Protein AF-0000000065970983 (afdb_homodimer)

Structure (mmCIF, N/CA/C/O backbone):
data_AF-0000000065970983-model_v1
#
loop_
_entity.id
_entity.type
_entity.pdbx_description
1 polymer '3-ketodihydrosphingosine reductase TSC10'
#
loop_
_atom_site.group_PDB
_atom_site.id
_atom_site.type_symbol
_atom_site.label_atom_id
_atom_site.label_alt_id
_atom_site.label_comp_id
_atom_site.label_asym_id
_atom_site.label_entity_id
_atom_site.label_seq_id
_atom_site.pdbx_PDB_ins_code
_atom_site.Cartn_x
_atom_site.Cartn_y
_atom_site.Cartn_z
_atom_site.occupancy
_atom_site.B_iso_or_equiv
_atom_site.auth_seq_id
_atom_site.auth_comp_id
_atom_site.auth_asym_id
_atom_site.auth_atom_id
_atom_site.pdbx_PDB_model_num
ATOM 1 N N . MET A 1 1 ? 9.523 -17.281 -24.844 1 37.78 1 MET A N 1
ATOM 2 C CA . MET A 1 1 ? 8.383 -17 -23.984 1 37.78 1 MET A CA 1
ATOM 3 C C . MET A 1 1 ? 8.281 -18.031 -22.859 1 37.78 1 MET A C 1
ATOM 5 O O . MET A 1 1 ? 8.312 -19.234 -23.109 1 37.78 1 MET A O 1
ATOM 9 N N . LYS A 1 2 ? 8.836 -17.812 -21.734 1 51.59 2 LYS A N 1
ATOM 10 C CA . LYS A 1 2 ? 8.992 -18.875 -20.75 1 51.59 2 LYS A CA 1
ATOM 11 C C . LYS A 1 2 ? 7.676 -19.609 -20.516 1 51.59 2 LYS A C 1
ATOM 13 O O . LYS A 1 2 ? 6.66 -19 -20.203 1 51.59 2 LYS A O 1
ATOM 18 N N . GLY A 1 3 ? 7.387 -20.641 -21.156 1 66.12 3 GLY A N 1
ATOM 19 C CA . GLY A 1 3 ? 6.129 -21.359 -21.25 1 66.12 3 GLY A CA 1
ATOM 20 C C . GLY A 1 3 ? 5.527 -21.703 -19.906 1 66.12 3 GLY A C 1
ATOM 21 O O . GLY A 1 3 ? 6.25 -21.844 -18.922 1 66.12 3 GLY A O 1
ATOM 22 N N . PHE A 1 4 ? 4.203 -21.094 -19.688 1 83.69 4 PHE A N 1
ATOM 23 C CA . PHE A 1 4 ? 3.453 -21.531 -18.516 1 83.69 4 PHE A CA 1
ATOM 24 C C . PHE A 1 4 ? 3.047 -22.984 -18.625 1 83.69 4 PHE A C 1
ATOM 26 O O . PHE A 1 4 ? 2.496 -23.406 -19.656 1 83.69 4 PHE A O 1
ATOM 33 N N . ASN A 1 5 ? 3.654 -23.797 -17.75 1 81.25 5 ASN A N 1
ATOM 34 C CA . ASN A 1 5 ? 3.387 -25.219 -17.719 1 81.25 5 ASN A CA 1
ATOM 35 C C . ASN A 1 5 ? 2.646 -25.625 -16.438 1 81.25 5 ASN A C 1
ATOM 37 O O . ASN A 1 5 ? 3.045 -25.234 -15.336 1 81.25 5 ASN A O 1
ATOM 41 N N . CYS A 1 6 ? 1.526 -26.359 -16.672 1 80.06 6 CYS A N 1
ATOM 42 C CA . CYS A 1 6 ? 0.738 -26.781 -15.523 1 80.06 6 CYS A CA 1
ATOM 43 C C . CYS A 1 6 ? 0.921 -28.266 -15.242 1 80.06 6 CYS A C 1
ATOM 45 O O . CYS A 1 6 ? 0.133 -28.875 -14.508 1 80.06 6 CYS A O 1
ATOM 47 N N . ASN A 1 7 ? 1.937 -28.812 -15.875 1 84.81 7 ASN A N 1
ATOM 48 C CA . ASN A 1 7 ? 2.123 -30.25 -15.68 1 84.81 7 ASN A CA 1
ATOM 49 C C . ASN A 1 7 ? 3.404 -30.547 -14.898 1 84.81 7 ASN A C 1
ATOM 51 O O . ASN A 1 7 ? 4.449 -29.953 -15.172 1 84.81 7 ASN A O 1
ATOM 55 N N . GLY A 1 8 ? 3.219 -31.453 -13.945 1 89.25 8 GLY A N 1
ATOM 56 C CA . GLY A 1 8 ? 4.367 -31.891 -13.172 1 89.25 8 GLY A CA 1
ATOM 57 C C . GLY A 1 8 ? 4.961 -30.797 -12.305 1 89.25 8 GLY A C 1
ATOM 58 O O . GLY A 1 8 ? 6.18 -30.719 -12.148 1 89.25 8 GLY A O 1
ATOM 59 N N . GLN A 1 9 ? 4.121 -29.953 -11.836 1 93.62 9 GLN A N 1
ATOM 60 C CA . GLN A 1 9 ? 4.562 -28.797 -11.047 1 93.62 9 GLN A CA 1
ATOM 61 C C . GLN A 1 9 ? 4.262 -29 -9.57 1 93.62 9 GLN A C 1
ATOM 63 O O . GLN A 1 9 ? 3.391 -29.797 -9.211 1 93.62 9 GLN A O 1
ATOM 68 N N . VAL A 1 10 ? 5.074 -28.422 -8.75 1 96.44 10 VAL A N 1
ATOM 69 C CA . VAL A 1 10 ? 4.723 -28.203 -7.355 1 96.44 10 VAL A CA 1
ATOM 70 C C . VAL A 1 10 ? 4.16 -26.797 -7.176 1 96.44 10 VAL A C 1
ATOM 72 O O . VAL A 1 10 ? 4.871 -25.812 -7.387 1 96.44 10 VAL A O 1
ATOM 75 N N . ILE A 1 11 ? 2.867 -26.719 -6.84 1 98 11 ILE A N 1
ATOM 76 C CA . ILE A 1 11 ? 2.172 -25.438 -6.809 1 98 11 ILE A CA 1
ATOM 77 C C . ILE A 1 11 ? 1.715 -25.125 -5.387 1 98 11 ILE A C 1
ATOM 79 O O . ILE A 1 11 ? 0.967 -25.906 -4.785 1 98 11 ILE A O 1
ATOM 83 N N . LEU A 1 12 ? 2.248 -24.062 -4.84 1 98.88 12 LEU A N 1
ATOM 84 C CA . LEU A 1 12 ? 1.813 -23.594 -3.529 1 98.88 12 LEU A CA 1
ATOM 85 C C . LEU A 1 12 ? 0.794 -22.469 -3.666 1 98.88 12 LEU A C 1
ATOM 87 O O . LEU A 1 12 ? 1.029 -21.5 -4.387 1 98.88 12 LEU A O 1
ATOM 91 N N . ILE A 1 13 ? -0.35 -22.578 -2.982 1 98.88 13 ILE A N 1
ATOM 92 C CA . ILE A 1 13 ? -1.429 -21.609 -3.074 1 98.88 13 ILE A CA 1
ATOM 93 C C . ILE A 1 13 ? -1.799 -21.109 -1.677 1 98.88 13 ILE A C 1
ATOM 95 O O . ILE A 1 13 ? -2.395 -21.844 -0.889 1 98.88 13 ILE A O 1
ATOM 99 N N . SER A 1 14 ? -1.387 -19.859 -1.345 1 98.75 14 SER A N 1
ATOM 100 C CA . SER A 1 14 ? -1.947 -19.25 -0.142 1 98.75 14 SER A CA 1
ATOM 101 C C . SER A 1 14 ? -3.398 -18.844 -0.357 1 98.75 14 SER A C 1
ATOM 103 O O . SER A 1 14 ? -3.793 -18.5 -1.476 1 98.75 14 SER A O 1
ATOM 105 N N . GLY A 1 15 ? -4.164 -18.844 0.724 1 97.88 15 GLY A N 1
ATOM 106 C CA . GLY A 1 15 ? -5.59 -18.641 0.53 1 97.88 15 GLY A CA 1
ATOM 107 C C . GLY A 1 15 ? -6.262 -19.781 -0.22 1 97.88 15 GLY A C 1
ATOM 108 O O . GLY A 1 15 ? -7.188 -19.547 -0.998 1 97.88 15 GLY A O 1
ATOM 109 N N . GLY A 1 16 ? -5.77 -20.969 -0.053 1 97.94 16 GLY A N 1
ATOM 110 C CA . GLY A 1 16 ? -6.215 -22.109 -0.852 1 97.94 16 GLY A CA 1
ATOM 111 C C . GLY A 1 16 ? -7.453 -22.781 -0.295 1 97.94 16 GLY A C 1
ATOM 112 O O . GLY A 1 16 ? -7.98 -23.719 -0.898 1 97.94 16 GLY A O 1
ATOM 113 N N . SER A 1 17 ? -7.996 -22.281 0.829 1 96.88 17 SER A N 1
ATOM 114 C CA . SER A 1 17 ? -9.102 -22.969 1.493 1 96.88 17 SER A CA 1
ATOM 115 C C . SER A 1 17 ? -10.445 -22.5 0.954 1 96.88 17 SER A C 1
ATOM 117 O O . SER A 1 17 ? -11.492 -23.047 1.321 1 96.88 17 SER A O 1
ATOM 119 N N . GLN A 1 18 ? -10.438 -21.469 0.108 1 95 18 GLN A N 1
ATOM 120 C CA . GLN A 1 18 ? -11.703 -20.969 -0.412 1 95 18 GLN A CA 1
ATOM 121 C C . GLN A 1 18 ? -11.484 -20.109 -1.663 1 95 18 GLN A C 1
ATOM 123 O O . GLN A 1 18 ? -10.344 -19.844 -2.045 1 95 18 GLN A O 1
ATOM 128 N N . GLY A 1 19 ? -12.539 -19.859 -2.336 1 94.56 19 GLY A N 1
ATOM 129 C CA . GLY A 1 19 ? -12.547 -18.875 -3.408 1 94.56 19 GLY A CA 1
ATOM 130 C C . GLY A 1 19 ? -11.664 -19.266 -4.578 1 94.56 19 GLY A C 1
ATOM 131 O O . GLY A 1 19 ? -11.711 -20.406 -5.051 1 94.56 19 GLY A O 1
ATOM 132 N N . LEU A 1 20 ? -11.008 -18.266 -5.066 1 96.94 20 LEU A N 1
ATOM 133 C CA . LEU A 1 20 ? -10.172 -18.422 -6.25 1 96.94 20 LEU A CA 1
ATOM 134 C C . LEU A 1 20 ? -9.016 -19.375 -5.98 1 96.94 20 LEU A C 1
ATOM 136 O O . LEU A 1 20 ? -8.648 -20.172 -6.852 1 96.94 20 LEU A O 1
ATOM 140 N N . GLY A 1 21 ? -8.43 -19.328 -4.762 1 98.19 21 GLY A N 1
ATOM 141 C CA . GLY A 1 21 ? -7.363 -20.25 -4.402 1 98.19 21 GLY A CA 1
ATOM 142 C C . GLY A 1 21 ? -7.789 -21.703 -4.453 1 98.19 21 GLY A C 1
ATOM 143 O O . GLY A 1 21 ? -7.09 -22.547 -5.023 1 98.19 21 GLY A O 1
ATOM 144 N N . GLU A 1 22 ? -8.906 -21.938 -3.893 1 97.88 22 GLU A N 1
ATOM 145 C CA . GLU A 1 22 ? -9.453 -23.297 -3.932 1 97.88 22 GLU A CA 1
ATOM 146 C C . GLU A 1 22 ? -9.734 -23.734 -5.363 1 97.88 22 GLU A C 1
ATOM 148 O O . GLU A 1 22 ? -9.508 -24.891 -5.719 1 97.88 22 GLU A O 1
ATOM 153 N N . SER A 1 23 ? -10.234 -22.828 -6.152 1 97.5 23 SER A N 1
ATOM 154 C CA . SER A 1 23 ? -10.547 -23.125 -7.547 1 97.5 23 SER A CA 1
ATOM 155 C C . SER A 1 23 ? -9.297 -23.5 -8.328 1 97.5 23 SER A C 1
ATOM 157 O O . SER A 1 23 ? -9.328 -24.422 -9.148 1 97.5 23 SER A O 1
ATOM 159 N N . PHE A 1 24 ? -8.203 -22.797 -8.117 1 97.75 24 PHE A N 1
ATOM 160 C CA . PHE A 1 24 ? -6.934 -23.156 -8.734 1 97.75 24 PHE A CA 1
ATOM 161 C C . PHE A 1 24 ? -6.492 -24.547 -8.297 1 97.75 24 PHE A C 1
ATOM 163 O O . PHE A 1 24 ? -6.07 -25.359 -9.125 1 97.75 24 PHE A O 1
ATOM 170 N N . ALA A 1 25 ? -6.578 -24.734 -6.992 1 97.5 25 ALA A N 1
ATOM 171 C CA . ALA A 1 25 ? -6.164 -26.031 -6.457 1 97.5 25 ALA A CA 1
ATOM 172 C C . ALA A 1 25 ? -6.934 -27.172 -7.121 1 97.5 25 ALA A C 1
ATOM 174 O O . ALA A 1 25 ? -6.34 -28.172 -7.547 1 97.5 25 ALA A O 1
ATOM 175 N N . LYS A 1 26 ? -8.234 -27 -7.215 1 96.44 26 LYS A N 1
ATOM 176 C CA . LYS A 1 26 ? -9.086 -28 -7.836 1 96.44 26 LYS A CA 1
ATOM 177 C C . LYS A 1 26 ? -8.656 -28.281 -9.273 1 96.44 26 LYS A C 1
ATOM 179 O O . LYS A 1 26 ? -8.508 -29.438 -9.664 1 96.44 26 LYS A O 1
ATOM 184 N N . ARG A 1 27 ? -8.438 -27.281 -9.992 1 95.5 27 ARG A N 1
ATOM 185 C CA . ARG A 1 27 ? -8.055 -27.406 -11.398 1 95.5 27 ARG A CA 1
ATOM 186 C C . ARG A 1 27 ? -6.711 -28.125 -11.531 1 95.5 27 ARG A C 1
ATOM 188 O O . ARG A 1 27 ? -6.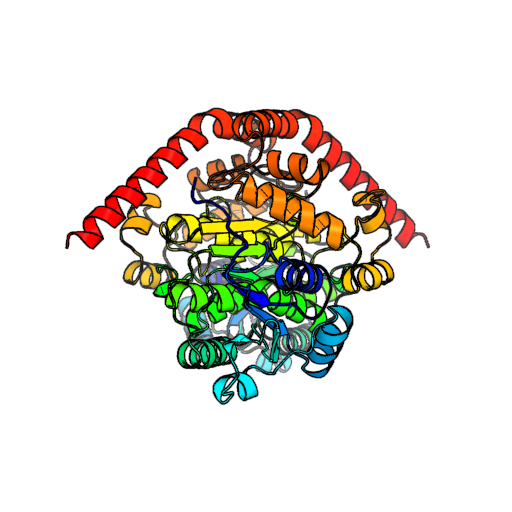559 -29.016 -12.359 1 95.5 27 ARG A O 1
ATOM 195 N N . PHE A 1 28 ? -5.727 -27.781 -10.719 1 95.38 28 PHE A N 1
ATOM 196 C CA . PHE A 1 28 ? -4.371 -28.297 -10.859 1 95.38 28 PHE A CA 1
ATOM 197 C C . PHE A 1 28 ? -4.281 -29.734 -10.367 1 95.38 28 PHE A C 1
ATOM 199 O O . PHE A 1 28 ? -3.473 -30.531 -10.867 1 95.38 28 PHE A O 1
ATOM 206 N N . VAL A 1 29 ? -5.094 -30.062 -9.414 1 93.62 29 VAL A N 1
ATOM 207 C CA . VAL A 1 29 ? -5.137 -31.438 -8.961 1 93.62 29 VAL A CA 1
ATOM 208 C C . VAL A 1 29 ? -5.746 -32.312 -10.047 1 93.62 29 VAL A C 1
ATOM 210 O O . VAL A 1 29 ? -5.34 -33.469 -10.219 1 93.62 29 VAL A O 1
ATOM 213 N N . GLN A 1 30 ? -6.684 -31.75 -10.758 1 88.56 30 GLN A N 1
ATOM 214 C CA . GLN A 1 30 ? -7.414 -32.5 -11.773 1 88.56 30 GLN A CA 1
ATOM 215 C C . GLN A 1 30 ? -6.637 -32.531 -13.086 1 88.56 30 GLN A C 1
ATOM 217 O O . GLN A 1 30 ? -6.902 -33.406 -13.945 1 88.56 30 GLN A O 1
ATOM 222 N N . ASP A 1 31 ? -5.82 -31.516 -13.266 1 78.88 31 ASP A N 1
ATOM 223 C CA . ASP A 1 31 ? -5.07 -31.438 -14.516 1 78.88 31 ASP A CA 1
ATOM 224 C C . ASP A 1 31 ? -4.188 -32.656 -14.719 1 78.88 31 ASP A C 1
ATOM 226 O O . ASP A 1 31 ? -3.322 -32.938 -13.883 1 78.88 31 ASP A O 1
ATOM 230 N N . ASP A 1 32 ? -4.867 -33.812 -15.055 1 62.41 32 ASP A N 1
ATOM 231 C CA . ASP A 1 32 ? -4.164 -35.031 -15.352 1 62.41 32 ASP A CA 1
ATOM 232 C C . ASP A 1 32 ? -3.881 -35.156 -16.844 1 62.41 32 ASP A C 1
ATOM 234 O O . ASP A 1 32 ? -4.805 -35.188 -17.656 1 62.41 32 ASP A O 1
ATOM 238 N N . ASP A 1 33 ? -2.805 -34.562 -17.328 1 54.81 33 ASP A N 1
ATOM 239 C CA . ASP A 1 33 ? -2.504 -34.625 -18.75 1 54.81 33 ASP A CA 1
ATOM 240 C C . ASP A 1 33 ? -2.219 -36.062 -19.203 1 54.81 33 ASP A C 1
ATOM 242 O O . ASP A 1 33 ? -1.546 -36.25 -20.219 1 54.81 33 ASP A O 1
ATOM 246 N N . GLY A 1 34 ? -2.768 -37.062 -18.578 1 51.66 34 GLY A N 1
ATOM 247 C CA . GLY A 1 34 ? -2.713 -38.406 -19.125 1 51.66 34 GLY A CA 1
ATOM 248 C C . GLY A 1 34 ? -1.706 -39.281 -18.422 1 51.66 34 GLY A C 1
ATOM 249 O O . GLY A 1 34 ? -0.958 -38.812 -17.562 1 51.66 34 GLY A O 1
ATOM 250 N N . PRO A 1 35 ? -1.781 -40.656 -18.688 1 48.44 35 PRO A N 1
ATOM 251 C CA . PRO A 1 35 ? -0.827 -41.656 -18.188 1 48.44 35 PRO A CA 1
ATOM 252 C C . PRO A 1 35 ? 0.623 -41.281 -18.5 1 48.44 35 PRO A C 1
ATOM 254 O O . PRO A 1 35 ? 0.934 -40.875 -19.625 1 48.44 35 PRO A O 1
ATOM 257 N N . GLY A 1 36 ? 1.553 -41.281 -17.578 1 50.34 36 GLY A N 1
ATOM 258 C CA . GLY A 1 36 ? 2.961 -40.969 -17.75 1 50.34 36 GLY A CA 1
ATOM 259 C C . GLY A 1 36 ? 3.297 -39.531 -17.422 1 50.34 36 GLY A C 1
ATOM 260 O O . GLY A 1 36 ? 4.465 -39.125 -17.453 1 50.34 36 GLY A O 1
ATOM 261 N N . SER A 1 37 ? 2.182 -38.688 -17.359 1 55.94 37 SER A N 1
ATOM 262 C CA . SER A 1 37 ? 2.457 -37.281 -17.156 1 55.94 37 SER A CA 1
ATOM 263 C C . SER A 1 37 ? 2.754 -36.969 -15.695 1 55.94 37 SER A C 1
ATOM 265 O O . SER A 1 37 ? 2.312 -37.719 -14.805 1 55.94 37 SER A O 1
ATOM 267 N N . ASN A 1 38 ? 3.783 -36.25 -15.469 1 67.75 38 ASN A N 1
ATOM 268 C CA . ASN A 1 38 ? 4.195 -35.875 -14.117 1 67.75 38 ASN A CA 1
ATOM 269 C C . ASN A 1 38 ? 3.09 -35.125 -13.391 1 67.75 38 ASN A C 1
ATOM 271 O O . ASN A 1 38 ? 2.527 -34.156 -13.93 1 67.75 38 ASN A O 1
ATOM 275 N N . THR A 1 39 ? 2.502 -35.781 -12.422 1 83.81 39 THR A N 1
ATOM 276 C CA . THR A 1 39 ? 1.401 -35.281 -11.594 1 83.81 39 THR A CA 1
ATOM 277 C C . THR A 1 39 ? 1.815 -34.031 -10.828 1 83.81 39 THR A C 1
ATOM 279 O O . THR A 1 39 ? 2.969 -33.906 -10.414 1 83.81 39 THR A O 1
ATOM 282 N N . ASN A 1 40 ? 0.868 -33.094 -10.875 1 92.75 40 ASN A N 1
ATOM 283 C CA . ASN A 1 40 ? 1.077 -31.906 -10.062 1 92.75 40 ASN A CA 1
ATOM 284 C C . ASN A 1 40 ? 0.99 -32.219 -8.57 1 92.75 40 ASN A C 1
ATOM 286 O O . ASN A 1 40 ? 0.239 -33.125 -8.164 1 92.75 40 ASN A O 1
ATOM 290 N N . LYS A 1 41 ? 1.788 -31.656 -7.809 1 94.88 41 LYS A N 1
ATOM 291 C CA . LYS A 1 41 ? 1.603 -31.578 -6.363 1 94.88 41 LYS A CA 1
ATOM 292 C C . LYS A 1 41 ? 1.115 -30.188 -5.945 1 94.88 41 LYS A C 1
ATOM 294 O O . LYS A 1 41 ? 1.786 -29.188 -6.195 1 94.88 41 LYS A O 1
ATOM 299 N N . VAL A 1 42 ? -0.052 -30.172 -5.348 1 97.31 42 VAL A N 1
ATOM 300 C CA . VAL A 1 42 ? -0.672 -28.906 -4.977 1 97.31 42 VAL A CA 1
ATOM 301 C C . VAL A 1 42 ? -0.669 -28.75 -3.459 1 97.31 42 VAL A C 1
ATOM 303 O O . VAL A 1 42 ? -1.13 -29.641 -2.738 1 97.31 42 VAL A O 1
ATOM 306 N N . ILE A 1 43 ? -0.091 -27.672 -3.01 1 98.56 43 ILE A N 1
ATOM 307 C CA . ILE A 1 43 ? -0.039 -27.344 -1.587 1 98.56 43 ILE A CA 1
ATOM 308 C C . ILE A 1 43 ? -0.948 -26.156 -1.29 1 98.56 43 ILE A C 1
ATOM 310 O O . ILE A 1 43 ? -0.688 -25.047 -1.746 1 98.56 43 ILE A O 1
ATOM 314 N N . ILE A 1 44 ? -2.012 -26.359 -0.516 1 98.81 44 ILE A N 1
ATOM 315 C CA . ILE A 1 44 ? -2.889 -25.25 -0.138 1 98.81 44 ILE A CA 1
ATOM 316 C C . ILE A 1 44 ? -2.588 -24.828 1.296 1 98.81 44 ILE A C 1
ATOM 318 O O . ILE A 1 44 ? -2.385 -25.672 2.174 1 98.81 44 ILE A O 1
ATOM 322 N N . VAL A 1 45 ? -2.512 -23.531 1.466 1 98.81 45 VAL A N 1
ATOM 323 C CA . VAL A 1 45 ? -2.113 -22.953 2.742 1 98.81 45 VAL A CA 1
ATOM 324 C C . VAL A 1 45 ? -3.168 -21.938 3.201 1 98.81 45 VAL A C 1
ATOM 326 O O . VAL A 1 45 ? -3.697 -21.172 2.393 1 98.81 45 VAL A O 1
ATOM 329 N N . SER A 1 46 ? -3.578 -21.953 4.395 1 98.19 46 SER A N 1
ATOM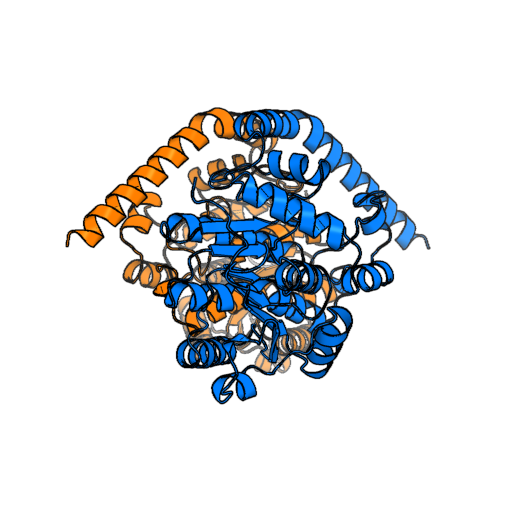 330 C CA . SER A 1 46 ? -4.422 -20.984 5.074 1 98.19 46 SER A CA 1
ATOM 331 C C . SER A 1 46 ? -4.219 -21.031 6.586 1 98.19 46 SER A C 1
ATOM 333 O O . SER A 1 46 ? -3.504 -21.906 7.09 1 98.19 46 SER A O 1
ATOM 335 N N . ARG A 1 47 ? -4.801 -20.203 7.301 1 96.69 47 ARG A N 1
ATOM 336 C CA . ARG A 1 47 ? -4.617 -20.141 8.75 1 96.69 47 ARG A CA 1
ATOM 337 C C . ARG A 1 47 ? -5.336 -21.297 9.445 1 96.69 47 ARG A C 1
ATOM 339 O O . ARG A 1 47 ? -4.863 -21.812 10.461 1 96.69 47 ARG A O 1
ATOM 346 N N . SER A 1 48 ? -6.492 -21.656 8.906 1 96.75 48 SER A N 1
ATOM 347 C CA . SER A 1 48 ? -7.375 -22.594 9.594 1 96.75 48 SER A CA 1
ATOM 348 C C . SER A 1 48 ? -7.211 -24 9.039 1 96.75 48 SER A C 1
ATOM 350 O O . SER A 1 48 ? -7.59 -24.281 7.902 1 96.75 48 SER A O 1
ATOM 352 N N . GLN A 1 49 ? -6.828 -24.891 9.922 1 97.25 49 GLN A N 1
ATOM 353 C CA . GLN A 1 49 ? -6.691 -26.281 9.5 1 97.25 49 GLN A CA 1
ATOM 354 C C . GLN A 1 49 ? -8.047 -26.875 9.141 1 97.25 49 GLN A C 1
ATOM 356 O O . GLN A 1 49 ? -8.156 -27.625 8.164 1 97.25 49 GLN A O 1
ATOM 361 N N . SER A 1 50 ? -9.023 -26.562 9.93 1 97.88 50 SER A N 1
ATOM 362 C CA . SER A 1 50 ? -10.359 -27.094 9.688 1 97.88 50 SER A CA 1
ATOM 363 C C . SER A 1 50 ? -10.883 -26.672 8.32 1 97.88 50 SER A C 1
ATOM 365 O O . SER A 1 50 ? -11.484 -27.484 7.602 1 97.88 50 SER A O 1
ATOM 367 N N . LYS A 1 51 ? -10.648 -25.438 7.895 1 97.19 51 LYS A N 1
ATOM 368 C CA . LYS A 1 51 ? -11.078 -24.953 6.586 1 97.19 51 LYS A CA 1
ATOM 369 C C . LYS A 1 51 ? -10.312 -25.641 5.461 1 97.19 51 LYS A C 1
ATOM 371 O O . LYS A 1 51 ? -10.859 -25.875 4.387 1 97.19 51 LYS A O 1
ATOM 376 N N . LEU A 1 52 ? -9.062 -25.953 5.758 1 98.31 52 LEU A N 1
ATOM 377 C CA . LEU A 1 52 ? -8.234 -26.625 4.77 1 98.31 52 LEU A CA 1
ATOM 378 C C . LEU A 1 52 ? -8.734 -28.047 4.535 1 98.31 52 LEU A C 1
ATOM 380 O O . LEU A 1 52 ? -8.82 -28.5 3.393 1 98.31 52 LEU A O 1
ATOM 384 N N . VAL A 1 53 ? -9.062 -28.703 5.59 1 97.81 53 VAL A N 1
ATOM 385 C CA . VAL A 1 53 ? -9.578 -30.078 5.484 1 97.81 53 VAL A CA 1
ATOM 386 C C . VAL A 1 53 ? -10.898 -30.078 4.715 1 97.81 53 VAL A C 1
ATOM 388 O O . VAL A 1 53 ? -11.117 -30.922 3.846 1 97.81 53 VAL A O 1
ATOM 391 N N . LYS A 1 54 ? -11.742 -29.141 5.02 1 97.69 54 LYS A N 1
ATOM 392 C CA . LYS A 1 54 ? -13 -29 4.301 1 97.69 54 LYS A CA 1
ATOM 393 C C . LYS A 1 54 ? -12.766 -28.703 2.826 1 97.69 54 LYS A C 1
ATOM 395 O O . LYS A 1 54 ? -13.508 -29.172 1.962 1 97.69 54 LYS A O 1
ATOM 400 N N . ALA A 1 55 ? -11.773 -27.859 2.562 1 97.69 55 ALA A N 1
ATOM 401 C CA . ALA A 1 55 ? -11.43 -27.547 1.18 1 97.69 55 ALA A CA 1
ATOM 402 C C . ALA A 1 55 ? -11 -28.812 0.426 1 97.69 55 ALA A C 1
ATOM 404 O O . ALA A 1 55 ? -11.344 -28.984 -0.742 1 97.69 55 ALA A O 1
ATOM 405 N N . CYS A 1 56 ? -10.219 -29.672 1.064 1 97.44 56 CYS A N 1
ATOM 406 C CA . CYS A 1 56 ? -9.812 -30.938 0.447 1 97.44 56 CYS A CA 1
ATOM 407 C C . CYS A 1 56 ? -11.031 -31.75 0.039 1 97.44 56 CYS A C 1
ATOM 409 O O . CYS A 1 56 ? -11.062 -32.344 -1.052 1 97.44 56 CYS A O 1
ATOM 411 N N . GLU A 1 57 ? -12.039 -31.734 0.877 1 97.25 57 GLU A N 1
ATOM 412 C CA . GLU A 1 57 ? -13.273 -32.438 0.584 1 97.25 57 GLU A CA 1
ATOM 413 C C . GLU A 1 57 ? -13.977 -31.859 -0.636 1 97.25 57 GLU A C 1
ATOM 415 O O . GLU A 1 57 ? -14.438 -32.594 -1.509 1 97.25 57 GLU A O 1
ATOM 420 N N . ARG A 1 58 ? -14.016 -30.547 -0.696 1 96.31 58 ARG A N 1
ATOM 421 C CA . ARG A 1 58 ? -14.695 -29.875 -1.802 1 96.31 58 ARG A CA 1
ATOM 422 C C . ARG A 1 58 ? -13.93 -30.062 -3.107 1 96.31 58 ARG A C 1
ATOM 424 O O . ARG A 1 58 ? -14.539 -30.156 -4.18 1 96.31 58 ARG A O 1
ATOM 431 N N . ILE A 1 59 ? -12.648 -30.125 -2.998 1 96 59 ILE A N 1
ATOM 432 C CA . ILE A 1 59 ? -11.805 -30.344 -4.164 1 96 59 ILE A CA 1
ATOM 433 C C . ILE A 1 59 ? -11.984 -31.781 -4.668 1 96 59 ILE A C 1
ATOM 435 O O . ILE A 1 59 ? -11.867 -32.031 -5.867 1 96 59 ILE A O 1
ATOM 439 N N . GLY A 1 60 ? -12.32 -32.688 -3.721 1 93.12 60 GLY A N 1
ATOM 440 C CA . GLY A 1 60 ? -12.633 -34.062 -4.09 1 93.12 60 GLY A CA 1
ATOM 441 C C . GLY A 1 60 ? -11.438 -35 -4.031 1 93.12 60 GLY A C 1
ATOM 442 O O . GLY A 1 60 ? -11.398 -36 -4.727 1 93.12 60 GLY A O 1
ATOM 443 N N . VAL A 1 61 ? -10.352 -34.625 -3.404 1 91 61 VAL A N 1
ATOM 444 C CA . VAL A 1 61 ? -9.148 -35.438 -3.23 1 91 61 VAL A CA 1
ATOM 445 C C . VAL A 1 61 ? -8.75 -35.469 -1.755 1 91 61 VAL A C 1
ATOM 447 O O . VAL A 1 61 ? -8.844 -34.438 -1.065 1 91 61 VAL A O 1
ATOM 450 N N . ASP A 1 62 ? -8.398 -36.594 -1.286 1 88.94 62 ASP A N 1
ATOM 451 C CA . ASP A 1 62 ? -7.934 -36.719 0.094 1 88.94 62 ASP A CA 1
ATOM 452 C C . ASP A 1 62 ? -6.602 -36 0.28 1 88.94 62 ASP A C 1
ATOM 454 O O . ASP A 1 62 ? -5.582 -36.406 -0.274 1 88.94 62 ASP A O 1
ATOM 458 N N . GLY A 1 63 ? -6.613 -34.969 1.018 1 93.12 63 GLY A N 1
ATOM 459 C CA . GLY A 1 63 ? -5.398 -34.188 1.28 1 93.12 63 GLY A CA 1
ATOM 460 C C . GLY A 1 63 ? -4.605 -34.719 2.457 1 93.12 63 GLY A C 1
ATOM 461 O O . GLY A 1 63 ? -5.172 -35.312 3.383 1 93.12 63 GLY A O 1
ATOM 462 N N . VAL A 1 64 ? -3.359 -34.594 2.369 1 95.31 64 VAL A N 1
ATOM 463 C CA . VAL A 1 64 ? -2.473 -34.969 3.467 1 95.31 64 VAL A CA 1
ATOM 464 C C . VAL A 1 64 ? -1.819 -33.719 4.047 1 95.31 64 VAL A C 1
ATOM 466 O O . VAL A 1 64 ? -1.437 -32.812 3.307 1 95.31 64 VAL A O 1
ATOM 469 N N . SER A 1 65 ? -1.702 -33.656 5.355 1 96.81 65 SER A N 1
ATOM 470 C CA . SER A 1 65 ? -1.012 -32.5 5.949 1 96.81 65 SER A CA 1
ATOM 471 C C . SER A 1 65 ? 0.473 -32.5 5.605 1 96.81 65 SER A C 1
ATOM 473 O O . SER A 1 65 ? 1.072 -33.562 5.453 1 96.81 65 SER A O 1
ATOM 475 N N . LEU A 1 66 ? 1.047 -31.328 5.512 1 97.12 66 LEU A N 1
ATOM 476 C CA . LEU A 1 66 ? 2.469 -31.234 5.199 1 97.12 66 LEU A CA 1
ATOM 477 C C . LEU A 1 66 ? 3.307 -31.969 6.242 1 97.12 66 LEU A C 1
ATOM 479 O O . LEU A 1 66 ? 4.297 -32.625 5.902 1 97.12 66 LEU A O 1
ATOM 483 N N . ASP A 1 67 ? 2.896 -31.891 7.465 1 93.94 67 ASP A N 1
ATOM 484 C CA . ASP A 1 67 ? 3.613 -32.562 8.539 1 93.94 67 ASP A CA 1
ATOM 485 C C . ASP A 1 67 ? 3.641 -34.094 8.312 1 93.94 67 ASP A C 1
ATOM 487 O O . ASP A 1 67 ? 4.668 -34.719 8.531 1 93.94 67 ASP A O 1
ATOM 491 N N . ARG A 1 68 ? 2.518 -34.562 7.898 1 93.19 68 ARG A N 1
ATOM 492 C CA . ARG A 1 68 ? 2.426 -36 7.629 1 93.19 68 ARG A CA 1
ATOM 493 C C . ARG A 1 68 ? 3.178 -36.375 6.355 1 93.19 68 ARG A C 1
ATOM 495 O O . ARG A 1 68 ? 3.766 -37.438 6.266 1 93.19 68 ARG A O 1
ATOM 502 N N . TYR A 1 69 ? 3.092 -35.531 5.395 1 94.25 69 TYR A N 1
ATOM 503 C CA . TYR A 1 69 ? 3.76 -35.75 4.121 1 94.25 69 TYR A CA 1
ATOM 504 C C . TYR A 1 69 ? 5.266 -35.906 4.309 1 94.25 69 TYR A C 1
ATOM 506 O O . TYR A 1 69 ? 5.902 -36.719 3.635 1 94.25 69 TYR A O 1
ATOM 514 N N . VAL A 1 70 ? 5.836 -35.125 5.191 1 89.81 70 VAL A N 1
ATOM 515 C CA . VAL A 1 70 ? 7.273 -35.125 5.438 1 89.81 70 VAL A CA 1
ATOM 516 C C . VAL A 1 70 ? 7.738 -36.531 5.82 1 89.81 70 VAL A C 1
ATOM 518 O O . VAL A 1 70 ? 8.844 -36.938 5.457 1 89.81 70 VAL A O 1
ATOM 521 N N . ASN A 1 71 ? 6.84 -37.25 6.457 1 86.31 71 ASN A N 1
ATOM 522 C CA . ASN A 1 71 ? 7.207 -38.562 6.98 1 86.31 71 ASN A CA 1
ATOM 523 C C . ASN A 1 71 ? 6.578 -39.688 6.164 1 86.31 71 ASN A C 1
ATOM 525 O O . ASN A 1 71 ? 6.715 -40.844 6.508 1 86.31 71 ASN A O 1
ATOM 529 N N . ASP A 1 72 ? 5.922 -39.312 5.156 1 81 72 ASP A N 1
ATOM 530 C CA . ASP A 1 72 ? 5.164 -40.281 4.379 1 81 72 ASP A CA 1
ATOM 531 C C . ASP A 1 72 ? 6.062 -41 3.387 1 81 72 ASP A C 1
ATOM 533 O O . ASP A 1 72 ? 6.922 -40.375 2.75 1 81 72 ASP A O 1
ATOM 537 N N . THR A 1 73 ? 5.723 -42.281 3.299 1 72.62 73 THR A N 1
ATOM 538 C CA . THR A 1 73 ? 6.477 -43.125 2.377 1 72.62 73 THR A CA 1
ATOM 539 C C . THR A 1 73 ? 5.828 -43.156 0.998 1 72.62 73 THR A C 1
ATOM 541 O O . THR A 1 73 ? 6.465 -43.5 0.006 1 72.62 73 THR A O 1
ATOM 544 N N . ASN A 1 74 ? 4.594 -42.844 0.91 1 74.25 74 ASN A N 1
ATOM 545 C CA . ASN A 1 74 ? 3.869 -42.844 -0.356 1 74.25 74 ASN A CA 1
ATOM 546 C C . ASN A 1 74 ? 3.748 -41.438 -0.947 1 74.25 74 ASN A C 1
ATOM 548 O O . ASN A 1 74 ? 2.656 -41.031 -1.338 1 74.25 74 ASN A O 1
ATOM 552 N N . ARG A 1 75 ? 4.762 -40.75 -1.182 1 77 75 ARG A N 1
ATOM 553 C CA . ARG A 1 75 ? 4.828 -39.375 -1.613 1 77 75 ARG A CA 1
ATOM 554 C C . ARG A 1 75 ? 4.398 -39.219 -3.068 1 77 75 ARG A C 1
ATOM 556 O O . ARG A 1 75 ? 3.779 -38.219 -3.445 1 77 75 ARG A O 1
ATOM 563 N N . ASN A 1 76 ? 4.562 -40.25 -3.766 1 77.56 76 ASN A N 1
ATOM 564 C CA . ASN A 1 76 ? 4.336 -40.156 -5.203 1 77.56 76 ASN A CA 1
ATOM 565 C C . ASN A 1 76 ? 2.848 -40.094 -5.535 1 77.56 76 ASN A C 1
ATOM 567 O O . ASN A 1 76 ? 2.447 -39.5 -6.535 1 77.56 76 ASN A O 1
ATOM 571 N N . GLU A 1 77 ? 2.064 -40.625 -4.664 1 81.31 77 GLU A N 1
ATOM 572 C CA . GLU A 1 77 ? 0.636 -40.719 -4.953 1 81.31 77 GLU A CA 1
ATOM 573 C C . GLU A 1 77 ? -0.112 -39.5 -4.441 1 81.31 77 GLU A C 1
ATOM 575 O O . GLU A 1 77 ? -1.253 -39.25 -4.836 1 81.31 77 GLU A O 1
ATOM 580 N N . THR A 1 78 ? 0.539 -38.75 -3.662 1 89.06 78 THR A N 1
ATOM 581 C CA . THR A 1 78 ? -0.124 -37.594 -3.047 1 89.06 78 THR A CA 1
ATOM 582 C C . THR A 1 78 ? -0.192 -36.406 -4.02 1 89.06 78 THR A C 1
ATOM 584 O O . THR A 1 78 ? 0.827 -36 -4.582 1 89.06 78 THR A O 1
ATOM 587 N N . LYS A 1 79 ? -1.399 -35.938 -4.234 1 92.31 79 LYS A N 1
ATOM 588 C CA . LYS A 1 79 ? -1.587 -34.812 -5.164 1 92.31 79 LYS A CA 1
ATOM 589 C C . LYS A 1 79 ? -1.903 -33.531 -4.422 1 92.31 79 LYS A C 1
ATOM 591 O O . LYS A 1 79 ? -1.632 -32.438 -4.922 1 92.31 79 LYS A O 1
ATOM 596 N N . LEU A 1 80 ? -2.51 -33.688 -3.295 1 96.56 80 LEU A N 1
ATOM 597 C CA . LEU A 1 80 ? -2.982 -32.531 -2.545 1 96.56 80 LEU A CA 1
ATOM 598 C C . LEU A 1 80 ? -2.436 -32.531 -1.123 1 96.56 80 LEU A C 1
ATOM 600 O O . LEU A 1 80 ? -2.59 -33.531 -0.402 1 96.56 80 LEU A O 1
ATOM 604 N N . ILE A 1 81 ? -1.725 -31.516 -0.789 1 97.62 81 ILE A N 1
ATOM 605 C CA . ILE A 1 81 ? -1.138 -31.328 0.532 1 97.62 81 ILE A CA 1
ATOM 606 C C . ILE A 1 81 ? -1.687 -30.047 1.153 1 97.62 81 ILE A C 1
ATOM 608 O O . ILE A 1 81 ? -1.911 -29.047 0.452 1 97.62 81 ILE A O 1
ATOM 612 N N . TYR A 1 82 ? -2.012 -30.031 2.432 1 98.38 82 TYR A N 1
ATOM 613 C CA . TYR A 1 82 ? -2.457 -28.812 3.088 1 98.38 82 TYR A CA 1
ATOM 614 C C . TYR A 1 82 ? -1.572 -28.469 4.285 1 98.38 82 TYR A C 1
ATOM 616 O O . TYR A 1 82 ? -0.989 -29.375 4.898 1 98.38 82 TYR A O 1
ATOM 624 N N . HIS A 1 83 ? -1.404 -27.203 4.535 1 98.75 83 HIS A N 1
ATOM 625 C CA . HIS A 1 83 ? -0.598 -26.734 5.656 1 98.75 83 HIS A CA 1
ATOM 626 C C . HIS A 1 83 ? -1.214 -25.5 6.301 1 98.75 83 HIS A C 1
ATOM 628 O O . HIS A 1 83 ? -1.454 -24.5 5.621 1 98.75 83 HIS A O 1
ATOM 634 N N . SER A 1 84 ? -1.54 -25.594 7.605 1 98.62 84 SER A N 1
ATOM 635 C CA . SER A 1 84 ? -2.025 -24.438 8.352 1 98.62 84 SER A CA 1
ATOM 636 C C . SER A 1 84 ? -0.895 -23.453 8.664 1 98.62 84 SER A C 1
ATOM 638 O O . SER A 1 84 ? 0.028 -23.781 9.406 1 98.62 84 SER A O 1
ATOM 640 N N . CYS A 1 85 ? -0.959 -22.281 8.039 1 98.56 85 CYS A N 1
ATOM 641 C CA . CYS A 1 85 ? 0.093 -21.281 8.172 1 98.56 85 CYS A CA 1
ATOM 642 C C . CYS A 1 85 ? -0.469 -19.875 8.023 1 98.56 85 CYS A C 1
ATOM 644 O O . CYS A 1 85 ? -1.089 -19.562 7.004 1 98.56 85 CYS A O 1
ATOM 646 N N . ASP A 1 86 ? -0.283 -19.062 9.039 1 98.38 86 ASP A N 1
ATOM 647 C CA . ASP A 1 86 ? -0.522 -17.625 8.875 1 98.38 86 ASP A CA 1
ATOM 648 C C . ASP A 1 86 ? 0.618 -16.969 8.109 1 98.38 86 ASP A C 1
ATOM 650 O O . ASP A 1 86 ? 1.657 -16.641 8.688 1 98.38 86 ASP A O 1
ATOM 654 N N . THR A 1 87 ? 0.355 -16.734 6.887 1 98.56 87 THR A N 1
ATOM 655 C CA . THR A 1 87 ? 1.444 -16.266 6.031 1 98.56 87 THR A CA 1
ATOM 656 C C . THR A 1 87 ? 1.783 -14.812 6.32 1 98.56 87 THR A C 1
ATOM 658 O O . THR A 1 87 ? 2.752 -14.273 5.777 1 98.56 87 THR A O 1
ATOM 661 N N . SER A 1 88 ? 1.008 -14.094 7.18 1 98.31 88 SER A N 1
ATOM 662 C CA . SER A 1 88 ? 1.395 -12.758 7.617 1 98.31 88 SER A CA 1
ATOM 663 C C . SER A 1 88 ? 2.523 -12.812 8.641 1 98.31 88 SER A C 1
ATOM 665 O O . SER A 1 88 ? 3.119 -11.789 8.977 1 98.31 88 SER A O 1
ATOM 667 N N . SER A 1 89 ? 2.793 -13.992 9.148 1 98.44 89 SER A N 1
ATOM 668 C CA . SER A 1 89 ? 3.947 -14.227 10.016 1 98.44 89 SER A CA 1
ATOM 669 C C . SER A 1 89 ? 5.141 -14.734 9.211 1 98.44 89 SER A C 1
ATOM 671 O O . SER A 1 89 ? 5.137 -15.867 8.727 1 98.44 89 SER A O 1
ATOM 673 N N . TYR A 1 90 ? 6.133 -13.961 9.156 1 98.81 90 TYR A N 1
ATOM 674 C CA . TYR A 1 90 ? 7.316 -14.32 8.383 1 98.81 90 TYR A CA 1
ATOM 675 C C . TYR A 1 90 ? 7.918 -15.633 8.891 1 98.81 90 TYR A C 1
ATOM 677 O O . TYR A 1 90 ? 8.305 -16.484 8.094 1 98.81 90 TYR A O 1
ATOM 685 N N . ASP A 1 91 ? 7.988 -15.734 10.195 1 98.69 91 ASP A N 1
ATOM 686 C CA . ASP A 1 91 ? 8.594 -16.922 10.797 1 98.69 91 ASP A CA 1
ATOM 687 C C . ASP A 1 91 ? 7.84 -18.188 10.406 1 98.69 91 ASP A C 1
ATOM 689 O O . ASP A 1 91 ? 8.453 -19.219 10.156 1 98.69 91 ASP A O 1
ATOM 693 N N . LYS A 1 92 ? 6.551 -18.125 10.375 1 98.75 92 LYS A N 1
ATOM 694 C CA . LYS A 1 92 ? 5.746 -19.281 10 1 98.75 92 LYS A CA 1
ATOM 695 C C . LYS A 1 92 ? 5.949 -19.641 8.531 1 98.75 92 LYS A C 1
ATOM 697 O O . LYS A 1 92 ? 5.988 -20.828 8.18 1 98.75 92 LYS A O 1
ATOM 702 N N . VAL A 1 93 ? 6.078 -18.656 7.68 1 98.88 93 VAL A N 1
ATOM 703 C CA . VAL A 1 93 ? 6.344 -18.891 6.266 1 98.88 93 VAL A CA 1
ATOM 704 C C . VAL A 1 93 ? 7.711 -19.562 6.102 1 98.88 93 VAL A C 1
ATOM 706 O O . VAL A 1 93 ? 7.855 -20.516 5.344 1 98.88 93 VAL A O 1
ATOM 709 N N . ALA A 1 94 ? 8.68 -19 6.828 1 98.81 94 ALA A N 1
ATOM 710 C CA . ALA A 1 94 ? 10.023 -19.562 6.766 1 98.81 94 ALA A CA 1
ATOM 711 C C . ALA A 1 94 ? 10.039 -21.016 7.219 1 98.81 94 ALA A C 1
ATOM 713 O O . ALA A 1 94 ? 10.695 -21.859 6.602 1 98.81 94 ALA A O 1
ATOM 714 N N . LEU A 1 95 ? 9.359 -21.297 8.281 1 98.5 95 LEU A N 1
ATOM 715 C CA . LEU A 1 95 ? 9.273 -22.656 8.781 1 98.5 95 LEU A CA 1
ATOM 716 C C . LEU A 1 95 ? 8.602 -23.578 7.773 1 98.5 95 LEU A C 1
ATOM 718 O O . LEU A 1 95 ? 9.023 -24.719 7.578 1 98.5 95 LEU A O 1
ATOM 722 N N . MET A 1 96 ? 7.531 -23.109 7.145 1 98.69 96 MET A N 1
ATOM 723 C CA . MET A 1 96 ? 6.855 -23.875 6.105 1 98.69 96 MET A CA 1
ATOM 724 C C . MET A 1 96 ? 7.82 -24.25 4.984 1 98.69 96 MET A C 1
ATOM 726 O O . MET A 1 96 ? 7.852 -25.391 4.535 1 98.69 96 MET A O 1
ATOM 730 N N . PHE A 1 97 ? 8.648 -23.328 4.523 1 98.75 97 PHE A N 1
ATOM 731 C CA . PHE A 1 97 ? 9.57 -23.578 3.42 1 98.75 97 PHE A CA 1
ATOM 732 C C . PHE A 1 97 ? 10.672 -24.531 3.842 1 98.75 97 PHE A C 1
ATOM 734 O O . PHE A 1 97 ? 11.164 -25.312 3.025 1 98.75 97 PHE A O 1
ATOM 741 N N . LYS A 1 98 ? 11.031 -24.438 5.133 1 98.25 98 LYS A N 1
ATOM 742 C CA . LYS A 1 98 ? 11.969 -25.453 5.625 1 98.25 98 LYS A CA 1
ATOM 743 C C . LYS A 1 98 ? 11.398 -26.859 5.469 1 98.25 98 LYS A C 1
ATOM 745 O O . LYS A 1 98 ? 12.109 -27.781 5.047 1 98.25 98 LYS A O 1
ATOM 750 N N . LEU A 1 99 ? 10.148 -27.016 5.816 1 97.75 99 LEU A N 1
ATOM 751 C CA . LEU A 1 99 ? 9.477 -28.312 5.664 1 97.75 99 LEU A CA 1
ATOM 752 C C . LEU A 1 99 ? 9.367 -28.703 4.195 1 97.75 99 LEU A C 1
ATOM 754 O O . LEU A 1 99 ? 9.523 -29.875 3.844 1 97.75 99 LEU A O 1
ATOM 758 N N . LEU A 1 100 ? 9.07 -27.734 3.346 1 98.25 100 LEU A N 1
ATOM 759 C CA . LEU A 1 100 ? 8.969 -27.984 1.912 1 98.25 100 LEU A CA 1
ATOM 760 C C . LEU A 1 100 ? 10.312 -28.453 1.353 1 98.25 100 LEU A C 1
ATOM 762 O O . LEU A 1 100 ? 10.352 -29.391 0.547 1 98.25 100 LEU A O 1
ATOM 766 N N . VAL A 1 101 ? 11.375 -27.812 1.781 1 97.62 101 VAL A N 1
ATOM 767 C CA . VAL A 1 101 ? 12.719 -28.203 1.351 1 97.62 101 VAL A CA 1
ATOM 768 C C . VAL A 1 101 ? 13.008 -29.625 1.798 1 97.62 101 VAL A C 1
ATOM 770 O O . VAL A 1 101 ? 13.461 -30.453 1.002 1 97.62 101 VAL A O 1
ATOM 773 N N . LYS A 1 102 ? 12.688 -29.922 3.016 1 95.12 102 LYS A N 1
ATOM 774 C CA . LYS A 1 102 ? 12.914 -31.266 3.566 1 95.12 102 LYS A CA 1
ATOM 775 C C . LYS A 1 102 ? 12.141 -32.312 2.787 1 95.12 102 LYS A C 1
ATOM 777 O O . LYS A 1 102 ? 12.602 -33.438 2.629 1 95.12 102 LYS A O 1
ATOM 782 N N . SER A 1 103 ? 11.062 -31.938 2.256 1 94.62 103 SER A N 1
ATOM 783 C CA . SER A 1 103 ? 10.164 -32.875 1.573 1 94.62 103 SER A CA 1
ATOM 784 C C . SER A 1 103 ? 10.391 -32.844 0.066 1 94.62 103 SER A C 1
ATOM 786 O O . SER A 1 103 ? 9.641 -33.469 -0.689 1 94.62 103 SER A O 1
ATOM 788 N N . GLU A 1 104 ? 11.359 -32.031 -0.411 1 93.81 104 GLU A N 1
ATOM 789 C CA . GLU A 1 104 ? 11.648 -31.875 -1.831 1 93.81 104 GLU A CA 1
ATOM 790 C C . GLU A 1 104 ? 10.438 -31.344 -2.586 1 93.81 104 GLU A C 1
ATOM 792 O O . GLU A 1 104 ? 10.086 -31.859 -3.65 1 93.81 104 GLU A O 1
ATOM 797 N N . LEU A 1 105 ? 9.773 -30.422 -1.917 1 96.44 105 LEU A N 1
ATOM 798 C CA . LEU A 1 105 ? 8.562 -29.812 -2.475 1 96.44 105 LEU A CA 1
ATOM 799 C C . LEU A 1 105 ? 8.734 -28.312 -2.65 1 96.44 105 LEU A C 1
ATOM 801 O O . LEU A 1 105 ? 7.781 -27.547 -2.477 1 96.44 105 LEU A O 1
ATOM 805 N N . VAL A 1 106 ? 9.945 -27.828 -2.865 1 97.81 106 VAL A N 1
ATOM 806 C CA . VAL A 1 106 ? 10.078 -26.422 -3.182 1 97.81 106 VAL A CA 1
ATOM 807 C C . VAL A 1 106 ? 9.227 -26.078 -4.406 1 97.81 106 VAL A C 1
ATOM 809 O O . VAL A 1 106 ? 9.391 -26.688 -5.465 1 97.81 106 VAL A O 1
ATOM 812 N N . PRO A 1 107 ? 8.344 -25.172 -4.262 1 98.31 107 PRO A N 1
ATOM 813 C CA . PRO A 1 107 ? 7.375 -24.938 -5.34 1 98.31 107 PRO A CA 1
ATOM 814 C C . PRO A 1 107 ? 8.023 -24.375 -6.605 1 98.31 107 PRO A C 1
ATOM 816 O O . PRO A 1 107 ? 8.992 -23.609 -6.523 1 98.31 107 PRO A O 1
ATOM 819 N N . SER A 1 108 ? 7.492 -24.797 -7.707 1 97.44 108 SER A N 1
ATOM 820 C CA . SER A 1 108 ? 7.848 -24.156 -8.977 1 97.44 108 SER A CA 1
ATOM 821 C C . SER A 1 108 ? 6.969 -22.938 -9.25 1 97.44 108 SER A C 1
ATOM 823 O O . SER A 1 108 ? 7.336 -22.078 -10.047 1 97.44 108 SER A O 1
ATOM 825 N N . GLN A 1 109 ? 5.75 -22.906 -8.648 1 98.12 109 GLN A N 1
ATOM 826 C CA . GLN A 1 109 ? 4.809 -21.812 -8.75 1 98.12 109 GLN A CA 1
ATOM 827 C C . GLN A 1 109 ? 4.18 -21.484 -7.395 1 98.12 109 GLN A C 1
ATOM 829 O O . GLN A 1 109 ? 3.834 -22.391 -6.637 1 98.12 109 GLN A O 1
ATOM 834 N N . VAL A 1 110 ? 4.086 -20.234 -7.082 1 98.81 110 VAL A N 1
ATOM 835 C CA . VAL A 1 110 ? 3.438 -19.797 -5.848 1 98.81 110 VAL A CA 1
ATOM 836 C C . VAL A 1 110 ? 2.326 -18.797 -6.176 1 98.81 110 VAL A C 1
ATOM 838 O O . VAL A 1 110 ? 2.572 -17.766 -6.812 1 98.81 110 VAL A O 1
ATOM 841 N N . TYR A 1 111 ? 1.082 -19.141 -5.797 1 98.81 111 TYR A N 1
ATOM 842 C CA . TYR A 1 111 ? -0.09 -18.281 -5.961 1 98.81 111 TYR A CA 1
ATOM 843 C C . TYR A 1 111 ? -0.448 -17.594 -4.652 1 98.81 111 TYR A C 1
ATOM 845 O O . TYR A 1 111 ? -0.832 -18.25 -3.68 1 98.81 111 TYR A O 1
ATOM 853 N N . MET A 1 112 ? -0.363 -16.344 -4.629 1 98.75 112 MET A N 1
ATOM 854 C CA . MET A 1 112 ? -0.65 -15.57 -3.42 1 98.75 112 MET A CA 1
ATOM 855 C C . MET A 1 112 ? -2.092 -15.078 -3.422 1 98.75 112 MET A C 1
ATOM 857 O O . MET A 1 112 ? -2.338 -13.875 -3.562 1 98.75 112 MET A O 1
ATOM 861 N N . CYS A 1 113 ? -2.98 -15.969 -3.121 1 98.25 113 CYS A N 1
ATOM 862 C CA . CYS A 1 113 ? -4.414 -15.727 -3.244 1 98.25 113 CYS A CA 1
ATOM 863 C C . CYS A 1 113 ? -5.004 -15.266 -1.915 1 98.25 113 CYS A C 1
ATOM 865 O O . CYS A 1 113 ? -6.184 -14.914 -1.846 1 98.25 113 CYS A O 1
ATOM 867 N N . ALA A 1 114 ? -4.172 -15.32 -0.825 1 97.25 114 ALA A N 1
ATOM 868 C CA . ALA A 1 114 ? -4.691 -14.852 0.458 1 97.25 114 ALA A CA 1
ATOM 869 C C . ALA A 1 114 ? -5.105 -13.383 0.38 1 97.25 114 ALA A C 1
ATOM 871 O O . ALA A 1 114 ? -4.375 -12.555 -0.166 1 97.25 114 ALA A O 1
ATOM 872 N N . GLY A 1 115 ? -6.27 -13.055 0.837 1 94.44 115 GLY A N 1
ATOM 873 C CA . GLY A 1 115 ? -6.785 -11.695 0.844 1 94.44 115 GLY A CA 1
ATOM 874 C C . GLY A 1 115 ? -8.297 -11.633 0.996 1 94.44 115 GLY A C 1
ATOM 875 O O . GLY A 1 115 ? -8.961 -12.664 1.066 1 94.44 115 GLY A O 1
ATOM 876 N N . GLY A 1 116 ? -8.789 -10.391 1.152 1 93.62 116 GLY A N 1
ATOM 877 C CA . GLY A 1 116 ? -10.219 -10.172 1.275 1 93.62 116 GLY A CA 1
ATOM 878 C C . GLY A 1 116 ? -10.586 -8.734 1.581 1 93.62 116 GLY A C 1
ATOM 879 O O . GLY A 1 116 ? -9.875 -8.055 2.322 1 93.62 116 GLY A O 1
ATOM 880 N N . SER A 1 117 ? -11.711 -8.352 1.072 1 95.38 117 SER A N 1
ATOM 881 C CA . SER A 1 117 ? -12.18 -6.984 1.273 1 95.38 117 SER A CA 1
ATOM 882 C C . SER A 1 117 ? -13.328 -6.938 2.281 1 95.38 117 SER A C 1
ATOM 884 O O . SER A 1 117 ? -14.094 -7.898 2.406 1 95.38 117 SER A O 1
ATOM 886 N N . ILE A 1 118 ? -13.383 -5.926 3.074 1 95.62 118 ILE A N 1
ATOM 887 C CA . ILE A 1 118 ? -14.523 -5.527 3.896 1 95.62 118 ILE A CA 1
ATOM 888 C C . ILE A 1 118 ? -14.977 -4.125 3.5 1 95.62 118 ILE A C 1
ATOM 890 O O . ILE A 1 118 ? -14.578 -3.137 4.113 1 95.62 118 ILE A O 1
ATOM 894 N N . PRO A 1 119 ? -15.797 -4.078 2.469 1 95.81 119 PRO A N 1
ATOM 895 C CA . PRO A 1 119 ? -16.25 -2.758 2.016 1 95.81 119 PRO A CA 1
ATOM 896 C C . PRO A 1 119 ? -17.125 -2.051 3.041 1 95.81 119 PRO A C 1
ATOM 898 O O . PRO A 1 119 ? -18.188 -2.568 3.408 1 95.81 119 PRO A O 1
ATOM 901 N N . LYS A 1 120 ? -16.703 -0.987 3.57 1 97.19 120 LYS A N 1
ATOM 902 C CA . LYS A 1 120 ? -17.344 -0.092 4.527 1 97.19 120 LYS A CA 1
ATOM 903 C C . LYS A 1 120 ? -16.828 1.334 4.383 1 97.19 120 LYS A C 1
ATOM 905 O O . LYS A 1 120 ? -15.758 1.555 3.809 1 97.19 120 LYS A O 1
ATOM 910 N N . LEU A 1 121 ? -17.656 2.27 4.809 1 97.75 121 LEU A N 1
ATOM 911 C CA . LEU A 1 121 ? -17.062 3.592 4.977 1 97.75 121 LEU A CA 1
ATOM 912 C C . LEU A 1 121 ? -15.961 3.561 6.023 1 97.75 121 LEU A C 1
ATOM 914 O O . LEU A 1 121 ? -16 2.762 6.965 1 97.75 121 LEU A O 1
ATOM 918 N N . PHE A 1 122 ? -15.031 4.449 5.902 1 98.56 122 PHE A N 1
ATOM 919 C CA . PHE A 1 122 ? -13.797 4.418 6.676 1 98.56 122 PHE A CA 1
ATOM 920 C C . PHE A 1 122 ? -14.086 4.469 8.172 1 98.56 122 PHE A C 1
ATOM 922 O O . PHE A 1 122 ? -13.508 3.715 8.953 1 98.56 122 PHE A O 1
ATOM 929 N N . LEU A 1 123 ? -14.961 5.258 8.57 1 98.25 123 LEU A N 1
ATOM 930 C CA . LEU A 1 123 ? -15.25 5.434 9.992 1 98.25 123 LEU A CA 1
ATOM 931 C C . LEU A 1 123 ? -16.078 4.27 10.523 1 98.25 123 LEU A C 1
ATOM 933 O O . LEU A 1 123 ? -16.219 4.105 11.734 1 98.25 123 LEU A O 1
ATOM 937 N N . ASP A 1 124 ? -16.656 3.457 9.617 1 97.94 124 ASP A N 1
ATOM 938 C CA . ASP A 1 124 ? -17.438 2.291 10.023 1 97.94 124 ASP A CA 1
ATOM 939 C C . ASP A 1 124 ? -16.531 1.071 10.211 1 97.94 124 ASP A C 1
ATOM 941 O O . ASP A 1 124 ? -16.969 0.046 10.734 1 97.94 124 ASP A O 1
ATOM 945 N N . LEU A 1 125 ? -15.32 1.147 9.812 1 98.31 125 LEU A N 1
ATOM 946 C CA . LEU A 1 125 ? -14.367 0.061 10.016 1 98.31 125 LEU A CA 1
ATOM 947 C C . LEU A 1 125 ? -13.898 0.014 11.461 1 98.31 125 LEU A C 1
ATOM 949 O O . LEU A 1 125 ? -13.648 1.056 12.078 1 98.31 125 LEU A O 1
ATOM 953 N N . THR A 1 126 ? -13.844 -1.181 12 1 98.31 126 THR A N 1
ATOM 954 C CA . THR A 1 126 ? -13.242 -1.355 13.32 1 98.31 126 THR A CA 1
ATOM 955 C C . THR A 1 126 ? -11.719 -1.366 13.227 1 98.31 126 THR A C 1
ATOM 957 O O . THR A 1 126 ? -11.164 -1.58 12.141 1 98.31 126 THR A O 1
ATOM 960 N N . PRO A 1 127 ? -11.023 -1.105 14.367 1 98.5 127 PRO A N 1
ATOM 961 C CA . PRO A 1 127 ? -9.562 -1.216 14.359 1 98.5 127 PRO A CA 1
ATOM 962 C C . PRO A 1 127 ? -9.078 -2.57 13.852 1 98.5 127 PRO A C 1
ATOM 964 O O . PRO A 1 127 ? -8.086 -2.639 13.125 1 98.5 127 PRO A O 1
ATOM 967 N N . GLU A 1 128 ? -9.781 -3.562 14.227 1 98.31 128 GLU A N 1
ATOM 968 C CA . GLU A 1 128 ? -9.414 -4.914 13.812 1 98.31 128 GLU A CA 1
ATOM 969 C C . GLU A 1 128 ? -9.555 -5.086 12.305 1 98.31 128 GLU A C 1
ATOM 971 O O . GLU A 1 128 ? -8.719 -5.734 11.672 1 98.31 128 GLU A O 1
ATOM 976 N N . GLU A 1 129 ? -10.609 -4.555 11.758 1 97.81 129 GLU A N 1
ATOM 977 C CA . GLU A 1 129 ? -10.828 -4.648 10.32 1 97.81 129 GLU A CA 1
ATOM 978 C C . GLU A 1 129 ? -9.75 -3.887 9.547 1 97.81 129 GLU A C 1
ATOM 980 O O . GLU A 1 129 ? -9.297 -4.34 8.5 1 97.81 129 GLU A O 1
ATOM 985 N N . LEU A 1 130 ? -9.344 -2.701 10.039 1 98.62 130 LEU A N 1
ATOM 986 C CA . LEU A 1 130 ? -8.258 -1.944 9.43 1 98.62 130 LEU A CA 1
ATOM 987 C C . LEU A 1 130 ? -6.965 -2.75 9.43 1 98.62 130 LEU A C 1
ATOM 989 O O . LEU A 1 130 ? -6.312 -2.881 8.391 1 98.62 130 LEU A O 1
ATOM 993 N N . GLN A 1 131 ? -6.637 -3.301 10.578 1 98.5 131 GLN A N 1
ATOM 994 C CA . GLN A 1 131 ? -5.414 -4.086 10.719 1 98.5 131 GLN A CA 1
ATOM 995 C C . GLN A 1 131 ? -5.473 -5.344 9.859 1 98.5 131 GLN A C 1
ATOM 997 O O . GLN A 1 131 ? -4.469 -5.738 9.258 1 98.5 131 GLN A O 1
ATOM 1002 N N . ASN A 1 132 ? -6.609 -5.934 9.828 1 97.19 132 ASN A N 1
ATOM 1003 C CA . ASN A 1 132 ? -6.789 -7.133 9.016 1 97.19 132 ASN A CA 1
ATOM 1004 C C . ASN A 1 132 ? -6.586 -6.836 7.531 1 97.19 132 ASN A C 1
ATOM 1006 O O . ASN A 1 132 ? -6.09 -7.68 6.789 1 97.19 132 ASN A O 1
ATOM 1010 N N . GLY A 1 133 ? -7.035 -5.664 7.086 1 97.81 133 GLY A N 1
ATOM 1011 C CA . GLY A 1 133 ? -6.785 -5.258 5.711 1 97.81 133 GLY A CA 1
ATOM 1012 C C . GLY A 1 133 ? -5.312 -5.25 5.348 1 97.81 133 GLY A C 1
ATOM 1013 O O . GLY A 1 133 ? -4.926 -5.754 4.293 1 97.81 133 GLY A O 1
ATOM 1014 N N . ILE A 1 134 ? -4.5 -4.762 6.266 1 98.81 134 ILE A N 1
ATOM 1015 C CA . ILE A 1 134 ? -3.059 -4.672 6.055 1 98.81 134 ILE A CA 1
ATOM 1016 C C . ILE A 1 134 ? -2.449 -6.07 6.051 1 98.81 134 ILE A C 1
ATOM 1018 O O . ILE A 1 134 ? -1.711 -6.434 5.133 1 98.81 134 ILE A O 1
ATOM 1022 N N . THR A 1 135 ? -2.83 -6.848 7.004 1 98.19 135 THR A N 1
ATOM 1023 C CA . THR A 1 135 ? -2.232 -8.156 7.238 1 98.19 135 THR A CA 1
ATOM 1024 C C . THR A 1 135 ? -2.586 -9.125 6.109 1 98.19 135 THR A C 1
ATOM 1026 O O . THR A 1 135 ? -1.701 -9.742 5.516 1 98.19 135 THR A O 1
ATOM 1029 N N . THR A 1 136 ? -3.822 -9.18 5.727 1 97.38 136 THR A N 1
ATOM 1030 C CA . THR A 1 136 ? -4.301 -10.203 4.805 1 97.38 136 THR A CA 1
ATOM 1031 C C . THR A 1 136 ? -3.992 -9.82 3.361 1 97.38 136 THR A C 1
ATOM 1033 O O . THR A 1 136 ? -3.75 -10.688 2.521 1 97.38 136 THR A O 1
ATOM 1036 N N . ASN A 1 137 ? -3.996 -8.531 3.127 1 98.38 137 ASN A N 1
ATOM 1037 C CA . ASN A 1 137 ? -3.928 -8.133 1.728 1 98.38 137 ASN A CA 1
ATOM 1038 C C . ASN A 1 137 ? -2.512 -7.723 1.331 1 98.38 137 ASN A C 1
ATOM 1040 O O . ASN A 1 137 ? -2.207 -7.594 0.144 1 98.38 137 ASN A O 1
ATOM 1044 N N . TYR A 1 138 ? -1.625 -7.543 2.279 1 98.88 138 TYR A N 1
ATOM 1045 C CA . TYR A 1 138 ? -0.287 -7.141 1.865 1 98.88 138 TYR A CA 1
ATOM 1046 C C . TYR A 1 138 ? 0.779 -7.957 2.584 1 98.88 138 TYR A C 1
ATOM 1048 O O . TYR A 1 138 ? 1.682 -8.508 1.948 1 98.88 138 TYR A O 1
ATOM 1056 N N . SER A 1 139 ? 0.749 -8.078 3.951 1 98.88 139 SER A N 1
ATOM 1057 C CA . SER A 1 139 ? 1.768 -8.789 4.719 1 98.88 139 SER A CA 1
ATOM 1058 C C . SER A 1 139 ? 1.909 -10.234 4.246 1 98.88 139 SER A C 1
ATOM 1060 O O . SER A 1 139 ? 3.021 -10.75 4.152 1 98.88 139 SER A O 1
ATOM 1062 N N . THR A 1 140 ? 0.789 -10.836 3.957 1 98.81 140 THR A N 1
ATOM 1063 C CA . THR A 1 140 ? 0.813 -12.219 3.496 1 98.81 140 THR A CA 1
ATOM 1064 C C . THR A 1 140 ? 1.613 -12.344 2.203 1 98.81 140 THR A C 1
ATOM 1066 O O . THR A 1 140 ? 2.469 -13.227 2.078 1 98.81 140 THR A O 1
ATOM 1069 N N . ALA A 1 141 ? 1.399 -11.445 1.28 1 98.81 141 ALA A N 1
ATOM 1070 C CA . ALA A 1 141 ? 2.029 -11.508 -0.035 1 98.81 141 ALA A CA 1
ATOM 1071 C C . ALA A 1 141 ? 3.52 -11.188 0.053 1 98.81 141 ALA A C 1
ATOM 1073 O O . ALA A 1 141 ? 4.348 -11.875 -0.547 1 98.81 141 ALA A O 1
ATOM 1074 N N . VAL A 1 142 ? 3.861 -10.148 0.812 1 98.88 142 VAL A N 1
ATOM 1075 C CA . VAL A 1 142 ? 5.25 -9.703 0.862 1 98.88 142 VAL A CA 1
ATOM 1076 C C . VAL A 1 142 ? 6.109 -10.758 1.549 1 98.88 142 VAL A C 1
ATOM 1078 O O . VAL A 1 142 ? 7.223 -11.047 1.107 1 98.88 142 VAL A O 1
ATOM 1081 N N . ASN A 1 143 ? 5.625 -11.359 2.613 1 98.88 143 ASN A N 1
ATOM 1082 C CA . ASN A 1 143 ? 6.363 -12.398 3.314 1 98.88 143 ASN A CA 1
ATOM 1083 C C . ASN A 1 143 ? 6.559 -13.633 2.439 1 98.88 143 ASN A C 1
ATOM 1085 O O . ASN A 1 143 ? 7.672 -14.148 2.328 1 98.88 143 ASN A O 1
ATOM 1089 N N . LEU A 1 144 ? 5.473 -14.055 1.839 1 98.94 144 LEU A N 1
ATOM 1090 C CA . LEU A 1 144 ? 5.535 -15.258 1.01 1 98.94 144 LEU A CA 1
ATOM 1091 C C . LEU A 1 144 ? 6.426 -15.031 -0.207 1 98.94 144 LEU A C 1
ATOM 1093 O O . LEU A 1 144 ? 7.184 -15.922 -0.602 1 98.94 144 LEU A O 1
ATOM 1097 N N . ALA A 1 145 ? 6.352 -13.883 -0.765 1 98.94 145 ALA A N 1
ATOM 1098 C CA . ALA A 1 145 ? 7.207 -13.547 -1.898 1 98.94 145 ALA A CA 1
ATOM 1099 C C . ALA A 1 145 ? 8.68 -13.562 -1.498 1 98.94 145 ALA A C 1
ATOM 1101 O O . ALA A 1 145 ? 9.516 -14.117 -2.215 1 98.94 145 ALA A O 1
ATOM 1102 N N . HIS A 1 146 ? 8.984 -12.945 -0.376 1 98.94 146 HIS A N 1
ATOM 1103 C CA . HIS A 1 146 ? 10.367 -12.836 0.083 1 98.94 146 HIS A CA 1
ATOM 1104 C C . HIS A 1 146 ? 10.984 -14.211 0.304 1 98.94 146 HIS A C 1
ATOM 1106 O O . HIS A 1 146 ? 12.07 -14.492 -0.196 1 98.94 146 HIS A O 1
ATOM 1112 N N . VAL A 1 147 ? 10.266 -15.055 0.986 1 98.94 147 VAL A N 1
ATOM 1113 C CA . VAL A 1 147 ? 10.781 -16.391 1.283 1 98.94 147 VAL A CA 1
ATOM 1114 C C . VAL A 1 147 ? 10.844 -17.219 0.001 1 98.94 147 VAL A C 1
ATOM 1116 O O . VAL A 1 147 ? 11.805 -17.953 -0.216 1 98.94 147 VAL A O 1
ATOM 1119 N N . SER A 1 148 ? 9.844 -17.125 -0.877 1 98.88 148 SER A N 1
ATOM 1120 C CA . SER A 1 148 ? 9.828 -17.844 -2.15 1 98.88 148 SER A CA 1
ATOM 1121 C C . SER A 1 148 ? 11.055 -17.484 -2.99 1 98.88 148 SER A C 1
ATOM 1123 O O . SER A 1 148 ? 11.695 -18.359 -3.564 1 98.88 148 SER A O 1
ATOM 1125 N N . LEU A 1 149 ? 11.312 -16.203 -3.021 1 98.81 149 LEU A N 1
ATOM 1126 C CA . LEU A 1 149 ? 12.43 -15.75 -3.84 1 98.81 149 LEU A CA 1
ATOM 1127 C C . LEU A 1 149 ? 13.758 -16.203 -3.248 1 98.81 149 LEU A C 1
ATOM 1129 O O . LEU A 1 149 ? 14.711 -16.5 -3.984 1 98.81 149 LEU A O 1
ATOM 1133 N N . LYS A 1 150 ? 13.867 -16.312 -1.907 1 98.62 150 LYS A N 1
ATOM 1134 C CA . LYS A 1 150 ? 15.062 -16.844 -1.256 1 98.62 150 LYS A CA 1
ATOM 1135 C C . LYS A 1 150 ? 15.312 -18.297 -1.656 1 98.62 150 LYS A C 1
ATOM 1137 O O . LYS A 1 150 ? 16.453 -18.766 -1.597 1 98.62 150 LYS A O 1
ATOM 1142 N N . HIS A 1 151 ? 14.289 -18.938 -2.062 1 98.56 151 HIS A N 1
ATOM 1143 C CA . HIS A 1 151 ? 14.406 -20.344 -2.447 1 98.56 151 HIS A CA 1
ATOM 1144 C C . HIS A 1 151 ? 14.328 -20.5 -3.961 1 98.56 151 HIS A C 1
ATOM 1146 O O . HIS A 1 151 ? 14.062 -21.594 -4.457 1 98.56 151 HIS A O 1
ATOM 1152 N N . ASP A 1 152 ? 14.406 -19.391 -4.664 1 97.75 152 ASP A N 1
ATOM 1153 C CA . ASP A 1 152 ? 14.555 -19.359 -6.117 1 97.75 152 ASP A CA 1
ATOM 1154 C C . ASP A 1 152 ? 13.32 -19.938 -6.809 1 97.75 152 ASP A C 1
ATOM 1156 O O . ASP A 1 152 ? 13.438 -20.672 -7.793 1 97.75 152 ASP A O 1
ATOM 1160 N N . VAL A 1 153 ? 12.148 -19.734 -6.223 1 98.31 153 VAL A N 1
ATOM 1161 C CA . VAL A 1 153 ? 10.922 -20.156 -6.887 1 98.31 153 VAL A CA 1
ATOM 1162 C C . VAL A 1 153 ? 10.828 -19.484 -8.258 1 98.31 153 VAL A C 1
ATOM 1164 O O . VAL A 1 153 ? 10.914 -18.266 -8.375 1 98.31 153 VAL A O 1
ATOM 1167 N N . PRO A 1 154 ? 10.531 -20.203 -9.305 1 97.12 154 PRO A N 1
ATOM 1168 C CA . PRO A 1 154 ? 10.641 -19.688 -10.664 1 97.12 154 PRO A CA 1
ATOM 1169 C C . PRO A 1 154 ? 9.469 -18.781 -11.047 1 97.12 154 PRO A C 1
ATOM 1171 O O . PRO A 1 154 ? 9.594 -17.938 -11.938 1 97.12 154 PRO A O 1
ATOM 1174 N N . HIS A 1 155 ? 8.289 -19 -10.445 1 97.75 155 HIS A N 1
ATOM 1175 C CA . HIS A 1 155 ? 7.117 -18.234 -10.875 1 97.75 155 HIS A CA 1
ATOM 1176 C C . HIS A 1 155 ? 6.262 -17.828 -9.68 1 97.75 155 HIS A C 1
ATOM 1178 O O . HIS A 1 155 ? 5.805 -18.688 -8.914 1 97.75 155 HIS A O 1
ATOM 1184 N N . LEU A 1 156 ? 6.137 -16.562 -9.484 1 98.31 156 LEU A N 1
ATOM 1185 C CA . LEU A 1 156 ? 5.277 -16 -8.445 1 98.31 156 LEU A CA 1
ATOM 1186 C C . LEU A 1 156 ? 4.062 -15.312 -9.062 1 98.31 156 LEU A C 1
ATOM 1188 O O . LEU A 1 156 ? 4.203 -14.539 -10.016 1 98.31 156 LEU A O 1
ATOM 1192 N N . LEU A 1 157 ? 2.865 -15.609 -8.578 1 98.44 157 LEU A N 1
ATOM 1193 C CA . LEU A 1 157 ? 1.628 -14.969 -9.008 1 98.44 157 LEU A CA 1
ATOM 1194 C C . LEU A 1 157 ? 1.018 -14.156 -7.871 1 98.44 157 LEU A C 1
ATOM 1196 O O . LEU A 1 157 ? 0.57 -14.719 -6.867 1 98.44 157 LEU A O 1
ATOM 1200 N N . PHE A 1 158 ? 1.058 -12.867 -8.055 1 98.5 158 PHE A N 1
ATOM 1201 C CA . PHE A 1 158 ? 0.419 -11.953 -7.117 1 98.5 158 PHE A CA 1
ATOM 1202 C C . PHE A 1 158 ? -1.025 -11.68 -7.52 1 98.5 158 PHE A C 1
ATOM 1204 O O . PHE A 1 158 ? -1.361 -11.727 -8.703 1 98.5 158 PHE A O 1
ATOM 1211 N N . PHE A 1 159 ? -1.837 -11.422 -6.523 1 98.56 159 PHE A N 1
ATOM 1212 C CA . PHE A 1 159 ? -3.227 -11.062 -6.781 1 98.56 159 PHE A CA 1
ATOM 1213 C C . PHE A 1 159 ? -3.553 -9.695 -6.191 1 98.56 159 PHE A C 1
ATOM 1215 O O . PHE A 1 159 ? -3.67 -9.547 -4.973 1 98.56 159 PHE A O 1
ATOM 1222 N N . SER A 1 160 ? -3.645 -8.758 -6.984 1 97.81 160 SER A N 1
ATOM 1223 C CA . SER A 1 160 ? -4.172 -7.434 -6.652 1 97.81 160 SER A CA 1
ATOM 1224 C C . SER A 1 160 ? -5.68 -7.371 -6.871 1 97.81 160 SER A C 1
ATOM 1226 O O . SER A 1 160 ? -6.414 -8.25 -6.426 1 97.81 160 SER A O 1
ATOM 1228 N N . SER A 1 161 ? -6.156 -6.367 -7.547 1 96.94 161 SER A N 1
ATOM 1229 C CA . SER A 1 161 ? -7.574 -6.176 -7.836 1 96.94 161 SER A CA 1
ATOM 1230 C C . SER A 1 161 ? -7.785 -5.031 -8.82 1 96.94 161 SER A C 1
ATOM 1232 O O . SER A 1 161 ? -6.918 -4.172 -8.977 1 96.94 161 SER A O 1
ATOM 1234 N N . GLU A 1 162 ? -8.898 -5.062 -9.461 1 95.31 162 GLU A N 1
ATOM 1235 C CA . GLU A 1 162 ? -9.234 -3.943 -10.336 1 95.31 162 GLU A CA 1
ATOM 1236 C C . GLU A 1 162 ? -9.391 -2.65 -9.539 1 95.31 162 GLU A C 1
ATOM 1238 O O . GLU A 1 162 ? -9.188 -1.559 -10.07 1 95.31 162 GLU A O 1
ATOM 1243 N N . VAL A 1 163 ? -9.734 -2.744 -8.266 1 95.06 163 VAL A N 1
ATOM 1244 C CA . VAL A 1 163 ? -9.914 -1.557 -7.438 1 95.06 163 VAL A CA 1
ATOM 1245 C C . VAL A 1 163 ? -8.57 -0.853 -7.246 1 95.06 163 VAL A C 1
ATOM 1247 O O . VAL A 1 163 ? -8.523 0.318 -6.859 1 95.06 163 VAL A O 1
ATOM 1250 N N . ALA A 1 164 ? -7.449 -1.541 -7.52 1 95.75 164 ALA A N 1
ATOM 1251 C CA . ALA A 1 164 ? -6.133 -0.912 -7.453 1 95.75 164 ALA A CA 1
ATOM 1252 C C . ALA A 1 164 ? -6.012 0.22 -8.469 1 95.75 164 ALA A C 1
ATOM 1254 O O . ALA A 1 164 ? -5.238 1.161 -8.266 1 95.75 164 ALA A O 1
ATOM 1255 N N . PHE A 1 165 ? -6.824 0.155 -9.578 1 94.5 165 PHE A N 1
ATOM 1256 C CA . PHE A 1 165 ? -6.77 1.153 -10.641 1 94.5 165 PHE A CA 1
ATOM 1257 C C . PHE A 1 165 ? -7.738 2.297 -10.359 1 94.5 165 PHE A C 1
ATOM 1259 O O . PHE A 1 165 ? -7.613 3.379 -10.938 1 94.5 165 PHE A O 1
ATOM 1266 N N . PHE A 1 166 ? -8.672 1.982 -9.484 1 93.88 166 PHE A N 1
ATOM 1267 C CA . PHE A 1 166 ? -9.719 2.955 -9.195 1 93.88 166 PHE A CA 1
ATOM 1268 C C . PHE A 1 166 ? -10.117 2.898 -7.723 1 93.88 166 PHE A C 1
ATOM 1270 O O . PHE A 1 166 ? -11.156 2.322 -7.379 1 93.88 166 PHE A O 1
ATOM 1277 N N . PRO A 1 167 ? -9.32 3.516 -6.875 1 94.44 167 PRO A N 1
ATOM 1278 C CA . PRO A 1 167 ? -9.719 3.592 -5.465 1 94.44 167 PRO A CA 1
ATOM 1279 C C . PRO A 1 167 ? -10.891 4.543 -5.234 1 94.44 167 PRO A C 1
ATOM 1281 O O . PRO A 1 167 ? -10.797 5.73 -5.562 1 94.44 167 PRO A O 1
ATOM 1284 N N . PHE A 1 168 ? -11.984 4.062 -4.684 1 95 168 PHE A N 1
ATOM 1285 C CA . PHE A 1 168 ? -13.156 4.906 -4.484 1 95 168 PHE A CA 1
ATOM 1286 C C . PHE A 1 168 ? -13.859 4.555 -3.178 1 95 168 PHE A C 1
ATOM 1288 O O . PHE A 1 168 ? -13.5 3.578 -2.518 1 95 168 PHE A O 1
ATOM 1295 N N . ILE A 1 169 ? -14.789 5.328 -2.797 1 96.75 169 ILE A N 1
ATOM 1296 C CA . ILE A 1 169 ? -15.492 5.34 -1.521 1 96.75 169 ILE A CA 1
ATOM 1297 C C . ILE A 1 169 ? -15.945 3.926 -1.17 1 96.75 169 ILE A C 1
ATOM 1299 O O . ILE A 1 169 ? -16.5 3.219 -2.014 1 96.75 169 ILE A O 1
ATOM 1303 N N . GLY A 1 170 ? -15.641 3.475 -0.021 1 97.25 170 GLY A N 1
ATOM 1304 C CA . GLY A 1 170 ? -16.094 2.191 0.488 1 97.25 170 GLY A CA 1
ATOM 1305 C C . GLY A 1 170 ? -15.016 1.13 0.489 1 97.25 170 GLY A C 1
ATOM 1306 O O . GLY A 1 170 ? -15.195 0.053 1.062 1 97.25 170 GLY A O 1
ATOM 1307 N N . TYR A 1 171 ? -13.82 1.396 -0.036 1 97.5 171 TYR A N 1
ATOM 1308 C CA . TYR A 1 171 ? -12.805 0.366 -0.188 1 97.5 171 TYR A CA 1
ATOM 1309 C C . TYR A 1 171 ? -11.5 0.783 0.494 1 97.5 171 TYR A C 1
ATOM 1311 O O . TYR A 1 171 ? -10.414 0.363 0.086 1 97.5 171 TYR A O 1
ATOM 1319 N N . ALA A 1 172 ? -11.609 1.542 1.554 1 98.12 172 ALA A N 1
ATOM 1320 C CA . ALA A 1 172 ? -10.422 2.064 2.225 1 98.12 172 ALA A CA 1
ATOM 1321 C C . ALA A 1 172 ? -9.617 0.938 2.871 1 98.12 172 ALA A C 1
ATOM 1323 O O . ALA A 1 172 ? -8.391 1.028 2.984 1 98.12 172 ALA A O 1
ATOM 1324 N N . GLN A 1 173 ? -10.273 -0.122 3.311 1 97.94 173 GLN A N 1
ATOM 1325 C CA . GLN A 1 173 ? -9.617 -1.241 3.977 1 97.94 173 GLN A CA 1
ATOM 1326 C C . GLN A 1 173 ? -8.875 -2.119 2.971 1 97.94 173 GLN A C 1
ATOM 1328 O O . GLN A 1 173 ? -7.984 -2.883 3.344 1 97.94 173 GLN A O 1
ATOM 1333 N N . TYR A 1 174 ? -9.016 -1.93 1.695 1 97.94 174 TYR A N 1
ATOM 1334 C CA . TYR A 1 174 ? -8.672 -2.932 0.692 1 97.94 174 TYR A CA 1
ATOM 1335 C C . TYR A 1 174 ? -7.871 -2.311 -0.444 1 97.94 174 TYR A C 1
ATOM 1337 O O . TYR A 1 174 ? -6.707 -2.664 -0.656 1 97.94 174 TYR A O 1
ATOM 1345 N N . ALA A 1 175 ? -8.359 -1.304 -1.114 1 98.12 175 ALA A N 1
ATOM 1346 C CA . ALA A 1 175 ? -7.812 -0.743 -2.348 1 98.12 175 ALA A CA 1
ATOM 1347 C C . ALA A 1 175 ? -6.375 -0.277 -2.152 1 98.12 175 ALA A C 1
ATOM 1349 O O . ALA A 1 175 ? -5.504 -0.561 -2.979 1 98.12 175 ALA A O 1
ATOM 1350 N N . PRO A 1 176 ? -6.051 0.414 -1.033 1 98.62 176 PRO A N 1
ATOM 1351 C CA . PRO A 1 176 ? -4.672 0.864 -0.844 1 98.62 176 PRO A CA 1
ATOM 1352 C C . PRO A 1 176 ? -3.668 -0.289 -0.852 1 98.62 176 PRO A C 1
ATOM 1354 O O . PRO A 1 176 ? -2.621 -0.197 -1.5 1 98.62 176 PRO A O 1
ATOM 1357 N N . LEU A 1 177 ? -4.02 -1.362 -0.231 1 98.81 177 LEU A N 1
ATOM 1358 C CA . LEU A 1 177 ? -3.088 -2.479 -0.099 1 98.81 177 LEU A CA 1
ATOM 1359 C C . LEU A 1 177 ? -2.971 -3.244 -1.412 1 98.81 177 LEU A C 1
ATOM 1361 O O . LEU A 1 177 ? -1.907 -3.785 -1.727 1 98.81 177 LEU A O 1
ATOM 1365 N N . LYS A 1 178 ? -4.023 -3.281 -2.168 1 98.38 178 LYS A N 1
ATOM 1366 C CA . LYS A 1 178 ? -3.949 -3.912 -3.482 1 98.38 178 LYS A CA 1
ATOM 1367 C C . LYS A 1 178 ? -3.125 -3.072 -4.453 1 98.38 178 LYS A C 1
ATOM 1369 O O . LYS A 1 178 ? -2.461 -3.611 -5.34 1 98.38 178 LYS A O 1
ATOM 1374 N N . GLN A 1 179 ? -3.152 -1.794 -4.293 1 97.06 179 GLN A N 1
ATOM 1375 C CA . GLN A 1 179 ? -2.254 -0.951 -5.074 1 97.06 179 GLN A CA 1
ATOM 1376 C C . GLN A 1 179 ? -0.8 -1.17 -4.664 1 97.06 179 GLN A C 1
ATOM 1378 O O . GLN A 1 179 ? 0.103 -1.108 -5.5 1 97.06 179 GLN A O 1
ATOM 1383 N N . SER A 1 180 ? -0.576 -1.383 -3.379 1 98.31 180 SER A N 1
ATOM 1384 C CA . SER A 1 180 ? 0.772 -1.665 -2.896 1 98.31 180 SER A CA 1
ATOM 1385 C C . SER A 1 180 ? 1.335 -2.928 -3.539 1 98.31 180 SER A C 1
ATOM 1387 O O . SER A 1 180 ? 2.533 -3.006 -3.824 1 98.31 180 SER A O 1
ATOM 1389 N N . ILE A 1 181 ? 0.486 -3.887 -3.791 1 98.31 181 ILE A N 1
ATOM 1390 C CA . ILE A 1 181 ? 0.909 -5.117 -4.449 1 98.31 181 ILE A CA 1
ATOM 1391 C C . ILE A 1 181 ? 1.454 -4.801 -5.84 1 98.31 181 ILE A C 1
ATOM 1393 O O . ILE A 1 181 ? 2.502 -5.316 -6.234 1 98.31 181 ILE A O 1
ATOM 1397 N N . ARG A 1 182 ? 0.745 -4.004 -6.543 1 96.12 182 ARG A N 1
ATOM 1398 C CA . ARG A 1 182 ? 1.17 -3.641 -7.891 1 96.12 182 ARG A CA 1
ATOM 1399 C C . ARG A 1 182 ? 2.523 -2.941 -7.871 1 96.12 182 ARG A C 1
ATOM 1401 O O . ARG A 1 182 ? 3.379 -3.201 -8.719 1 96.12 182 ARG A O 1
ATOM 1408 N N . SER A 1 183 ? 2.695 -2.051 -6.918 1 96.88 183 SER A N 1
ATOM 1409 C CA . SER A 1 183 ? 3.967 -1.354 -6.746 1 96.88 183 SER A CA 1
ATOM 1410 C C . SER A 1 183 ? 5.094 -2.33 -6.43 1 96.88 183 SER A C 1
ATOM 1412 O O . SER A 1 183 ? 6.184 -2.232 -6.996 1 96.88 183 SER A O 1
ATOM 1414 N N . LEU A 1 184 ? 4.84 -3.254 -5.566 1 98.19 184 LEU A N 1
ATOM 1415 C CA . LEU A 1 184 ? 5.828 -4.262 -5.195 1 98.19 184 LEU A CA 1
ATOM 1416 C C . LEU A 1 184 ? 6.227 -5.102 -6.406 1 98.19 184 LEU A C 1
ATOM 1418 O O . LEU A 1 184 ? 7.414 -5.352 -6.633 1 98.19 184 LEU A O 1
ATOM 1422 N N . VAL A 1 185 ? 5.25 -5.5 -7.16 1 97.12 185 VAL A N 1
ATOM 1423 C CA . VAL A 1 185 ? 5.465 -6.328 -8.344 1 97.12 185 VAL A CA 1
ATOM 1424 C C . VAL A 1 185 ? 6.383 -5.602 -9.32 1 97.12 185 VAL A C 1
ATOM 1426 O O . VAL A 1 185 ? 7.309 -6.199 -9.875 1 97.12 185 VAL A O 1
ATOM 1429 N N . ALA A 1 186 ? 6.152 -4.324 -9.5 1 95.94 186 ALA A N 1
ATOM 1430 C CA . ALA A 1 186 ? 6.98 -3.529 -10.406 1 95.94 186 ALA A CA 1
ATOM 1431 C C . ALA A 1 186 ? 8.445 -3.564 -9.984 1 95.94 186 ALA A C 1
ATOM 1433 O O . ALA A 1 186 ? 9.336 -3.703 -10.828 1 95.94 186 ALA A O 1
ATOM 1434 N N . ILE A 1 187 ? 8.688 -3.461 -8.742 1 97.25 187 ILE A N 1
ATOM 1435 C CA . ILE A 1 187 ? 10.047 -3.432 -8.219 1 97.25 187 ILE A CA 1
ATOM 1436 C C . ILE A 1 187 ? 10.672 -4.82 -8.32 1 97.25 187 ILE A C 1
ATOM 1438 O O . ILE A 1 187 ? 11.82 -4.965 -8.742 1 97.25 187 ILE A O 1
ATOM 1442 N N . LEU A 1 188 ? 9.914 -5.824 -7.996 1 97.5 188 LEU A N 1
ATOM 1443 C CA . LEU A 1 188 ? 10.438 -7.184 -8.008 1 97.5 188 LEU A CA 1
ATOM 1444 C C . LEU A 1 188 ? 10.805 -7.613 -9.422 1 97.5 188 LEU A C 1
ATOM 1446 O O . LEU A 1 188 ? 11.758 -8.367 -9.625 1 97.5 188 LEU A O 1
ATOM 1450 N N . ARG A 1 189 ? 10.07 -7.176 -10.398 1 95.75 189 ARG A N 1
ATOM 1451 C CA . ARG A 1 189 ? 10.383 -7.496 -11.789 1 95.75 189 ARG A CA 1
ATOM 1452 C C . ARG A 1 189 ? 11.734 -6.93 -12.188 1 95.75 189 ARG A C 1
ATOM 1454 O O . ARG A 1 189 ? 12.445 -7.516 -13.008 1 95.75 189 ARG A O 1
ATOM 1461 N N . GLN A 1 190 ? 12.047 -5.789 -11.609 1 95.5 190 GLN A N 1
ATOM 1462 C CA . GLN A 1 190 ? 13.336 -5.176 -11.883 1 95.5 190 GLN A CA 1
ATOM 1463 C C . GLN A 1 190 ? 14.469 -5.918 -11.172 1 95.5 190 GLN A C 1
ATOM 1465 O O . GLN A 1 190 ? 15.57 -6.031 -11.703 1 95.5 190 GLN A O 1
ATOM 1470 N N . GLU A 1 191 ? 14.172 -6.469 -10.062 1 96.38 191 GLU A N 1
ATOM 1471 C CA . GLU A 1 191 ? 15.211 -7.051 -9.219 1 96.38 191 GLU A CA 1
ATOM 1472 C C . GLU A 1 191 ? 15.453 -8.516 -9.57 1 96.38 191 GLU A C 1
ATOM 1474 O O . GLU A 1 191 ? 16.562 -9.031 -9.391 1 96.38 191 GLU A O 1
ATOM 1479 N N . HIS A 1 192 ? 14.383 -9.18 -10.062 1 95.44 192 HIS A N 1
ATOM 1480 C CA . HIS A 1 192 ? 14.477 -10.625 -10.227 1 95.44 192 HIS A CA 1
ATOM 1481 C C . HIS A 1 192 ? 14.156 -11.039 -11.656 1 95.44 192 HIS A C 1
ATOM 1483 O O . HIS A 1 192 ? 13.031 -11.453 -11.945 1 95.44 192 HIS A O 1
ATOM 1489 N N . SER A 1 193 ? 15.141 -11.148 -12.422 1 90.06 193 SER A N 1
ATOM 1490 C CA . SER A 1 193 ? 14.961 -11.453 -13.836 1 90.06 193 SER A CA 1
ATOM 1491 C C . SER A 1 193 ? 14.781 -12.953 -14.055 1 90.06 193 SER A C 1
ATOM 1493 O O . SER A 1 193 ? 14.242 -13.375 -15.078 1 90.06 193 SER A O 1
ATOM 1495 N N . SER A 1 194 ? 15.203 -13.734 -13.094 1 92.69 194 SER A N 1
ATOM 1496 C CA . SER A 1 194 ? 15.148 -15.18 -13.242 1 92.69 194 SER A CA 1
ATOM 1497 C C . SER A 1 194 ? 13.797 -15.734 -12.805 1 92.69 194 SER A C 1
ATOM 1499 O O . SER A 1 194 ? 13.469 -16.891 -13.086 1 92.69 194 SER A O 1
ATOM 1501 N N . THR A 1 195 ? 13.062 -14.992 -12.102 1 96.12 195 THR A N 1
ATOM 1502 C CA . THR A 1 195 ? 11.742 -15.391 -11.625 1 96.12 195 THR A CA 1
ATOM 1503 C C . THR A 1 195 ? 10.648 -14.672 -12.406 1 96.12 195 THR A C 1
ATOM 1505 O O . THR A 1 195 ? 10.664 -13.445 -12.539 1 96.12 195 THR A O 1
ATOM 1508 N N . ARG A 1 196 ? 9.758 -15.453 -13.008 1 96 196 ARG A N 1
ATOM 1509 C CA . ARG A 1 196 ? 8.586 -14.844 -13.625 1 96 196 ARG A CA 1
ATOM 1510 C C . ARG A 1 196 ? 7.637 -14.281 -12.578 1 96 196 ARG A C 1
ATOM 1512 O O . ARG A 1 196 ? 7.246 -14.992 -11.648 1 96 196 ARG A O 1
ATOM 1519 N N . ILE A 1 197 ? 7.324 -13.047 -12.664 1 96.62 197 ILE A N 1
ATOM 1520 C CA . ILE A 1 197 ? 6.426 -12.398 -11.711 1 96.62 197 ILE A CA 1
ATOM 1521 C C . ILE A 1 197 ? 5.156 -11.945 -12.43 1 96.62 197 ILE A C 1
ATOM 1523 O O . ILE A 1 197 ? 5.207 -11.094 -13.32 1 96.62 197 ILE A O 1
ATOM 1527 N N . THR A 1 198 ? 4.039 -12.531 -12.078 1 96.81 198 THR A N 1
ATOM 1528 C CA . THR A 1 198 ? 2.723 -12.219 -12.625 1 96.81 198 THR A CA 1
ATOM 1529 C C . THR A 1 198 ? 1.871 -11.477 -11.602 1 96.81 198 THR A C 1
ATOM 1531 O O . THR A 1 198 ? 1.95 -11.758 -10.406 1 96.81 198 THR A O 1
ATOM 1534 N N . CYS A 1 199 ? 1.128 -10.523 -12.062 1 97.19 199 CYS A N 1
ATOM 1535 C CA . CYS A 1 199 ? 0.15 -9.836 -11.227 1 97.19 199 CYS A CA 1
ATOM 1536 C C . CYS A 1 199 ? -1.241 -9.906 -11.844 1 97.19 199 CYS A C 1
ATOM 1538 O O . CYS A 1 199 ? -1.437 -9.492 -12.984 1 97.19 199 CYS A O 1
ATOM 1540 N N . VAL A 1 200 ? -2.15 -10.461 -11.109 1 97.62 200 VAL A N 1
ATOM 1541 C CA . VAL A 1 200 ? -3.533 -10.602 -11.555 1 97.62 200 VAL A CA 1
ATOM 1542 C C . VAL A 1 200 ? -4.395 -9.516 -10.914 1 97.62 200 VAL A C 1
ATOM 1544 O O . VAL A 1 200 ? -4.227 -9.203 -9.727 1 97.62 200 VAL A O 1
ATOM 1547 N N . TYR A 1 201 ? -5.273 -8.93 -11.68 1 96.69 201 TYR A N 1
ATOM 1548 C CA . TYR A 1 201 ? -6.227 -7.918 -11.234 1 96.69 201 TYR A CA 1
ATOM 1549 C C . TYR A 1 201 ? -7.66 -8.367 -11.492 1 96.69 201 TYR A C 1
ATOM 1551 O O . TYR A 1 201 ? -8.32 -7.867 -12.414 1 96.69 201 TYR A O 1
ATOM 1559 N N . PRO A 1 202 ? -8.125 -9.219 -10.602 1 95.94 202 PRO A N 1
ATOM 1560 C CA . PRO A 1 202 ? -9.477 -9.742 -10.82 1 95.94 202 PRO A CA 1
ATOM 1561 C C . PRO A 1 202 ? -10.562 -8.695 -10.594 1 95.94 202 PRO A C 1
ATOM 1563 O O . PRO A 1 202 ? -10.398 -7.805 -9.75 1 95.94 202 PRO A O 1
ATOM 1566 N N . GLY A 1 203 ? -11.609 -8.828 -11.391 1 92.5 203 GLY A N 1
ATOM 1567 C CA . GLY A 1 203 ? -12.852 -8.148 -11.07 1 92.5 203 GLY A CA 1
ATOM 1568 C C . GLY A 1 203 ? -13.703 -8.914 -10.078 1 92.5 203 GLY A C 1
ATOM 1569 O O . GLY A 1 203 ? -13.195 -9.727 -9.305 1 92.5 203 GLY A O 1
ATOM 1570 N N . ASN A 1 204 ? -14.93 -8.609 -10.086 1 87.12 204 ASN A N 1
ATOM 1571 C CA . ASN A 1 204 ? -15.836 -9.297 -9.18 1 87.12 204 ASN A CA 1
ATOM 1572 C C . ASN A 1 204 ? -16.062 -10.742 -9.602 1 87.12 204 ASN A C 1
ATOM 1574 O O . ASN A 1 204 ? -16.312 -11.023 -10.773 1 87.12 204 ASN A O 1
ATOM 1578 N N . PHE A 1 205 ? -15.852 -11.625 -8.656 1 84.75 205 PHE A N 1
ATOM 1579 C CA . PHE A 1 205 ? -16.203 -13.031 -8.852 1 84.75 205 PHE A CA 1
ATOM 1580 C C . PHE A 1 205 ? -16.859 -13.602 -7.598 1 84.75 205 PHE A C 1
ATOM 1582 O O . PHE A 1 205 ? -16.672 -13.078 -6.5 1 84.75 205 PHE A O 1
ATOM 1589 N N . GLN A 1 206 ? -17.609 -14.617 -7.848 1 84.12 206 GLN A N 1
ATOM 1590 C CA . GLN A 1 206 ? -18.344 -15.234 -6.746 1 84.12 206 GLN A CA 1
ATOM 1591 C C . GLN A 1 206 ? -17.391 -15.984 -5.809 1 84.12 206 GLN A C 1
ATOM 1593 O O . GLN A 1 206 ? -16.578 -16.797 -6.254 1 84.12 206 GLN A O 1
ATOM 1598 N N . SER A 1 207 ? -17.406 -15.641 -4.547 1 84.06 207 SER A N 1
ATOM 1599 C CA . SER A 1 207 ? -16.656 -16.281 -3.467 1 84.06 207 SER A CA 1
ATOM 1600 C C . SER A 1 207 ? -17.312 -16.016 -2.113 1 84.06 207 SER A C 1
ATOM 1602 O O . SER A 1 207 ? -18.25 -15.227 -2.012 1 84.06 207 SER A O 1
ATOM 1604 N N . GLU A 1 208 ? -16.953 -16.781 -1.177 1 77.38 208 GLU A N 1
ATOM 1605 C CA . GLU A 1 208 ? -17.422 -16.531 0.179 1 77.38 208 GLU A CA 1
ATOM 1606 C C . GLU A 1 208 ? -17.172 -15.086 0.595 1 77.38 208 GLU A C 1
ATOM 1608 O O . GLU A 1 208 ? -18.031 -14.445 1.205 1 77.38 208 GLU A O 1
ATOM 1613 N N . GLY A 1 209 ? -16.062 -14.578 0.17 1 75.25 209 GLY A N 1
ATOM 1614 C CA . GLY A 1 209 ? -15.727 -13.195 0.464 1 75.25 209 GLY A CA 1
ATOM 1615 C C . GLY A 1 209 ? -16.641 -12.195 -0.216 1 75.25 209 GLY A C 1
ATOM 1616 O O . GLY A 1 209 ? -17.062 -11.219 0.401 1 75.25 209 GLY A O 1
ATOM 1617 N N . PHE A 1 210 ? -17 -12.547 -1.359 1 77.44 210 PHE A N 1
ATOM 1618 C CA . PHE A 1 210 ? -17.875 -11.672 -2.146 1 77.44 210 PHE A CA 1
ATOM 1619 C C . PHE A 1 210 ? -19.25 -11.562 -1.508 1 77.44 210 PHE A C 1
ATOM 1621 O O . PHE A 1 210 ? -19.812 -10.469 -1.43 1 77.44 210 PHE A O 1
ATOM 1628 N N . ASP A 1 211 ? -19.688 -12.625 -1.045 1 77.75 211 ASP A N 1
ATOM 1629 C CA . ASP A 1 211 ? -21.016 -12.648 -0.424 1 77.75 211 ASP A CA 1
ATOM 1630 C C . ASP A 1 211 ? -21.031 -11.828 0.862 1 77.75 211 ASP A C 1
ATOM 1632 O O . ASP A 1 211 ? -21.969 -11.07 1.108 1 77.75 211 ASP A O 1
ATOM 1636 N N . LEU A 1 212 ? -20.016 -11.992 1.578 1 77.81 212 LEU A N 1
ATOM 1637 C CA . LEU A 1 212 ? -19.891 -11.242 2.822 1 77.81 212 LEU A CA 1
ATOM 1638 C C . LEU A 1 212 ? -19.75 -9.75 2.543 1 77.81 212 LEU A C 1
ATOM 1640 O O . LEU A 1 212 ? -20.344 -8.922 3.238 1 77.81 212 LEU A O 1
ATOM 1644 N N . GLU A 1 213 ? -19.016 -9.406 1.524 1 79.06 213 GLU A N 1
ATOM 1645 C CA . GLU A 1 213 ? -18.781 -8.016 1.12 1 79.06 213 GLU A CA 1
ATOM 1646 C C . GLU A 1 213 ? -20.109 -7.32 0.788 1 79.06 213 GLU A C 1
ATOM 1648 O O . GLU A 1 213 ? -20.281 -6.141 1.101 1 79.06 213 GLU A O 1
ATOM 1653 N N . ASN A 1 214 ? -20.969 -8.062 0.229 1 79.75 214 ASN A N 1
ATOM 1654 C CA . ASN A 1 214 ? -22.203 -7.445 -0.264 1 79.75 214 ASN A CA 1
ATOM 1655 C C . ASN A 1 214 ? -23.156 -7.117 0.875 1 79.75 214 ASN A C 1
ATOM 1657 O O . ASN A 1 214 ? -24.078 -6.309 0.708 1 79.75 214 ASN A O 1
ATOM 1661 N N . ILE A 1 215 ? -22.875 -7.738 1.972 1 79.75 215 ILE A N 1
ATOM 1662 C CA . ILE A 1 215 ? -23.719 -7.473 3.133 1 79.75 215 ILE A CA 1
ATOM 1663 C C . ILE A 1 215 ? -23.344 -6.121 3.738 1 79.75 215 ILE A C 1
ATOM 1665 O O . ILE A 1 215 ? -24.234 -5.363 4.156 1 79.75 215 ILE A O 1
ATOM 1669 N N . THR A 1 216 ? -22.188 -5.75 3.674 1 84.69 216 THR A N 1
ATOM 1670 C CA . THR A 1 216 ? -21.703 -4.57 4.383 1 84.69 216 THR A CA 1
ATOM 1671 C C . THR A 1 216 ? -21.391 -3.445 3.404 1 84.69 216 THR A C 1
ATOM 1673 O O . THR A 1 216 ? -21.078 -2.326 3.816 1 84.69 216 THR A O 1
ATOM 1676 N N . LYS A 1 217 ? -21.547 -3.705 2.197 1 90.44 217 LYS A N 1
ATOM 1677 C CA . LYS A 1 217 ? -21.172 -2.754 1.158 1 90.44 217 LYS A CA 1
ATOM 1678 C C . LYS A 1 217 ? -22.109 -1.554 1.141 1 90.44 217 LYS A C 1
ATOM 1680 O O . LYS A 1 217 ? -23.328 -1.715 1.028 1 90.44 217 LYS A O 1
ATOM 1685 N N . PRO A 1 218 ? -21.5 -0.327 1.248 1 93.38 218 PRO A N 1
ATOM 1686 C CA . PRO A 1 218 ? -22.344 0.867 1.167 1 93.38 218 PRO A CA 1
ATOM 1687 C C . PRO A 1 218 ? -23.062 0.992 -0.176 1 93.38 218 PRO A C 1
ATOM 1689 O O . PRO A 1 218 ? -22.516 0.603 -1.21 1 93.38 218 PRO A O 1
ATOM 1692 N N . ALA A 1 219 ? -24.281 1.562 -0.145 1 92.12 219 ALA A N 1
ATOM 1693 C CA . ALA A 1 219 ? -25.078 1.709 -1.354 1 92.12 219 ALA A CA 1
ATOM 1694 C C . ALA A 1 219 ? -24.328 2.504 -2.42 1 92.12 219 ALA A C 1
ATOM 1696 O O . ALA A 1 219 ? -24.406 2.182 -3.607 1 92.12 219 ALA A O 1
ATOM 1697 N N . ILE A 1 220 ? -23.609 3.521 -1.999 1 95.06 220 ILE A N 1
ATOM 1698 C CA . ILE A 1 220 ? -22.875 4.379 -2.922 1 95.06 220 ILE A CA 1
ATOM 1699 C C . ILE A 1 220 ? -21.766 3.578 -3.592 1 95.06 220 ILE A C 1
ATOM 1701 O O . ILE A 1 220 ? -21.453 3.797 -4.766 1 95.06 220 ILE A O 1
ATOM 1705 N N . THR A 1 221 ? -21.109 2.709 -2.832 1 94.5 221 THR A N 1
ATOM 1706 C CA . THR A 1 221 ? -20.078 1.839 -3.387 1 94.5 221 THR A CA 1
ATOM 1707 C C . THR A 1 221 ? -20.656 0.923 -4.461 1 94.5 221 THR A C 1
ATOM 1709 O O . THR A 1 221 ? -20.062 0.76 -5.531 1 94.5 221 THR A O 1
ATOM 1712 N N . LYS A 1 222 ? -21.781 0.339 -4.191 1 91.56 222 LYS A N 1
ATOM 1713 C CA . LYS A 1 222 ? -22.484 -0.52 -5.145 1 91.56 222 LYS A CA 1
ATOM 1714 C C . LYS A 1 222 ? -22.828 0.247 -6.418 1 91.56 222 LYS A C 1
ATOM 1716 O O . LYS A 1 222 ? -22.719 -0.284 -7.523 1 91.56 222 LYS A O 1
ATOM 1721 N N . GLU A 1 223 ? -23.312 1.451 -6.219 1 91.62 223 GLU A N 1
ATOM 1722 C CA . GLU A 1 223 ? -23.703 2.295 -7.34 1 91.62 223 GLU A CA 1
ATOM 1723 C C . GLU A 1 223 ? -22.516 2.586 -8.258 1 91.62 223 GLU A C 1
ATOM 1725 O O . GLU A 1 223 ? -22.641 2.486 -9.477 1 91.62 223 GLU A O 1
ATOM 1730 N N . ILE A 1 224 ? -21.406 2.945 -7.676 1 91.94 224 ILE A N 1
ATOM 1731 C CA . ILE A 1 224 ? -20.219 3.305 -8.438 1 91.94 224 ILE A CA 1
ATOM 1732 C C . ILE A 1 224 ? -19.641 2.062 -9.125 1 91.94 224 ILE A C 1
ATOM 1734 O O . ILE A 1 224 ? -19.188 2.129 -10.266 1 91.94 224 ILE A O 1
ATOM 1738 N N . GLU A 1 225 ? -19.609 0.923 -8.422 1 87.44 225 GLU A N 1
ATOM 1739 C CA . GLU A 1 225 ? -19.172 -0.336 -9.008 1 87.44 225 GLU A CA 1
ATOM 1740 C C . GLU A 1 225 ? -20 -0.709 -10.227 1 87.44 225 GLU A C 1
ATOM 1742 O O . GLU A 1 225 ? -19.484 -1.281 -11.188 1 87.44 225 GLU A O 1
ATOM 1747 N N . GLY A 1 226 ? -21.219 -0.295 -10.172 1 79.75 226 GLY A N 1
ATOM 1748 C CA . GLY A 1 226 ? -22.141 -0.644 -11.25 1 79.75 226 GLY A CA 1
ATOM 1749 C C . GLY A 1 226 ? -22.609 -2.084 -11.188 1 79.75 226 GLY A C 1
ATOM 1750 O O . GLY A 1 226 ? -22.188 -2.848 -10.32 1 79.75 226 GLY A O 1
ATOM 1751 N N . PRO A 1 227 ? -23.547 -2.248 -12.125 1 67.75 227 PRO A N 1
ATOM 1752 C CA . PRO A 1 227 ? -24.109 -3.6 -12.148 1 67.75 227 PRO A CA 1
ATOM 1753 C C . PRO A 1 227 ? -23.125 -4.648 -12.641 1 67.75 227 PRO A C 1
ATOM 1755 O O . PRO A 1 227 ? -22.391 -4.41 -13.602 1 67.75 227 PRO A O 1
ATOM 1758 N N . SER A 1 228 ? -22.375 -5.23 -11.734 1 66.44 228 SER A N 1
ATOM 1759 C CA . SER A 1 228 ? -21.438 -6.258 -12.18 1 66.44 228 SER A CA 1
ATOM 1760 C C . SER A 1 228 ? -21.906 -7.648 -11.75 1 66.44 228 SER A C 1
ATOM 1762 O O . SER A 1 228 ? -22.234 -7.859 -10.586 1 66.44 228 SER A O 1
ATOM 1764 N N . ASN A 1 229 ? -22.344 -8.422 -12.758 1 73.44 229 ASN A N 1
ATOM 1765 C CA . ASN A 1 229 ? -22.594 -9.82 -12.438 1 73.44 229 ASN A CA 1
ATOM 1766 C C . ASN A 1 229 ? -21.297 -10.578 -12.164 1 73.44 229 ASN A C 1
ATOM 1768 O O . ASN A 1 229 ? -20.484 -10.758 -13.07 1 73.44 229 ASN A O 1
ATOM 1772 N N . PRO A 1 230 ? -21.172 -10.898 -10.898 1 79.56 230 PRO A N 1
ATOM 1773 C CA . PRO A 1 230 ? -19.938 -11.633 -10.602 1 79.56 230 PRO A CA 1
ATOM 1774 C C . PRO A 1 230 ? -19.797 -12.914 -11.422 1 79.56 230 PRO A C 1
ATOM 1776 O O . PRO A 1 230 ? -20.797 -13.594 -11.68 1 79.56 230 PRO A O 1
ATOM 1779 N N . VAL A 1 231 ? -18.578 -13.133 -11.938 1 87.94 231 VAL A N 1
ATOM 1780 C CA . VAL A 1 231 ? -18.281 -14.414 -12.578 1 87.94 231 VAL A CA 1
ATOM 1781 C C . VAL A 1 231 ? -17.969 -15.461 -11.508 1 87.94 231 VAL A C 1
ATOM 1783 O O . VAL A 1 231 ? -17.75 -15.117 -10.344 1 87.94 231 VAL A O 1
ATOM 1786 N N . THR A 1 232 ? -18 -16.688 -11.938 1 92.94 232 THR A N 1
ATOM 1787 C CA . THR A 1 232 ? -17.641 -17.734 -10.977 1 92.94 232 THR A CA 1
ATOM 1788 C C . THR A 1 232 ? -16.125 -17.75 -10.75 1 92.94 232 THR A C 1
ATOM 1790 O O . THR A 1 232 ? -15.359 -17.266 -11.586 1 92.94 232 THR A O 1
ATOM 1793 N N . ALA A 1 233 ? -15.742 -18.328 -9.672 1 95 233 ALA A N 1
ATOM 1794 C CA . ALA A 1 233 ? -14.32 -18.484 -9.398 1 95 233 ALA A CA 1
ATOM 1795 C C . ALA A 1 233 ? -13.648 -19.328 -10.484 1 95 233 ALA A C 1
ATOM 1797 O O . ALA A 1 233 ? -12.508 -19.047 -10.875 1 95 233 ALA A O 1
ATOM 1798 N N . ALA A 1 234 ? -14.344 -20.297 -10.977 1 95.75 234 ALA A N 1
ATOM 1799 C CA . ALA A 1 234 ? -13.828 -21.188 -12.016 1 95.75 234 ALA A CA 1
ATOM 1800 C C . ALA A 1 234 ? -13.594 -20.438 -13.312 1 95.75 234 ALA A C 1
ATOM 1802 O O . ALA A 1 234 ? -12.578 -20.641 -13.984 1 95.75 234 ALA A O 1
ATOM 1803 N N . GLN A 1 235 ? -14.531 -19.594 -13.664 1 95.5 235 GLN A N 1
ATOM 1804 C CA . GLN A 1 235 ? -14.383 -18.781 -14.875 1 95.5 235 GLN A CA 1
ATOM 1805 C C . GLN A 1 235 ? -13.203 -17.828 -14.742 1 95.5 235 GLN A C 1
ATOM 1807 O O . GLN A 1 235 ? -12.438 -17.641 -15.695 1 95.5 235 GLN A O 1
ATOM 1812 N N . CYS A 1 236 ? -13.141 -17.203 -13.594 1 96.06 236 CYS A N 1
ATOM 1813 C CA . CYS A 1 236 ? -12.016 -16.312 -13.32 1 96.06 236 CYS A CA 1
ATOM 1814 C C . CYS A 1 236 ? -10.688 -17.047 -13.43 1 96.06 236 CYS A C 1
ATOM 1816 O O . CYS A 1 236 ? -9.781 -16.594 -14.125 1 96.06 236 CYS A O 1
ATOM 1818 N N . ARG A 1 237 ? -10.594 -18.188 -12.805 1 96.94 237 ARG A N 1
ATOM 1819 C CA . ARG A 1 237 ? -9.414 -19.047 -12.828 1 96.94 237 ARG A CA 1
ATOM 1820 C C . ARG A 1 237 ? -9.039 -19.406 -14.258 1 96.94 237 ARG A C 1
ATOM 1822 O O . ARG A 1 237 ? -7.875 -19.281 -14.648 1 96.94 237 ARG A O 1
ATOM 1829 N N . ASP A 1 238 ? -10 -19.828 -15.07 1 96.38 238 ASP A N 1
ATOM 1830 C CA . ASP A 1 238 ? -9.734 -20.281 -16.438 1 96.38 238 ASP A CA 1
ATOM 1831 C C . ASP A 1 238 ? -9.203 -19.125 -17.297 1 96.38 238 ASP A C 1
ATOM 1833 O O . ASP A 1 238 ? -8.328 -19.344 -18.141 1 96.38 238 ASP A O 1
ATOM 1837 N N . LYS A 1 239 ? -9.758 -17.969 -17.078 1 96.12 239 LYS A N 1
ATOM 1838 C CA . LYS A 1 239 ? -9.258 -16.812 -17.797 1 96.12 239 LYS A CA 1
ATOM 1839 C C . LYS A 1 239 ? -7.809 -16.5 -17.438 1 96.12 239 LYS A C 1
ATOM 1841 O O . LYS A 1 239 ? -7.004 -16.172 -18.297 1 96.12 239 LYS A O 1
ATOM 1846 N N . ILE A 1 240 ? -7.492 -16.641 -16.188 1 97.06 240 ILE A N 1
ATOM 1847 C CA . ILE A 1 240 ? -6.137 -16.359 -15.719 1 97.06 240 ILE A CA 1
ATOM 1848 C C . ILE A 1 240 ? -5.172 -17.391 -16.312 1 97.06 240 ILE A C 1
ATOM 1850 O O . ILE A 1 240 ? -4.121 -17.031 -16.844 1 97.06 240 ILE A O 1
ATOM 1854 N N . ILE A 1 241 ? -5.539 -18.672 -16.25 1 96.06 241 ILE A N 1
ATOM 1855 C CA . ILE A 1 241 ? -4.688 -19.734 -16.766 1 96.06 241 ILE A CA 1
ATOM 1856 C C . ILE A 1 241 ? -4.473 -19.547 -18.266 1 96.06 241 ILE A C 1
ATOM 1858 O O . ILE A 1 241 ? -3.354 -19.688 -18.766 1 96.06 241 ILE A O 1
ATOM 1862 N N . SER A 1 242 ? -5.562 -19.25 -18.969 1 95.12 242 SER A N 1
ATOM 1863 C CA . SER A 1 242 ? -5.445 -19.016 -20.406 1 95.12 242 SER A CA 1
ATOM 1864 C C . SER A 1 242 ? -4.5 -17.859 -20.703 1 95.12 242 SER A C 1
ATOM 1866 O O . SER A 1 242 ? -3.68 -17.938 -21.625 1 95.12 242 SER A O 1
ATOM 1868 N N . SER A 1 243 ? -4.637 -16.766 -19.938 1 95.25 243 SER A N 1
ATOM 1869 C CA . SER A 1 243 ? -3.771 -15.602 -20.109 1 95.25 243 SER A CA 1
ATOM 1870 C C . SER A 1 243 ? -2.314 -15.953 -19.828 1 95.25 243 SER A C 1
ATOM 1872 O O . SER A 1 243 ? -1.412 -15.484 -20.531 1 95.25 243 SER A O 1
ATOM 1874 N N . LEU A 1 244 ? -2.109 -16.766 -18.828 1 94.94 244 LEU A N 1
ATOM 1875 C CA . LEU A 1 244 ? -0.761 -17.219 -18.5 1 94.94 244 LEU A CA 1
ATOM 1876 C C . LEU A 1 244 ? -0.164 -18.016 -19.641 1 94.94 244 LEU A C 1
ATOM 1878 O O . LEU A 1 244 ? 1.005 -17.844 -20 1 94.94 244 LEU A O 1
ATOM 1882 N N . LYS A 1 245 ? -0.954 -18.906 -20.219 1 92.88 245 LYS A N 1
ATOM 1883 C CA . LYS A 1 245 ? -0.504 -19.719 -21.344 1 92.88 245 LYS A CA 1
ATOM 1884 C C . LYS A 1 245 ? -0.146 -18.859 -22.547 1 92.88 245 LYS A C 1
ATOM 1886 O O . LYS A 1 245 ? 0.759 -19.203 -23.312 1 92.88 245 LYS A O 1
ATOM 1891 N N . TRP A 1 246 ? -0.81 -17.734 -22.641 1 92.25 246 TRP A N 1
ATOM 1892 C CA . TRP A 1 246 ? -0.546 -16.812 -23.75 1 92.25 246 TRP A CA 1
ATOM 1893 C C . TRP A 1 246 ? 0.693 -15.977 -23.469 1 92.25 246 TRP A C 1
ATOM 1895 O O . TRP A 1 246 ? 1.125 -15.195 -24.312 1 92.25 246 TRP A O 1
ATOM 1905 N N . GLY A 1 247 ? 1.195 -16.047 -22.25 1 92.12 247 GLY A N 1
ATOM 1906 C CA . GLY A 1 247 ? 2.443 -15.375 -21.922 1 92.12 247 GLY A CA 1
ATOM 1907 C C . GLY A 1 247 ? 2.24 -14.023 -21.266 1 92.12 247 GLY A C 1
ATOM 1908 O O . GLY A 1 247 ? 3.176 -13.227 -21.172 1 92.12 247 GLY A O 1
ATOM 1909 N N . LEU A 1 248 ? 1.029 -13.727 -20.797 1 93.56 248 LEU A N 1
ATOM 1910 C CA . LEU A 1 248 ? 0.734 -12.438 -20.156 1 93.56 248 LEU A CA 1
ATOM 1911 C C . LEU A 1 248 ? 1.085 -12.469 -18.688 1 93.56 248 LEU A C 1
ATOM 1913 O O . LEU A 1 248 ? 0.933 -13.5 -18.016 1 93.56 248 LEU A O 1
ATOM 1917 N N . ASP A 1 249 ? 1.571 -11.297 -18.156 1 94.56 249 ASP A N 1
ATOM 1918 C CA . ASP A 1 249 ? 1.972 -11.266 -16.75 1 94.56 249 ASP A CA 1
ATOM 1919 C C . ASP A 1 249 ? 1.24 -10.148 -16 1 94.56 249 ASP A C 1
ATOM 1921 O O . ASP A 1 249 ? 1.396 -10.008 -14.781 1 94.56 249 ASP A O 1
ATOM 1925 N N . ASP A 1 250 ? 0.553 -9.25 -16.641 1 96.12 250 ASP A N 1
ATOM 1926 C CA . ASP A 1 250 ? -0.481 -8.383 -16.078 1 96.12 250 ASP A CA 1
ATOM 1927 C C . ASP A 1 250 ? -1.861 -8.766 -16.609 1 96.12 250 ASP A C 1
ATOM 1929 O O . ASP A 1 250 ? -2.193 -8.477 -17.766 1 96.12 250 ASP A O 1
ATOM 1933 N N . ILE A 1 251 ? -2.697 -9.359 -15.734 1 96.06 251 ILE A N 1
ATOM 1934 C CA . ILE A 1 251 ? -3.887 -10.062 -16.203 1 96.06 251 ILE A CA 1
ATOM 1935 C C . ILE A 1 251 ? -5.129 -9.461 -15.555 1 96.06 251 ILE A C 1
ATOM 1937 O O . ILE A 1 251 ? -5.246 -9.445 -14.328 1 96.06 251 ILE A O 1
ATOM 1941 N N . THR A 1 252 ? -5.996 -8.883 -16.281 1 95 252 THR A N 1
ATOM 1942 C CA . THR A 1 252 ? -7.344 -8.531 -15.836 1 95 252 THR A CA 1
ATOM 1943 C C . THR A 1 252 ? -8.344 -9.594 -16.266 1 95 252 THR A C 1
ATOM 1945 O O . THR A 1 252 ? -8.078 -10.375 -17.188 1 95 252 THR A O 1
ATOM 1948 N N . THR A 1 253 ? -9.484 -9.648 -15.625 1 94.44 253 THR A N 1
ATOM 1949 C CA . THR A 1 253 ? -10.383 -10.766 -15.875 1 94.44 253 THR A CA 1
ATOM 1950 C C . THR A 1 253 ? -11.617 -10.312 -16.656 1 94.44 253 THR A C 1
ATOM 1952 O O . THR A 1 253 ? -12.508 -11.117 -16.922 1 94.44 253 THR A O 1
ATOM 1955 N N . ASP A 1 254 ? -11.758 -9.07 -16.953 1 92.12 254 ASP A N 1
ATOM 1956 C CA . ASP A 1 254 ? -12.836 -8.57 -17.797 1 92.12 254 ASP A CA 1
ATOM 1957 C C . ASP A 1 254 ? -12.414 -7.309 -18.547 1 92.12 254 ASP A C 1
ATOM 1959 O O . ASP A 1 254 ? -11.312 -6.801 -18.344 1 92.12 254 ASP A O 1
ATOM 1963 N N . SER A 1 255 ? -13.242 -6.805 -19.422 1 91.94 255 SER A N 1
ATOM 1964 C CA . SER A 1 255 ? -12.906 -5.68 -20.297 1 91.94 255 SER A CA 1
ATOM 1965 C C . SER A 1 255 ? -12.82 -4.379 -19.5 1 91.94 255 SER A C 1
ATOM 1967 O O . SER A 1 255 ? -12.008 -3.508 -19.812 1 91.94 255 SER A O 1
ATOM 1969 N N . ILE A 1 256 ? -13.656 -4.25 -18.562 1 91.31 256 ILE A N 1
ATOM 1970 C CA . ILE A 1 256 ? -13.625 -3.051 -17.734 1 91.31 256 ILE A CA 1
ATOM 1971 C C . ILE A 1 256 ? -12.281 -2.957 -17.016 1 91.31 256 ILE A C 1
ATOM 1973 O O . ILE A 1 256 ? -11.672 -1.884 -16.953 1 91.31 256 ILE A O 1
ATOM 1977 N N . GLY A 1 257 ? -11.852 -4.098 -16.438 1 93.56 257 GLY A N 1
ATOM 1978 C CA . GLY A 1 257 ? -10.539 -4.137 -15.797 1 93.56 257 GLY A CA 1
ATOM 1979 C C . GLY A 1 257 ? -9.406 -3.77 -16.734 1 93.56 257 GLY A C 1
ATOM 1980 O O . GLY A 1 257 ? -8.477 -3.066 -16.344 1 93.56 257 GLY A O 1
ATOM 1981 N N . TRP A 1 258 ? -9.547 -4.266 -17.953 1 93.88 258 TRP A N 1
ATOM 1982 C CA . TRP A 1 258 ? -8.523 -3.971 -18.953 1 93.88 258 TRP A CA 1
ATOM 1983 C C . TRP A 1 258 ? -8.492 -2.48 -19.266 1 93.88 258 TRP A C 1
ATOM 1985 O O . TRP A 1 258 ? -7.418 -1.892 -19.406 1 93.88 258 TRP A O 1
ATOM 1995 N N . LEU A 1 259 ? -9.641 -1.843 -19.375 1 93.5 259 LEU A N 1
ATOM 1996 C CA . LEU A 1 259 ? -9.711 -0.411 -19.641 1 93.5 259 LEU A CA 1
ATOM 1997 C C . LEU A 1 259 ? -9.164 0.392 -18.469 1 93.5 259 LEU A C 1
ATOM 1999 O O . LEU A 1 259 ? -8.453 1.385 -18.672 1 93.5 259 LEU A O 1
ATOM 2003 N N . LEU A 1 260 ? -9.539 -0.05 -17.297 1 93.81 260 LEU A N 1
ATOM 2004 C CA . LEU A 1 260 ? -9.039 0.624 -16.094 1 93.81 260 LEU A CA 1
ATOM 2005 C C . LEU A 1 260 ? -7.516 0.533 -16.016 1 93.81 260 LEU A C 1
ATOM 2007 O O . LEU A 1 260 ? -6.848 1.514 -15.68 1 93.81 260 LEU A O 1
ATOM 2011 N N . MET A 1 261 ? -7.02 -0.644 -16.266 1 94.38 261 MET A N 1
ATOM 2012 C CA . MET A 1 261 ? -5.574 -0.83 -16.266 1 94.38 261 MET A CA 1
ATOM 2013 C C . MET A 1 261 ? -4.91 0.051 -17.312 1 94.38 261 MET A C 1
ATOM 2015 O O . MET A 1 261 ? -3.844 0.618 -17.078 1 94.38 261 MET A O 1
ATOM 2019 N N . ALA A 1 262 ? -5.551 0.178 -18.469 1 93.19 262 ALA A N 1
ATOM 2020 C CA . ALA A 1 262 ? -5.027 1.024 -19.547 1 93.19 262 ALA A CA 1
ATOM 2021 C C . ALA A 1 262 ? -4.918 2.477 -19.094 1 93.19 262 ALA A C 1
ATOM 2023 O O . ALA A 1 262 ? -3.959 3.172 -19.438 1 93.19 262 ALA A O 1
ATOM 2024 N N . CYS A 1 263 ? -5.848 2.939 -18.344 1 93.38 263 CYS A N 1
ATOM 2025 C CA . CYS A 1 263 ? -5.895 4.328 -17.906 1 93.38 263 CYS A CA 1
ATOM 2026 C C . CYS A 1 263 ? -4.863 4.59 -16.812 1 93.38 263 CYS A C 1
ATOM 2028 O O . CYS A 1 263 ? -4.48 5.734 -16.578 1 93.38 263 CYS A O 1
ATOM 2030 N N . ASP A 1 264 ? -4.512 3.543 -16.094 1 93.5 264 ASP A N 1
ATOM 2031 C CA . ASP A 1 264 ? -3.525 3.682 -15.023 1 93.5 264 ASP A CA 1
ATOM 2032 C C . ASP A 1 264 ? -2.115 3.807 -15.594 1 93.5 264 ASP A C 1
ATOM 2034 O O . ASP A 1 264 ? -1.402 2.809 -15.727 1 93.5 264 ASP A O 1
ATOM 2038 N N . GLN A 1 265 ? -1.706 5.004 -15.875 1 93 265 GLN A N 1
ATOM 2039 C CA . GLN A 1 265 ? -0.438 5.242 -16.547 1 93 265 GLN A CA 1
ATOM 2040 C C . GLN A 1 265 ? 0.571 5.902 -15.617 1 93 265 GLN A C 1
ATOM 2042 O O . GLN A 1 265 ? 0.196 6.461 -14.586 1 93 265 GLN A O 1
ATOM 2047 N N . GLY A 1 266 ? 1.817 5.887 -16 1 92.06 266 GLY A N 1
ATOM 2048 C CA . GLY A 1 266 ? 2.938 6.383 -15.219 1 92.06 266 GLY A CA 1
ATOM 2049 C C . GLY A 1 266 ? 4.18 5.52 -15.344 1 92.06 266 GLY A C 1
ATOM 2050 O O . GLY A 1 266 ? 4.219 4.59 -16.156 1 92.06 266 GLY A O 1
ATOM 2051 N N . LEU A 1 267 ? 5.168 5.852 -14.578 1 90.44 267 LEU A N 1
ATOM 2052 C CA . LEU A 1 267 ? 6.441 5.145 -14.625 1 90.44 267 LEU A CA 1
ATOM 2053 C C . LEU A 1 267 ? 6.316 3.75 -14.023 1 90.44 267 LEU A 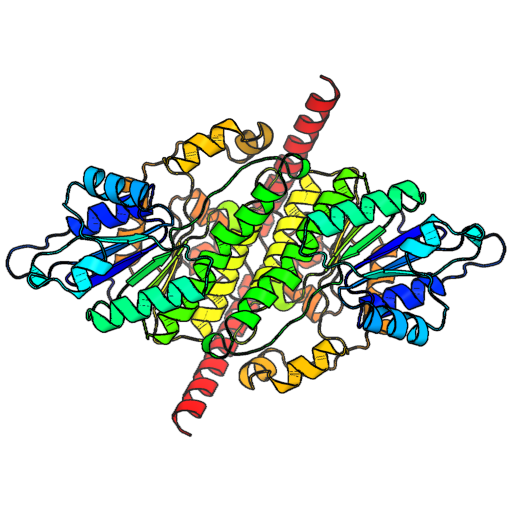C 1
ATOM 2055 O O . LEU A 1 267 ? 5.844 3.602 -12.891 1 90.44 267 LEU A O 1
ATOM 2059 N N . ASN A 1 268 ? 6.703 2.744 -14.688 1 79.12 268 ASN A N 1
ATOM 2060 C CA . ASN A 1 268 ? 6.754 1.33 -14.336 1 79.12 268 ASN A CA 1
ATOM 2061 C C . ASN A 1 268 ? 5.371 0.685 -14.406 1 79.12 268 ASN A C 1
ATOM 2063 O O . ASN A 1 268 ? 5.215 -0.493 -14.078 1 79.12 268 ASN A O 1
ATOM 2067 N N . LYS A 1 269 ? 4.418 1.43 -14.82 1 75.56 269 LYS A N 1
ATOM 2068 C CA . LYS A 1 269 ? 3.084 0.85 -14.969 1 75.56 269 LYS A CA 1
ATOM 2069 C C . LYS A 1 269 ? 2.967 0.052 -16.266 1 75.56 269 LYS A C 1
ATOM 2071 O O . LYS A 1 269 ? 2.07 -0.782 -16.406 1 75.56 269 LYS A O 1
ATOM 2076 N N . HIS A 1 270 ? 3.977 0.164 -17.062 1 65.12 270 HIS A N 1
ATOM 2077 C CA . HIS A 1 270 ? 3.922 -0.497 -18.359 1 65.12 270 HIS A CA 1
ATOM 2078 C C . HIS 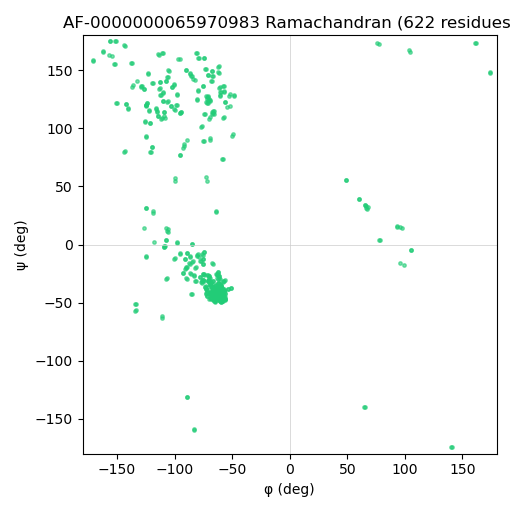A 1 270 ? 5.023 -1.544 -18.5 1 65.12 270 HIS A C 1
ATOM 2080 O O . HIS A 1 270 ? 5.238 -2.088 -19.578 1 65.12 270 HIS A O 1
ATOM 2086 N N . SER A 1 271 ? 5.723 -1.655 -17.453 1 61.94 271 SER A N 1
ATOM 2087 C CA . SER A 1 271 ? 6.672 -2.762 -17.516 1 61.94 271 SER A CA 1
ATOM 2088 C C . SER A 1 271 ? 5.961 -4.105 -17.391 1 61.94 271 SER A C 1
ATOM 2090 O O . SER A 1 271 ? 6.156 -4.828 -16.406 1 61.94 271 SER A O 1
ATOM 2092 N N . THR A 1 272 ? 5.016 -4.16 -18.469 1 65.06 272 THR A N 1
ATOM 2093 C CA . THR A 1 272 ? 3.979 -5.176 -18.344 1 65.06 272 THR A CA 1
ATOM 2094 C C . THR A 1 272 ? 3.885 -6.02 -19.609 1 65.06 272 THR A C 1
ATOM 2096 O O . THR A 1 272 ? 4.352 -5.605 -20.672 1 65.06 272 THR A O 1
ATOM 2099 N N . SER A 1 273 ? 3.787 -7.211 -19.5 1 73.5 273 SER A N 1
ATOM 2100 C CA . SER A 1 273 ? 3.248 -8.023 -20.594 1 73.5 273 SER A CA 1
ATOM 2101 C C . SER A 1 273 ? 1.741 -8.203 -20.453 1 73.5 273 SER A C 1
ATOM 2103 O O . SER A 1 273 ? 1.281 -9.156 -19.812 1 73.5 273 SER A O 1
ATOM 2105 N N . GLN A 1 274 ? 1.021 -7.133 -21.047 1 78 274 GLN A N 1
ATOM 2106 C CA . GLN A 1 274 ? -0.435 -7.199 -21 1 78 274 GLN A CA 1
ATOM 2107 C C . GLN A 1 274 ? -1.016 -7.336 -22.406 1 78 274 GLN A C 1
ATOM 2109 O O . GLN A 1 274 ? -0.319 -7.105 -23.391 1 78 274 GLN A O 1
ATOM 2114 N N . PHE A 1 275 ? -2.25 -7.719 -22.375 1 76.38 275 PHE A N 1
ATOM 2115 C CA . PHE A 1 275 ? -2.953 -7.883 -23.641 1 76.38 275 PHE A CA 1
ATOM 2116 C C . PHE A 1 275 ? -3.01 -6.566 -24.406 1 76.38 275 PHE A C 1
ATOM 2118 O O . PHE A 1 275 ? -3.467 -5.555 -23.875 1 76.38 275 PHE A O 1
ATOM 2125 N N . MET A 1 276 ? -2.605 -6.539 -25.688 1 80.19 276 MET A N 1
ATOM 2126 C CA . MET A 1 276 ? -2.623 -5.383 -26.578 1 80.19 276 MET A CA 1
ATOM 2127 C C . MET A 1 276 ? -2 -4.164 -25.906 1 80.19 276 MET A C 1
ATOM 2129 O O . MET A 1 276 ? -2.586 -3.08 -25.906 1 80.19 276 MET A O 1
ATOM 2133 N N . PHE A 1 277 ? -0.777 -4.312 -25.438 1 83.56 277 PHE A N 1
ATOM 2134 C CA . PHE A 1 277 ? -0.118 -3.348 -24.578 1 83.56 277 PHE A CA 1
ATOM 2135 C C . PHE A 1 277 ? 0.033 -2.002 -25.266 1 83.56 277 PHE A C 1
ATOM 2137 O O . PHE A 1 277 ? -0.35 -0.966 -24.719 1 83.56 277 PHE A O 1
ATOM 2144 N N . VAL A 1 278 ? 0.52 -1.983 -26.531 1 82.88 278 VAL A N 1
ATOM 2145 C CA . VAL A 1 278 ? 0.773 -0.718 -27.219 1 82.88 278 VAL A CA 1
ATOM 2146 C C . VAL A 1 278 ? -0.546 0.006 -27.469 1 82.88 278 VAL A C 1
ATOM 2148 O O . VAL A 1 278 ? -0.658 1.209 -27.219 1 82.88 278 VAL A O 1
ATOM 2151 N N . PHE A 1 279 ? -1.484 -0.773 -27.859 1 88.81 279 PHE A N 1
ATOM 2152 C CA . PHE A 1 279 ? -2.801 -0.2 -28.125 1 88.81 279 PHE A CA 1
ATOM 2153 C C . PHE A 1 279 ? -3.432 0.318 -26.844 1 88.81 279 PHE A C 1
ATOM 2155 O O . PHE A 1 279 ? -3.979 1.423 -26.812 1 88.81 279 PHE A O 1
ATOM 2162 N N . SER A 1 280 ? -3.398 -0.52 -25.812 1 88.5 280 SER A N 1
ATOM 2163 C CA . SER A 1 280 ? -3.992 -0.131 -24.531 1 88.5 280 SER A CA 1
ATOM 2164 C C . SER A 1 280 ? -3.307 1.103 -23.953 1 88.5 280 SER A C 1
ATOM 2166 O O . SER A 1 280 ? -3.949 1.929 -23.312 1 88.5 280 SER A O 1
ATOM 2168 N N . TRP A 1 281 ? -2.088 1.218 -24.188 1 88.62 281 TRP A N 1
ATOM 2169 C CA . TRP A 1 281 ? -1.311 2.35 -23.703 1 88.62 281 TRP A CA 1
ATOM 2170 C C . TRP A 1 281 ? -1.772 3.65 -24.344 1 88.62 281 TRP A C 1
ATOM 2172 O O . TRP A 1 281 ? -2.025 4.641 -23.656 1 88.62 281 TRP A O 1
ATOM 2182 N N . ILE A 1 282 ? -1.897 3.652 -25.641 1 91.69 282 ILE A N 1
ATOM 2183 C CA . ILE A 1 282 ? -2.344 4.828 -26.375 1 91.69 282 ILE A CA 1
ATOM 2184 C C . ILE A 1 282 ? -3.795 5.145 -26.016 1 91.69 282 ILE A C 1
ATOM 2186 O O . ILE A 1 282 ? -4.141 6.301 -25.781 1 91.69 282 ILE A O 1
ATOM 2190 N N . LEU A 1 283 ? -4.543 4.102 -26.016 1 92.94 283 LEU A N 1
ATOM 2191 C CA . LEU A 1 283 ? -5.945 4.266 -25.641 1 92.94 283 LEU A CA 1
ATOM 2192 C C . LEU A 1 283 ? -6.07 4.859 -24.234 1 92.94 283 LEU A C 1
ATOM 2194 O O . LEU A 1 283 ? -6.918 5.723 -24 1 92.94 283 LEU A O 1
ATOM 2198 N N . GLY A 1 284 ? -5.23 4.332 -23.328 1 92.81 284 GLY A N 1
ATOM 2199 C CA . GLY A 1 284 ? -5.246 4.844 -21.969 1 92.81 284 GLY A CA 1
ATOM 2200 C C . GLY A 1 284 ? -4.969 6.332 -21.891 1 92.81 284 GLY A C 1
ATOM 2201 O O . GLY A 1 284 ? -5.641 7.055 -21.141 1 92.81 284 GLY A O 1
ATOM 2202 N N . ALA A 1 285 ? -4.02 6.777 -22.672 1 92.44 285 ALA A N 1
ATOM 2203 C CA . ALA A 1 285 ? -3.686 8.203 -22.688 1 92.44 285 ALA A CA 1
ATOM 2204 C C . ALA A 1 285 ? -4.859 9.031 -23.203 1 92.44 285 ALA A C 1
ATOM 2206 O O . ALA A 1 285 ? -5.164 10.094 -22.656 1 92.44 285 ALA A O 1
ATOM 2207 N N . LEU A 1 286 ? -5.484 8.562 -24.219 1 94.06 286 LEU A N 1
ATOM 2208 C CA . LEU A 1 286 ? -6.633 9.25 -24.812 1 94.06 286 LEU A CA 1
ATOM 2209 C C . LEU A 1 286 ? -7.801 9.281 -23.828 1 94.06 286 LEU A C 1
ATOM 2211 O O . LEU A 1 286 ? -8.469 10.312 -23.688 1 94.06 286 LEU A O 1
ATOM 2215 N N . LEU A 1 287 ? -8.039 8.203 -23.188 1 94.62 287 LEU A N 1
ATOM 2216 C CA . LEU A 1 287 ? -9.141 8.117 -22.234 1 94.62 287 LEU A CA 1
ATOM 2217 C C . LEU A 1 287 ? -8.898 9.023 -21.047 1 94.62 287 LEU A C 1
ATOM 2219 O O . LEU A 1 287 ? -9.836 9.609 -20.5 1 94.62 287 LEU A O 1
ATOM 2223 N N . ASN A 1 288 ? -7.645 9.086 -20.609 1 93.5 288 ASN A N 1
ATOM 2224 C CA . ASN A 1 288 ? -7.301 9.938 -19.469 1 93.5 288 ASN A CA 1
ATOM 2225 C C . ASN A 1 288 ? -7.605 11.406 -19.766 1 93.5 288 ASN A C 1
ATOM 2227 O O . ASN A 1 288 ? -7.949 12.164 -18.859 1 93.5 288 ASN A O 1
ATOM 2231 N N . ILE A 1 289 ? -7.586 11.797 -21 1 92.25 289 ILE A N 1
ATOM 2232 C CA . ILE A 1 289 ? -7.797 13.195 -21.359 1 92.25 289 ILE A CA 1
ATOM 2233 C C . ILE A 1 289 ? -9.281 13.438 -21.641 1 92.25 289 ILE A C 1
ATOM 2235 O O . ILE A 1 289 ? -9.797 14.531 -21.375 1 92.25 289 ILE A O 1
ATOM 2239 N N . THR A 1 290 ? -10.016 12.414 -22.016 1 92.62 290 THR A N 1
ATOM 2240 C CA . THR A 1 290 ? -11.375 12.625 -22.5 1 92.62 290 THR A CA 1
ATOM 2241 C C . THR A 1 290 ? -12.398 12.078 -21.516 1 92.62 290 THR A C 1
ATOM 2243 O O . THR A 1 290 ? -13.031 12.844 -20.781 1 92.62 290 THR A O 1
ATOM 2246 N N . ILE A 1 291 ? -12.391 10.789 -21.25 1 92.81 291 ILE A N 1
ATOM 2247 C CA . ILE A 1 291 ? -13.461 10.086 -20.547 1 92.81 291 ILE A CA 1
ATOM 2248 C C . ILE A 1 291 ? -13.242 10.18 -19.047 1 92.81 291 ILE A C 1
ATOM 2250 O O . ILE A 1 291 ? -14.195 10.359 -18.281 1 92.81 291 ILE A O 1
ATOM 2254 N N . VAL A 1 292 ? -12.039 10.016 -18.625 1 92.12 292 VAL A N 1
ATOM 2255 C CA . VAL A 1 292 ? -11.727 9.898 -17.203 1 92.12 292 VAL A CA 1
ATOM 2256 C C . VAL A 1 292 ? -12.188 11.148 -16.469 1 92.12 292 VAL A C 1
ATOM 2258 O O . VAL A 1 292 ? -12.883 11.062 -15.453 1 92.12 292 VAL A O 1
ATOM 2261 N N . PRO A 1 293 ? -11.93 12.398 -17 1 89.94 293 PRO A N 1
ATOM 2262 C CA . PRO A 1 293 ? -12.398 13.578 -16.281 1 89.94 293 PRO A CA 1
ATOM 2263 C C . PRO A 1 293 ? -13.914 13.641 -16.172 1 89.94 293 PRO A C 1
ATOM 2265 O O . PRO A 1 293 ? -14.445 14.062 -15.133 1 89.94 293 PRO A O 1
ATOM 2268 N N . ILE A 1 294 ? -14.609 13.242 -17.188 1 92.06 294 ILE A N 1
ATOM 2269 C CA . ILE A 1 294 ? -16.062 13.242 -17.188 1 92.06 294 ILE A CA 1
ATOM 2270 C C . ILE A 1 294 ? -16.578 12.234 -16.156 1 92.06 294 ILE A C 1
ATOM 2272 O O . ILE A 1 294 ? -17.484 12.539 -15.375 1 92.06 294 ILE A O 1
ATOM 2276 N N . TYR A 1 295 ? -15.977 11.102 -16.203 1 92.25 295 TYR A N 1
ATOM 2277 C CA . TYR A 1 295 ? -16.391 10.055 -15.273 1 92.25 295 TYR A CA 1
ATOM 2278 C C . TYR A 1 295 ? -16.141 10.492 -13.828 1 92.25 295 TYR A C 1
ATOM 2280 O O . TYR A 1 295 ? -16.953 10.203 -12.945 1 92.25 295 TYR A O 1
ATOM 2288 N N . MET A 1 296 ? -15.07 11.094 -13.547 1 91.31 296 MET A N 1
ATOM 2289 C CA . MET A 1 296 ? -14.742 11.547 -12.195 1 91.31 296 MET A CA 1
ATOM 2290 C C . MET A 1 296 ? -15.75 12.578 -11.711 1 91.31 296 MET A C 1
ATOM 2292 O O . MET A 1 296 ? -16.094 12.609 -10.523 1 91.31 296 MET A O 1
ATOM 2296 N N . LEU A 1 297 ? -16.234 13.414 -12.609 1 91.5 297 LEU A N 1
ATOM 2297 C CA . LEU A 1 297 ? -17.266 14.383 -12.258 1 91.5 297 LEU A CA 1
ATOM 2298 C C . LEU A 1 297 ? -18.578 13.68 -11.93 1 91.5 297 LEU A C 1
ATOM 2300 O O . LEU A 1 297 ? -19.281 14.078 -11 1 91.5 297 LEU A O 1
ATOM 2304 N N . ILE A 1 298 ? -18.875 12.688 -12.711 1 92.81 298 ILE A N 1
ATOM 2305 C CA . ILE A 1 298 ? -20.078 11.906 -12.461 1 92.81 298 ILE A CA 1
ATOM 2306 C C . ILE A 1 298 ? -20 11.266 -11.078 1 92.81 298 ILE A C 1
ATOM 2308 O O . ILE A 1 298 ? -20.953 11.328 -10.305 1 92.81 298 ILE A O 1
ATOM 2312 N N . CYS A 1 299 ? -18.891 10.633 -10.773 1 92.44 299 CYS A N 1
ATOM 2313 C CA . CYS A 1 299 ? -18.688 10 -9.469 1 92.44 299 CYS A CA 1
ATOM 2314 C C . CYS A 1 299 ? -18.828 11.016 -8.344 1 92.44 299 CYS A C 1
ATOM 2316 O O . CYS A 1 299 ? -19.469 10.734 -7.328 1 92.44 299 CYS A O 1
ATOM 2318 N N . LYS A 1 300 ? -18.234 12.172 -8.531 1 92.12 300 LYS A N 1
ATOM 2319 C CA . LYS A 1 300 ? -18.312 13.234 -7.531 1 92.12 300 LYS A CA 1
ATOM 2320 C C . LYS A 1 300 ? -19.766 13.625 -7.277 1 92.12 300 LYS A C 1
ATOM 2322 O O . LYS A 1 300 ? -20.172 13.828 -6.129 1 92.12 300 LYS A O 1
ATOM 2327 N N . PHE A 1 301 ? -20.5 13.695 -8.336 1 93.75 301 PHE A N 1
ATOM 2328 C CA . PHE A 1 301 ? -21.906 14.062 -8.227 1 93.75 301 PHE A CA 1
ATOM 2329 C C . PHE A 1 301 ? -22.703 12.969 -7.531 1 93.75 301 PHE A C 1
ATOM 2331 O O . PHE A 1 301 ? -23.562 13.258 -6.691 1 93.75 301 PHE A O 1
ATOM 2338 N N . GLN A 1 302 ? -22.422 11.734 -7.895 1 94.44 302 GLN A N 1
ATOM 2339 C CA . GLN A 1 302 ? -23.109 10.609 -7.27 1 94.44 302 GLN A CA 1
ATOM 2340 C C . GLN A 1 302 ? -22.844 10.578 -5.766 1 94.44 302 GLN A C 1
ATOM 2342 O O . GLN A 1 302 ? -23.75 10.336 -4.977 1 94.44 302 GLN A O 1
ATOM 2347 N N . ILE A 1 303 ? -21.656 10.789 -5.383 1 94.44 303 ILE A N 1
ATOM 2348 C CA . ILE A 1 303 ? -21.266 10.766 -3.97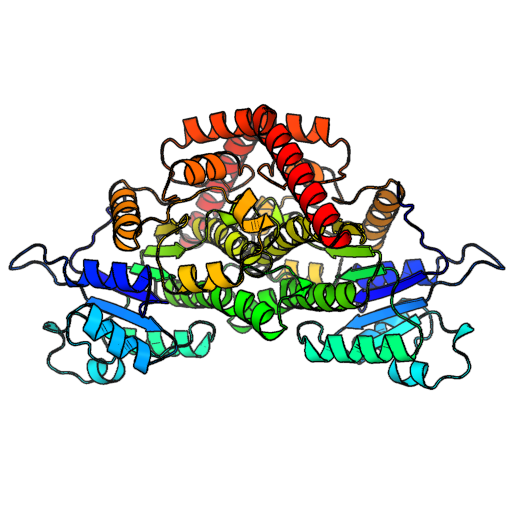7 1 94.44 303 ILE A CA 1
ATOM 2349 C C . ILE A 1 303 ? -21.938 11.93 -3.242 1 94.44 303 ILE A C 1
ATOM 2351 O O . ILE A 1 303 ? -22.453 11.758 -2.139 1 94.44 303 ILE A O 1
ATOM 2355 N N . TYR A 1 304 ? -21.922 13.086 -3.904 1 93.62 304 TYR A N 1
ATOM 2356 C CA . TYR A 1 304 ? -22.562 14.266 -3.332 1 93.62 304 TYR A CA 1
ATOM 2357 C C . TYR A 1 304 ? -24.047 14.016 -3.094 1 93.62 304 TYR A C 1
ATOM 2359 O O . TYR A 1 304 ? -24.562 14.305 -2.018 1 93.62 304 TYR A O 1
ATOM 2367 N N . GLN A 1 305 ? -24.703 13.492 -4.113 1 95 305 GLN A N 1
ATOM 2368 C CA . GLN A 1 305 ? -26.125 13.211 -4.012 1 95 305 GLN A CA 1
ATOM 2369 C C . GLN A 1 305 ? -26.406 12.18 -2.922 1 95 305 GLN A C 1
ATOM 2371 O O . GLN A 1 305 ? -27.391 12.305 -2.18 1 95 305 GLN A O 1
ATOM 2376 N N . TRP A 1 306 ? -25.578 11.211 -2.871 1 94.69 306 TRP A N 1
ATOM 2377 C CA . TRP A 1 306 ? -25.734 10.164 -1.865 1 94.69 306 TRP A CA 1
ATOM 2378 C C . TRP A 1 306 ? -25.609 10.734 -0.459 1 94.69 306 TRP A C 1
ATOM 2380 O O . TRP A 1 306 ? -26.391 10.398 0.434 1 94.69 306 TRP A O 1
ATOM 2390 N N . LYS A 1 307 ? -24.688 11.578 -0.209 1 93.06 307 LYS A N 1
ATOM 2391 C CA . LYS A 1 307 ? -24.453 12.188 1.098 1 93.06 307 LYS A CA 1
ATOM 2392 C C . LYS A 1 307 ? -25.609 13.109 1.482 1 93.06 307 LYS A C 1
ATOM 2394 O O . LYS A 1 307 ? -26.016 13.141 2.645 1 93.06 307 LYS A O 1
ATOM 2399 N N . ARG A 1 308 ? -26.078 13.82 0.54 1 91.75 308 ARG A N 1
ATOM 2400 C CA . ARG A 1 308 ? -27.203 14.719 0.781 1 91.75 308 ARG A CA 1
ATOM 2401 C C . ARG A 1 308 ? -28.438 13.938 1.197 1 91.75 308 ARG A C 1
ATOM 2403 O O . ARG A 1 308 ? -29.188 14.367 2.086 1 91.75 308 ARG A O 1
ATOM 2410 N N . ASN A 1 309 ? -28.625 12.836 0.543 1 89.94 309 ASN A N 1
ATOM 2411 C CA . ASN A 1 309 ? -29.797 12.016 0.833 1 89.94 309 ASN A CA 1
ATOM 2412 C C . ASN A 1 309 ? -29.688 11.344 2.197 1 89.94 309 ASN A C 1
ATOM 2414 O O . ASN A 1 309 ? -30.688 11.055 2.836 1 89.94 309 ASN A O 1
ATOM 2418 N N . LYS A 1 310 ? -28.531 11.039 2.658 1 84.06 310 LYS A N 1
ATOM 2419 C CA . LYS A 1 310 ? -28.312 10.438 3.969 1 84.06 310 LYS A CA 1
ATOM 2420 C C . LYS A 1 310 ? -28.547 11.445 5.09 1 84.06 310 LYS A C 1
ATOM 2422 O O . LYS A 1 310 ? -29.016 11.078 6.168 1 84.06 310 LYS A O 1
ATOM 2427 N N . ASP A 1 311 ? -28.141 12.688 4.941 1 76.25 311 ASP A N 1
ATOM 2428 C CA . ASP A 1 311 ? -28.328 13.742 5.934 1 76.25 311 ASP A CA 1
ATOM 2429 C C . ASP A 1 311 ? -29.797 14.133 6.047 1 76.25 311 ASP A C 1
ATOM 2431 O O . ASP A 1 311 ? -30.25 14.609 7.094 1 76.25 311 ASP A O 1
ATOM 2435 N N . THR A 1 312 ? -30.516 13.945 5.012 1 65.44 312 THR A N 1
ATOM 2436 C CA . THR A 1 312 ? -31.938 14.297 5.043 1 65.44 312 THR A CA 1
ATOM 2437 C C . THR A 1 312 ? -32.75 13.156 5.629 1 65.44 312 THR A C 1
ATOM 2439 O O . THR A 1 312 ? -33.906 13.367 6.055 1 65.44 312 THR A O 1
ATOM 2442 N N . LYS A 1 313 ? -32.344 12.062 5.758 1 51.91 313 LYS A N 1
ATOM 2443 C CA . LYS A 1 313 ? -33.094 10.984 6.383 1 51.91 313 LYS A CA 1
ATOM 2444 C C . LYS A 1 313 ? -32.75 10.859 7.867 1 51.91 313 LYS A C 1
ATOM 2446 O O . LYS A 1 313 ? -33.625 10.57 8.688 1 51.91 313 LYS A O 1
ATOM 2451 N N . MET B 1 1 ? -11.828 29.203 -0.639 1 37.91 1 MET B N 1
ATOM 2452 C CA . MET B 1 1 ? -10.602 28.438 -0.478 1 37.91 1 MET B CA 1
ATOM 2453 C C . MET B 1 1 ? -10.289 28.203 0.998 1 37.91 1 MET B C 1
ATOM 2455 O O . MET B 1 1 ? -10.289 29.141 1.793 1 37.91 1 MET B O 1
ATOM 2459 N N . LYS B 1 2 ? -10.695 27.141 1.565 1 51.69 2 LYS B N 1
ATOM 2460 C CA . LYS B 1 2 ? -10.625 27.016 3.018 1 51.69 2 LYS B CA 1
ATOM 2461 C C . LYS B 1 2 ? -9.242 27.406 3.539 1 51.69 2 LYS B C 1
ATOM 2463 O O . LYS B 1 2 ? -8.227 26.844 3.1 1 51.69 2 LYS B O 1
ATOM 2468 N N . GLY B 1 3 ? -9 28.547 3.949 1 66 3 GLY B N 1
ATOM 2469 C CA . GLY B 1 3 ? -7.727 29.188 4.25 1 66 3 GLY B CA 1
ATOM 2470 C C . GLY B 1 3 ? -6.891 28.391 5.242 1 66 3 GLY B C 1
ATOM 2471 O O . GLY B 1 3 ? -7.43 27.641 6.059 1 66 3 GLY B O 1
ATOM 2472 N N . PHE B 1 4 ? -5.598 27.953 4.691 1 83.56 4 PHE B N 1
ATOM 2473 C CA . PHE B 1 4 ? -4.633 27.375 5.621 1 83.56 4 PHE B CA 1
ATOM 2474 C C . PHE B 1 4 ? -4.148 28.422 6.617 1 83.56 4 PHE B C 1
ATOM 2476 O O . PHE B 1 4 ? -3.742 29.516 6.23 1 83.56 4 PHE B O 1
ATOM 2483 N N . ASN B 1 5 ? -4.531 28.188 7.875 1 81.31 5 ASN B N 1
ATOM 2484 C CA . ASN B 1 5 ? -4.156 29.094 8.961 1 81.31 5 ASN B CA 1
ATOM 2485 C C . ASN B 1 5 ? -3.182 28.422 9.93 1 81.31 5 ASN B C 1
ATOM 2487 O O . ASN B 1 5 ? -3.412 27.297 10.367 1 81.31 5 ASN B O 1
ATOM 2491 N N . CYS B 1 6 ? -2.072 29.172 10.172 1 80.25 6 CYS B N 1
ATOM 2492 C CA . CYS B 1 6 ? -1.07 28.609 11.078 1 80.25 6 CYS B CA 1
ATOM 2493 C C . CYS B 1 6 ? -1.081 29.328 12.422 1 80.25 6 CYS B C 1
ATOM 2495 O O . CYS B 1 6 ? -0.131 29.219 13.195 1 80.25 6 CYS B O 1
ATOM 2497 N N . ASN B 1 7 ? -2.141 30.078 12.625 1 84.94 7 ASN B N 1
ATOM 2498 C CA . ASN B 1 7 ? -2.176 30.828 13.875 1 84.94 7 ASN B CA 1
ATOM 2499 C C . ASN B 1 7 ? -3.283 30.328 14.797 1 84.94 7 ASN B C 1
ATOM 2501 O O . ASN B 1 7 ? -4.406 30.078 14.352 1 84.94 7 ASN B O 1
ATOM 2505 N N . GLY B 1 8 ? -2.879 30.156 16.047 1 89.31 8 GLY B N 1
ATOM 2506 C CA . GLY B 1 8 ? -3.842 29.766 17.062 1 89.31 8 GLY B CA 1
ATOM 2507 C C . GLY B 1 8 ? -4.367 28.344 16.859 1 89.31 8 GLY B C 1
ATOM 2508 O O . GLY B 1 8 ? -5.547 28.078 17.078 1 89.31 8 GLY B O 1
ATOM 2509 N N . GLN B 1 9 ? -3.523 27.516 16.344 1 93.75 9 GLN B N 1
ATOM 2510 C CA . GLN B 1 9 ? -3.918 26.141 16.016 1 93.75 9 GLN B CA 1
ATOM 2511 C C . GLN B 1 9 ? -3.357 25.156 17.031 1 93.75 9 GLN B C 1
ATOM 2513 O O . GLN B 1 9 ? -2.375 25.453 17.719 1 93.75 9 GLN B O 1
ATOM 2518 N N . VAL B 1 10 ? -4.066 24.109 17.234 1 96.44 10 VAL B N 1
ATOM 2519 C CA . VAL B 1 10 ? -3.502 22.922 17.859 1 96.44 10 VAL B CA 1
ATOM 2520 C C . VAL B 1 10 ? -3.039 21.922 16.797 1 96.44 10 VAL B C 1
ATOM 2522 O O . VAL B 1 10 ? -3.852 21.406 16.016 1 96.44 10 VAL B O 1
ATOM 2525 N N . ILE B 1 11 ? -1.72 21.719 16.719 1 98.06 11 ILE B N 1
ATOM 2526 C CA . ILE B 1 11 ? -1.137 20.938 15.633 1 98.06 11 ILE B CA 1
ATOM 2527 C C . ILE B 1 11 ? -0.473 19.688 16.203 1 98.06 11 ILE B C 1
ATOM 2529 O O . ILE B 1 11 ? 0.424 19.781 17.047 1 98.06 11 ILE B O 1
ATOM 2533 N N . LEU B 1 12 ? -0.99 18.547 15.805 1 98.88 12 LEU B N 1
ATOM 2534 C CA . LEU B 1 12 ? -0.382 17.281 16.188 1 98.88 12 LEU B CA 1
ATOM 2535 C C . LEU B 1 12 ? 0.505 16.75 15.062 1 98.88 12 LEU B C 1
ATOM 2537 O O . LEU B 1 12 ? 0.074 16.672 13.906 1 98.88 12 LEU B O 1
ATOM 2541 N N . ILE B 1 13 ? 1.753 16.391 15.375 1 98.88 13 ILE B N 1
ATOM 2542 C CA . ILE B 1 13 ? 2.721 15.93 14.383 1 98.88 13 ILE B CA 1
ATOM 2543 C C . ILE B 1 13 ? 3.275 14.57 14.805 1 98.88 13 ILE B C 1
ATOM 2545 O O . ILE B 1 13 ? 4.047 14.477 15.766 1 98.88 13 ILE B O 1
ATOM 2549 N N . SER B 1 14 ? 2.834 13.492 14.117 1 98.81 14 SER B N 1
ATOM 2550 C CA . SER B 1 14 ? 3.535 12.227 14.305 1 98.81 14 SER B CA 1
ATOM 2551 C C . SER B 1 14 ? 4.895 12.242 13.609 1 98.81 14 SER B C 1
ATOM 2553 O O . SER B 1 14 ? 5.074 12.922 12.602 1 98.81 14 SER B O 1
ATOM 2555 N N . GLY B 1 15 ? 5.82 11.469 14.164 1 97.88 15 GLY B N 1
ATOM 2556 C CA . GLY B 1 15 ? 7.176 11.602 13.648 1 97.88 15 GLY B CA 1
ATOM 2557 C C . GLY B 1 15 ? 7.797 12.953 13.953 1 97.88 15 GLY B C 1
ATOM 2558 O O . GLY B 1 15 ? 8.57 13.484 13.141 1 97.88 15 GLY B O 1
ATOM 2559 N N . GLY B 1 16 ? 7.434 13.547 15.039 1 97.94 16 GLY B N 1
ATOM 2560 C CA . GLY B 1 16 ? 7.824 14.914 15.344 1 97.94 16 GLY B CA 1
ATOM 2561 C C . GLY B 1 16 ? 9.195 15.008 16 1 97.94 16 GLY B C 1
ATOM 2562 O O . GLY B 1 16 ? 9.688 16.109 16.25 1 97.94 16 GLY B O 1
ATOM 2563 N N . SER B 1 17 ? 9.875 13.875 16.219 1 96.88 17 SER B N 1
ATOM 2564 C CA . SER B 1 17 ? 11.125 13.883 16.984 1 96.88 17 SER B CA 1
ATOM 2565 C C . SER B 1 17 ? 12.32 14.109 16.062 1 96.88 17 SER B C 1
ATOM 2567 O O . SER B 1 17 ? 13.453 14.258 16.531 1 96.88 17 SER B O 1
ATOM 2569 N N . GLN B 1 18 ? 12.086 14.109 14.75 1 94.94 18 GLN B N 1
ATOM 2570 C CA . GLN B 1 18 ? 13.203 14.281 13.828 1 94.94 18 GLN B CA 1
ATOM 2571 C C . GLN B 1 18 ? 12.711 14.695 12.445 1 94.94 18 GLN B C 1
ATOM 2573 O O . GLN B 1 18 ? 11.508 14.734 12.188 1 94.94 18 GLN B O 1
ATOM 2578 N N . GLY B 1 19 ? 13.617 15.133 11.664 1 94.56 19 GLY B N 1
ATOM 2579 C CA . GLY B 1 19 ? 13.375 15.336 10.242 1 94.56 19 GLY B CA 1
ATOM 2580 C C . GLY B 1 19 ? 12.344 16.406 9.969 1 94.56 19 GLY B C 1
ATOM 2581 O O . GLY B 1 19 ? 12.391 17.5 10.547 1 94.56 19 GLY B O 1
ATOM 2582 N N . LEU B 1 20 ? 11.539 16.109 9.008 1 96.94 20 LEU B N 1
ATOM 2583 C CA . LEU B 1 20 ? 10.523 17.047 8.531 1 96.94 20 LEU B CA 1
ATOM 2584 C C . LEU B 1 20 ? 9.516 17.359 9.633 1 96.94 20 LEU B C 1
ATOM 2586 O O . LEU B 1 20 ? 9.07 18.5 9.766 1 96.94 20 LEU B O 1
ATOM 2590 N N . GLY B 1 21 ? 9.133 16.328 10.445 1 98.19 21 GLY B N 1
ATOM 2591 C CA . GLY B 1 21 ? 8.219 16.547 11.555 1 98.19 21 GLY B CA 1
ATOM 2592 C C . GLY B 1 21 ? 8.75 17.547 12.57 1 98.19 21 GLY B C 1
ATOM 2593 O O . GLY B 1 21 ? 8.031 18.453 12.984 1 98.19 21 GLY B O 1
ATOM 2594 N N . GLU B 1 22 ? 9.961 17.359 12.898 1 97.88 22 GLU B N 1
ATOM 2595 C CA . GLU B 1 22 ? 10.602 18.281 13.828 1 97.88 22 GLU B CA 1
ATOM 2596 C C . GLU B 1 22 ? 10.68 19.688 13.242 1 97.88 22 GLU B C 1
ATOM 2598 O O . GLU B 1 22 ? 10.492 20.688 13.953 1 97.88 22 GLU B O 1
ATOM 2603 N N . SER B 1 23 ? 10.961 19.766 11.977 1 97.5 23 SER B N 1
ATOM 2604 C CA . SER B 1 23 ? 11.062 21.047 11.289 1 97.5 23 SER B CA 1
ATOM 2605 C C . SER B 1 23 ? 9.727 21.797 11.305 1 97.5 23 SER B C 1
ATOM 2607 O O . SER B 1 23 ? 9.695 23.016 11.508 1 97.5 23 SER B O 1
ATOM 2609 N N . PHE B 1 24 ? 8.633 21.094 11.078 1 97.75 24 PHE B N 1
ATOM 2610 C CA . PHE B 1 24 ? 7.309 21.703 11.188 1 97.75 24 PHE B CA 1
ATOM 2611 C C . PHE B 1 24 ? 7.059 22.203 12.602 1 97.75 24 PHE B C 1
ATOM 2613 O O . PHE B 1 24 ? 6.566 23.312 12.789 1 97.75 24 PHE B O 1
ATOM 2620 N N . ALA B 1 25 ? 7.379 21.328 13.539 1 97.5 25 ALA B N 1
ATOM 2621 C CA . ALA B 1 25 ? 7.164 21.703 14.938 1 97.5 25 ALA B CA 1
ATOM 2622 C C . ALA B 1 25 ? 7.898 23 15.273 1 97.5 25 ALA B C 1
ATOM 2624 O O . ALA B 1 25 ? 7.324 23.906 15.883 1 97.5 25 ALA B O 1
ATOM 2625 N N . LYS B 1 26 ? 9.148 23.062 14.859 1 96.44 26 LYS B N 1
ATOM 2626 C CA . LYS B 1 26 ? 9.969 24.25 15.117 1 96.44 26 LYS B CA 1
ATOM 2627 C C . LYS B 1 26 ? 9.328 25.5 14.516 1 96.44 26 LYS B C 1
ATOM 2629 O O . LYS B 1 26 ? 9.211 26.516 15.188 1 96.44 26 LYS B O 1
ATOM 2634 N N . ARG B 1 27 ? 8.914 25.406 13.344 1 95.56 27 ARG B N 1
ATOM 2635 C CA . ARG B 1 27 ? 8.312 26.531 12.641 1 95.56 27 ARG B CA 1
ATOM 2636 C C . ARG B 1 27 ? 7.031 26.984 13.328 1 95.56 27 ARG B C 1
ATOM 2638 O O . ARG B 1 27 ? 6.812 28.172 13.539 1 95.56 27 ARG B O 1
ATOM 2645 N N . PHE B 1 28 ? 6.164 26.062 13.734 1 95.38 28 PHE B N 1
ATOM 2646 C CA . PHE B 1 28 ? 4.844 26.391 14.266 1 95.38 28 PHE B CA 1
ATOM 2647 C C . PHE B 1 28 ? 4.953 26.922 15.695 1 95.38 28 PHE B C 1
ATOM 2649 O O . PHE B 1 28 ? 4.141 27.734 16.125 1 95.38 28 PHE B O 1
ATOM 2656 N N . VAL B 1 29 ? 5.934 26.453 16.391 1 93.62 29 VAL B N 1
ATOM 2657 C CA . VAL B 1 29 ? 6.164 26.984 17.734 1 93.62 29 VAL B CA 1
ATOM 2658 C C . VAL B 1 29 ? 6.66 28.438 17.641 1 93.62 29 VAL B C 1
ATOM 2660 O O . VAL B 1 29 ? 6.324 29.266 18.484 1 93.62 29 VAL B O 1
ATOM 2663 N N . GLN B 1 30 ? 7.418 28.688 16.594 1 88.5 30 GLN B N 1
ATOM 2664 C CA . GLN B 1 30 ? 8.031 30 16.422 1 88.5 30 GLN B CA 1
ATOM 2665 C C . GLN B 1 30 ? 7.051 30.984 15.781 1 88.5 30 GLN B C 1
ATOM 2667 O O . GLN B 1 30 ? 7.234 32.188 15.875 1 88.5 30 GLN B O 1
ATOM 2672 N N . ASP B 1 31 ? 6.141 30.406 15.016 1 78.62 31 ASP B N 1
ATOM 2673 C CA . ASP B 1 31 ? 5.191 31.25 14.305 1 78.62 31 ASP B CA 1
ATOM 2674 C C . ASP B 1 31 ? 4.387 32.125 15.273 1 78.62 31 ASP B C 1
ATOM 2676 O O . ASP B 1 31 ? 3.705 31.594 16.156 1 78.62 31 ASP B O 1
ATOM 2680 N N . ASP B 1 32 ? 5.102 33.156 15.812 1 62.22 32 ASP B N 1
ATOM 2681 C CA . ASP B 1 32 ? 4.469 34.125 16.703 1 62.22 32 ASP B CA 1
ATOM 2682 C C . ASP B 1 32 ? 3.947 35.344 15.914 1 62.22 32 ASP B C 1
ATOM 2684 O O . ASP B 1 32 ? 4.723 36.062 15.297 1 62.22 32 ASP B O 1
ATOM 2688 N N . ASP B 1 33 ? 2.754 35.219 15.328 1 54.88 33 ASP B N 1
ATOM 2689 C CA . ASP B 1 33 ? 2.213 36.312 14.531 1 54.88 33 ASP B CA 1
ATOM 2690 C C . ASP B 1 33 ? 1.96 37.562 15.391 1 54.88 33 ASP B C 1
ATOM 2692 O O . ASP B 1 33 ? 1.137 38.406 15.039 1 54.88 33 ASP B O 1
ATOM 2696 N N . GLY B 1 34 ? 2.686 37.75 16.453 1 51.88 34 GLY B N 1
ATOM 2697 C CA . GLY B 1 34 ? 2.639 39.031 17.141 1 51.88 34 GLY B CA 1
ATOM 2698 C C . GLY B 1 34 ? 1.836 38.969 18.422 1 51.88 34 GLY B C 1
ATOM 2699 O O . GLY B 1 34 ? 1.208 37.969 18.734 1 51.88 34 GLY B O 1
ATOM 2700 N N . PRO B 1 35 ? 1.978 40.062 19.328 1 49.16 35 PRO B N 1
ATOM 2701 C CA . PRO B 1 35 ? 1.201 40.219 20.547 1 49.16 35 PRO B CA 1
ATOM 2702 C C . PRO B 1 35 ? -0.304 40.125 20.312 1 49.16 35 PRO B C 1
ATOM 2704 O O . PRO B 1 35 ? -0.831 40.719 19.375 1 49.16 35 PRO B O 1
ATOM 2707 N N . GLY B 1 36 ? -1.046 39.312 21.016 1 50.75 36 GLY B N 1
ATOM 2708 C CA . GLY B 1 36 ? -2.484 39.156 20.906 1 50.75 36 GLY B CA 1
ATOM 2709 C C . GLY B 1 36 ? -2.873 37.938 20.062 1 50.75 36 GLY B C 1
ATOM 2710 O O . GLY B 1 36 ? -4.059 37.625 19.938 1 50.75 36 GLY B O 1
ATOM 2711 N N . SER B 1 37 ? -1.837 37.469 19.281 1 56.09 37 SER B N 1
ATOM 2712 C CA . SER B 1 37 ? -2.193 36.406 18.375 1 56.09 37 SER B CA 1
ATOM 2713 C C . SER B 1 37 ? -2.258 35.062 19.109 1 56.09 37 SER B C 1
ATOM 2715 O O . SER B 1 37 ? -1.61 34.875 20.141 1 56.09 37 SER B O 1
ATOM 2717 N N . ASN B 1 38 ? -3.281 34.344 18.875 1 68 38 ASN B N 1
ATOM 2718 C CA . ASN B 1 38 ? -3.488 33.031 19.484 1 68 38 ASN B CA 1
ATOM 2719 C C . ASN B 1 38 ? -2.34 32.094 19.172 1 68 38 ASN B C 1
ATOM 2721 O O . ASN B 1 38 ? -1.947 31.938 18.016 1 68 38 ASN B O 1
ATOM 2725 N N . THR B 1 39 ? -1.558 31.797 20.188 1 83.88 39 THR B N 1
ATOM 2726 C CA . THR B 1 39 ? -0.38 30.938 20.141 1 83.88 39 THR B CA 1
ATOM 2727 C C . THR B 1 39 ? -0.758 29.516 19.719 1 83.88 39 THR B C 1
ATOM 2729 O O . THR B 1 39 ? -1.834 29.031 20.078 1 83.88 39 THR B O 1
ATOM 2732 N N . ASN B 1 40 ? 0.089 29.031 18.797 1 92.75 40 ASN B N 1
ATOM 2733 C CA . ASN B 1 40 ? -0.077 27.625 18.422 1 92.75 40 ASN B CA 1
ATOM 2734 C C . ASN B 1 40 ? 0.285 26.688 19.578 1 92.75 40 ASN B C 1
ATOM 2736 O O . ASN B 1 40 ? 1.164 27 20.375 1 92.75 40 ASN B O 1
ATOM 2740 N N . LYS B 1 41 ? -0.427 25.688 19.734 1 94.88 41 LYS B N 1
ATOM 2741 C CA . LYS B 1 41 ? -0.008 24.531 20.547 1 94.88 41 LYS B CA 1
ATOM 2742 C C . LYS B 1 41 ? 0.427 23.375 19.656 1 94.88 41 LYS B C 1
ATOM 2744 O O . LYS B 1 41 ? -0.354 22.891 18.828 1 94.88 41 LYS B O 1
ATOM 2749 N N . VAL B 1 42 ? 1.675 22.984 19.812 1 97.38 42 VAL B N 1
ATOM 2750 C CA . VAL B 1 42 ? 2.242 21.953 18.969 1 97.38 42 VAL B CA 1
ATOM 2751 C C . VAL B 1 42 ? 2.477 20.688 19.781 1 97.38 42 VAL B C 1
ATOM 2753 O O . VAL B 1 42 ? 3.121 20.719 20.828 1 97.38 42 VAL B O 1
ATOM 2756 N N . ILE B 1 43 ? 1.895 19.609 19.312 1 98.56 43 ILE B N 1
ATOM 2757 C CA . ILE B 1 43 ? 2.055 18.297 19.953 1 98.56 43 ILE B CA 1
ATOM 2758 C C . ILE B 1 43 ? 2.902 17.391 19.078 1 98.56 43 ILE B C 1
ATOM 2760 O O . ILE B 1 43 ? 2.482 17.016 17.969 1 98.56 43 ILE B O 1
ATOM 2764 N N . ILE B 1 44 ? 4.094 17.016 19.531 1 98.81 44 ILE B N 1
ATOM 2765 C CA . ILE B 1 44 ? 4.93 16.094 18.766 1 98.81 44 ILE B CA 1
ATOM 2766 C C . ILE B 1 44 ? 4.84 14.688 19.375 1 98.81 44 ILE B C 1
ATOM 2768 O O . ILE B 1 44 ? 4.855 14.531 20.594 1 98.81 44 ILE B O 1
ATOM 2772 N N . VAL B 1 45 ? 4.695 13.734 18.484 1 98.81 45 VAL B N 1
ATOM 2773 C CA . VAL B 1 45 ? 4.469 12.352 18.891 1 98.81 45 VAL B CA 1
ATOM 2774 C C . VAL B 1 45 ? 5.504 11.445 18.219 1 98.81 45 VAL B C 1
ATOM 2776 O O . VAL B 1 45 ? 5.824 11.625 17.047 1 98.81 45 VAL B O 1
ATOM 2779 N N . SER B 1 46 ? 6.098 10.57 18.906 1 98.19 46 SER B N 1
ATOM 2780 C CA . SER B 1 46 ? 6.965 9.492 18.438 1 98.19 46 SER B CA 1
ATOM 2781 C C . SER B 1 46 ? 7.023 8.344 19.438 1 98.19 46 SER B C 1
ATOM 2783 O O . SER B 1 46 ? 6.477 8.453 20.531 1 98.19 46 SER B O 1
ATOM 2785 N N . ARG B 1 47 ? 7.652 7.312 19.125 1 96.62 47 ARG B N 1
ATOM 2786 C CA . ARG B 1 47 ? 7.711 6.145 20 1 96.62 47 ARG B CA 1
ATOM 2787 C C . ARG B 1 47 ? 8.625 6.398 21.203 1 96.62 47 ARG B C 1
ATOM 2789 O O . ARG B 1 47 ? 8.367 5.902 22.297 1 96.62 47 ARG B O 1
ATOM 2796 N N . SER B 1 48 ? 9.703 7.125 20.953 1 96.69 48 SER B N 1
ATOM 2797 C CA . SER B 1 48 ? 10.758 7.262 21.953 1 96.69 48 SER B CA 1
ATOM 2798 C C . SER B 1 48 ? 10.617 8.562 22.734 1 96.69 48 SER B C 1
ATOM 2800 O O . SER B 1 48 ? 10.82 9.648 22.172 1 96.69 48 SER B O 1
ATOM 2802 N N . GLN B 1 49 ? 10.461 8.414 24.016 1 97.25 49 GLN B N 1
ATOM 2803 C CA . GLN B 1 49 ? 10.359 9.602 24.859 1 97.25 49 GLN B CA 1
ATOM 2804 C C . GLN B 1 49 ? 11.68 10.375 24.875 1 97.25 49 GLN B C 1
ATOM 2806 O O . GLN B 1 49 ? 11.68 11.609 24.828 1 97.25 49 GLN B O 1
ATOM 2811 N N . SER B 1 50 ? 12.742 9.641 24.938 1 97.88 50 SER B N 1
ATOM 2812 C CA . SER B 1 50 ? 14.055 10.281 24.984 1 97.88 50 SER B CA 1
ATOM 2813 C C . SER B 1 50 ? 14.312 11.109 23.734 1 97.88 50 SER B C 1
ATOM 2815 O O . SER B 1 50 ? 14.844 12.211 23.812 1 97.88 50 SER B O 1
ATOM 2817 N N . LYS B 1 51 ? 13.914 10.633 22.562 1 97.25 51 LYS B N 1
ATOM 2818 C CA . LYS B 1 51 ? 14.078 11.367 21.312 1 97.25 51 LYS B CA 1
ATOM 2819 C C . LYS B 1 51 ? 13.188 12.602 21.266 1 97.25 51 LYS B C 1
ATOM 2821 O O . LYS B 1 51 ? 13.562 13.633 20.703 1 97.25 51 LYS B O 1
ATOM 2826 N N . LEU B 1 52 ? 12.039 12.469 21.906 1 98.31 52 LEU B N 1
ATOM 2827 C CA . LEU B 1 52 ? 11.109 13.594 21.969 1 98.31 52 LEU B CA 1
ATOM 2828 C C . LEU B 1 52 ? 11.672 14.719 22.828 1 98.31 52 LEU B C 1
ATOM 2830 O O . LEU B 1 52 ? 11.609 15.891 22.453 1 98.31 52 LEU B O 1
ATOM 2834 N N . VAL B 1 53 ? 12.227 14.352 23.922 1 97.81 53 VAL B N 1
ATOM 2835 C CA . VAL B 1 53 ? 12.82 15.344 24.828 1 97.81 53 VAL B CA 1
ATOM 2836 C C . VAL B 1 53 ? 13.992 16.031 24.125 1 97.81 53 VAL B C 1
ATOM 2838 O O . VAL B 1 53 ? 14.133 17.266 24.219 1 97.81 53 VAL B O 1
ATOM 2841 N N . LYS B 1 54 ? 14.797 15.266 23.453 1 97.69 54 LYS B N 1
ATOM 2842 C CA . LYS B 1 54 ? 15.906 15.836 22.703 1 97.69 54 LYS B CA 1
ATOM 2843 C C . LYS B 1 54 ? 15.406 16.766 21.594 1 97.69 54 LYS B C 1
ATOM 2845 O O . LYS B 1 54 ? 16.031 17.781 21.297 1 97.69 54 LYS B O 1
ATOM 2850 N N . ALA B 1 55 ? 14.32 16.359 20.969 1 97.69 55 ALA B N 1
ATOM 2851 C CA . ALA B 1 55 ? 13.719 17.203 19.938 1 97.69 55 ALA B CA 1
ATOM 2852 C C . ALA B 1 55 ? 13.273 18.547 20.5 1 97.69 55 ALA B C 1
ATOM 2854 O O . ALA B 1 55 ? 13.438 19.578 19.875 1 97.69 55 ALA B O 1
ATOM 2855 N N . CYS B 1 56 ? 12.68 18.547 21.703 1 97.44 56 CYS B N 1
ATOM 2856 C CA . CYS B 1 56 ? 12.281 19.781 22.359 1 97.44 56 CYS B CA 1
ATOM 2857 C C . CYS B 1 56 ? 13.477 20.719 22.531 1 97.44 56 CYS B C 1
ATOM 2859 O O . CYS B 1 56 ? 13.367 21.922 22.297 1 97.44 56 CYS B O 1
ATOM 2861 N N . GLU B 1 57 ? 14.602 20.125 22.859 1 97.19 57 GLU B N 1
ATOM 2862 C CA . GLU B 1 57 ? 15.828 20.906 23.016 1 97.19 57 GLU B CA 1
ATOM 2863 C C . GLU B 1 57 ? 16.266 21.531 21.703 1 97.19 57 GLU B C 1
ATOM 2865 O O . GLU B 1 57 ? 16.641 22.703 21.656 1 97.19 57 GLU B O 1
ATOM 2870 N N . ARG B 1 58 ? 16.203 20.75 20.641 1 96.31 58 ARG B N 1
ATOM 2871 C CA . ARG B 1 58 ? 16.625 21.234 19.328 1 96.31 58 ARG B CA 1
ATOM 2872 C C . ARG B 1 58 ? 15.68 22.297 18.812 1 96.31 58 ARG B C 1
ATOM 2874 O O . ARG B 1 58 ? 16.109 23.234 18.125 1 96.31 58 ARG B O 1
ATOM 2881 N N . ILE B 1 59 ? 14.438 22.141 19.125 1 96 59 ILE B N 1
ATOM 2882 C CA . ILE B 1 59 ? 13.43 23.109 18.719 1 96 59 ILE B CA 1
ATOM 2883 C C . ILE B 1 59 ? 13.633 24.422 19.484 1 96 59 ILE B C 1
ATOM 2885 O O . ILE B 1 59 ? 13.336 25.5 18.969 1 96 59 ILE B O 1
ATOM 2889 N N . GLY B 1 60 ? 14.188 24.297 20.719 1 93.25 60 GLY B N 1
ATOM 2890 C CA . GLY B 1 60 ? 14.547 25.469 21.5 1 93.25 60 GLY B CA 1
ATOM 2891 C C . GLY B 1 60 ? 13.453 25.906 22.438 1 93.25 60 GLY B C 1
ATOM 2892 O O . GLY B 1 60 ? 13.375 27.094 22.797 1 93.25 60 GLY B O 1
ATOM 2893 N N . VAL B 1 61 ? 12.461 25.109 22.734 1 91 61 VAL B N 1
ATOM 2894 C CA . VAL B 1 61 ? 11.367 25.391 23.656 1 91 61 VAL B CA 1
ATOM 2895 C C . VAL B 1 61 ? 11.227 24.234 24.641 1 91 61 VAL B C 1
ATOM 2897 O O . VAL B 1 61 ? 11.352 23.062 24.266 1 91 61 VAL B O 1
ATOM 2900 N N . ASP B 1 62 ? 11.047 24.578 25.875 1 88.88 62 ASP B N 1
ATOM 2901 C CA . ASP B 1 62 ? 10.836 23.531 26.875 1 88.88 62 ASP B CA 1
ATOM 2902 C C . ASP B 1 62 ? 9.492 22.828 26.656 1 88.88 62 ASP B C 1
ATOM 2904 O O . ASP B 1 62 ? 8.438 23.453 26.812 1 88.88 62 ASP B O 1
ATOM 2908 N N . GLY B 1 63 ? 9.539 21.625 26.328 1 93.19 63 GLY B N 1
ATOM 2909 C CA . GLY B 1 63 ? 8.328 20.844 26.109 1 93.19 63 GLY B CA 1
ATOM 2910 C C . GLY B 1 63 ? 7.785 20.219 27.375 1 93.19 63 GLY B C 1
ATOM 2911 O O . GLY B 1 63 ? 8.547 19.922 28.297 1 93.19 63 GLY B O 1
ATOM 2912 N N . VAL B 1 64 ? 6.539 20.109 27.422 1 95.31 64 VAL B N 1
ATOM 2913 C CA . VAL B 1 64 ? 5.879 19.422 28.531 1 95.31 64 VAL B CA 1
ATOM 2914 C C . VAL B 1 64 ? 5.234 18.141 28.031 1 95.31 64 VAL B C 1
ATOM 2916 O O . VAL B 1 64 ? 4.664 18.094 26.938 1 95.31 64 VAL B O 1
ATOM 2919 N N . SER B 1 65 ? 5.336 17.078 28.812 1 96.88 65 SER B N 1
ATOM 2920 C CA . SER B 1 65 ? 4.668 15.836 28.406 1 96.88 65 SER B CA 1
ATOM 2921 C C . SER B 1 65 ? 3.152 15.992 28.453 1 96.88 65 SER B C 1
ATOM 2923 O O . SER B 1 65 ? 2.619 16.734 29.281 1 96.88 65 SER B O 1
ATOM 2925 N N . LEU B 1 66 ? 2.48 15.266 27.578 1 97.12 66 LEU B N 1
ATOM 2926 C CA . LEU B 1 66 ? 1.023 15.328 27.547 1 97.12 66 LEU B CA 1
ATOM 2927 C C . LEU B 1 66 ? 0.428 14.922 28.891 1 97.12 66 LEU B C 1
ATOM 2929 O O . LEU B 1 66 ? -0.552 15.523 29.344 1 97.12 66 LEU B O 1
ATOM 2933 N N . ASP B 1 67 ? 1.031 13.961 29.5 1 94 67 ASP B N 1
ATOM 2934 C CA . ASP B 1 67 ? 0.559 13.508 30.812 1 94 67 ASP B CA 1
ATOM 2935 C C . ASP B 1 67 ? 0.618 14.641 31.844 1 94 67 ASP B C 1
ATOM 2937 O O . ASP B 1 67 ? -0.304 14.805 32.656 1 94 67 ASP B O 1
ATOM 2941 N N . ARG B 1 68 ? 1.695 15.352 31.781 1 93.25 68 ARG B N 1
ATOM 2942 C CA . ARG B 1 68 ? 1.856 16.469 32.719 1 93.25 68 ARG B CA 1
ATOM 2943 C C . ARG B 1 68 ? 0.932 17.625 32.344 1 93.25 68 ARG B C 1
ATOM 2945 O O . ARG B 1 68 ? 0.425 18.328 33.219 1 93.25 68 ARG B O 1
ATOM 2952 N N . TYR B 1 69 ? 0.788 17.844 31.078 1 94.44 69 TYR B N 1
ATOM 2953 C CA . TYR B 1 69 ? -0.065 18.922 30.594 1 94.44 69 TYR B CA 1
ATOM 2954 C C . TYR B 1 69 ? -1.501 18.734 31.062 1 94.44 69 TYR B C 1
ATOM 2956 O O . TYR B 1 69 ? -2.182 19.719 31.391 1 94.44 69 TYR B O 1
ATOM 2964 N N . VAL B 1 70 ? -1.986 17.516 31.109 1 90.19 70 VAL B N 1
ATOM 2965 C CA . VAL B 1 70 ? -3.359 17.203 31.484 1 90.19 70 VAL B CA 1
ATOM 2966 C C . VAL B 1 70 ? -3.646 17.75 32.875 1 90.19 70 VAL B C 1
ATOM 2968 O O . VAL B 1 70 ? -4.762 18.203 33.156 1 90.19 70 VAL B O 1
ATOM 2971 N N . ASN B 1 71 ? -2.613 17.781 33.688 1 86.75 71 ASN B N 1
ATOM 2972 C CA . ASN B 1 71 ? -2.791 18.156 35.062 1 86.75 71 ASN B CA 1
ATOM 2973 C C . ASN B 1 71 ? -2.225 19.547 35.344 1 86.75 71 ASN B C 1
ATOM 2975 O O . ASN B 1 71 ? -2.215 20.016 36.469 1 86.75 71 ASN B O 1
ATOM 2979 N N . ASP B 1 72 ? -1.772 20.156 34.312 1 81.25 72 ASP B N 1
ATOM 2980 C CA . ASP B 1 72 ? -1.078 21.422 34.5 1 81.25 72 ASP B CA 1
ATOM 2981 C C . ASP B 1 72 ? -2.068 22.578 34.594 1 81.25 72 ASP B C 1
ATOM 2983 O O . ASP B 1 72 ? -3.062 22.625 33.844 1 81.25 72 ASP B O 1
ATOM 2987 N N . THR B 1 73 ? -1.682 23.484 35.469 1 74 73 THR B N 1
ATOM 2988 C CA . THR B 1 73 ? -2.508 24.672 35.656 1 74 73 THR B CA 1
ATOM 2989 C C . THR B 1 73 ? -2.082 25.797 34.719 1 74 73 THR B C 1
ATOM 2991 O O . THR B 1 73 ? -2.846 26.734 34.469 1 74 73 THR B O 1
ATOM 2994 N N . ASN B 1 74 ? -0.908 25.766 34.219 1 74.5 74 ASN B N 1
ATOM 2995 C CA . ASN B 1 74 ? -0.388 26.812 33.344 1 74.5 74 ASN B CA 1
ATOM 2996 C C . ASN B 1 74 ? -0.479 26.406 31.875 1 74.5 74 ASN B C 1
ATOM 2998 O O . ASN B 1 74 ? 0.489 26.547 31.125 1 74.5 74 ASN B O 1
ATOM 3002 N N . ARG B 1 75 ? -1.566 26.047 31.359 1 77.38 75 ARG B N 1
ATOM 3003 C CA . ARG B 1 75 ? -1.805 25.5 30.031 1 77.38 75 ARG B CA 1
ATOM 3004 C C . ARG B 1 75 ? -1.639 26.562 28.953 1 77.38 75 ARG B C 1
ATOM 3006 O O . ARG B 1 75 ? -1.171 26.266 27.859 1 77.38 75 ARG B O 1
ATOM 3013 N N . ASN B 1 76 ? -1.844 27.719 29.344 1 77.69 76 ASN B N 1
ATOM 3014 C CA . ASN B 1 76 ? -1.878 28.797 28.344 1 77.69 76 ASN B CA 1
ATOM 3015 C C . ASN B 1 76 ? -0.476 29.141 27.859 1 77.69 76 ASN B C 1
ATOM 3017 O O . ASN B 1 76 ? -0.301 29.562 26.703 1 77.69 76 ASN B O 1
ATOM 3021 N N . GLU B 1 77 ? 0.503 28.891 28.656 1 81.38 77 GLU B N 1
ATOM 3022 C CA . GLU B 1 77 ? 1.863 29.297 28.312 1 81.38 77 GLU B CA 1
ATOM 3023 C C . GLU B 1 77 ? 2.59 28.188 27.547 1 81.38 77 GLU B C 1
ATOM 3025 O O . GLU B 1 77 ? 3.623 28.422 26.922 1 81.38 77 GLU B O 1
ATOM 3030 N N . THR B 1 78 ? 2.02 27.047 27.547 1 89.25 78 THR B N 1
ATOM 3031 C CA . THR B 1 78 ? 2.686 25.906 26.938 1 89.25 78 THR B CA 1
ATOM 3032 C C . THR B 1 78 ? 2.5 25.922 25.422 1 89.25 78 THR B C 1
ATOM 3034 O O . THR B 1 78 ? 1.373 26.016 24.938 1 89.25 78 THR B O 1
ATOM 3037 N N . LYS B 1 79 ? 3.623 25.875 24.719 1 92.38 79 LYS B N 1
ATOM 3038 C CA . LYS B 1 79 ? 3.568 25.906 23.25 1 92.38 79 LYS B CA 1
ATOM 3039 C C . LYS B 1 79 ? 3.898 24.531 22.656 1 92.38 79 LYS B C 1
ATOM 3041 O O . LYS B 1 79 ? 3.459 24.203 21.562 1 92.38 79 LYS B O 1
ATOM 3046 N N . LEU B 1 80 ? 4.699 23.812 23.359 1 96.56 80 LEU B N 1
ATOM 3047 C CA . LEU B 1 80 ? 5.195 22.547 22.859 1 96.56 80 LEU B CA 1
ATOM 3048 C C . LEU B 1 80 ? 4.895 21.406 23.828 1 96.56 80 LEU B C 1
ATOM 3050 O O . LEU B 1 80 ? 5.246 21.5 25.016 1 96.56 80 LEU B O 1
ATOM 3054 N N . ILE B 1 81 ? 4.172 20.453 23.391 1 97.69 81 ILE B N 1
ATOM 3055 C CA . ILE B 1 81 ? 3.803 19.266 24.141 1 97.69 81 ILE B CA 1
ATOM 3056 C C . ILE B 1 81 ? 4.344 18.031 23.438 1 97.69 81 ILE B C 1
ATOM 3058 O O . ILE B 1 81 ? 4.363 17.953 22.219 1 97.69 81 ILE B O 1
ATOM 3062 N N . TYR B 1 82 ? 4.875 17.062 24.172 1 98.38 82 TYR B N 1
ATOM 3063 C CA . TYR B 1 82 ? 5.328 15.82 23.562 1 98.38 82 TYR B CA 1
ATOM 3064 C C . TYR B 1 82 ? 4.629 14.617 24.188 1 98.38 82 TYR B C 1
ATOM 3066 O O . TYR B 1 82 ? 4.23 14.664 25.344 1 98.38 82 TYR B O 1
ATOM 3074 N N . HIS B 1 83 ? 4.41 13.609 23.391 1 98.75 83 HIS B N 1
ATOM 3075 C CA . HIS B 1 83 ? 3.771 12.383 23.859 1 98.75 83 HIS B CA 1
ATOM 3076 C C . HIS B 1 83 ? 4.387 11.156 23.203 1 98.75 83 HIS B C 1
ATOM 3078 O O . HIS B 1 83 ? 4.43 11.062 21.969 1 98.75 83 HIS B O 1
ATOM 3084 N N . SER B 1 84 ? 4.926 10.242 24.016 1 98.62 84 SER B N 1
ATOM 3085 C CA . SER B 1 84 ? 5.438 8.977 23.516 1 98.62 84 SER B CA 1
ATOM 3086 C C . SER B 1 84 ? 4.301 8.031 23.141 1 98.62 84 SER B C 1
ATOM 3088 O O . SER B 1 84 ? 3.543 7.586 24 1 98.62 84 SER B O 1
ATOM 3090 N N . CYS B 1 85 ? 4.172 7.773 21.844 1 98.56 85 CYS B N 1
ATOM 3091 C CA . CYS B 1 85 ? 3.08 6.953 21.328 1 98.56 85 CYS B CA 1
ATOM 3092 C C . CYS B 1 85 ? 3.496 6.223 20.062 1 98.56 85 CYS B C 1
ATOM 3094 O O . CYS B 1 85 ? 3.912 6.852 19.078 1 98.56 85 CYS B O 1
ATOM 3096 N N . ASP B 1 86 ? 3.416 4.902 20.078 1 98.38 86 ASP B N 1
ATOM 3097 C CA . ASP B 1 86 ? 3.514 4.137 18.844 1 98.38 86 ASP B CA 1
ATOM 3098 C C . ASP B 1 86 ? 2.213 4.207 18.047 1 98.38 86 ASP B C 1
ATOM 3100 O O . ASP B 1 86 ? 1.265 3.473 18.328 1 98.38 86 ASP B O 1
ATOM 3104 N N . THR B 1 87 ? 2.248 5.031 17.062 1 98.56 87 THR B N 1
ATOM 3105 C CA . THR B 1 87 ? 0.999 5.312 16.359 1 98.56 87 THR B CA 1
ATOM 3106 C C . THR B 1 87 ? 0.601 4.137 15.477 1 98.56 87 THR B C 1
ATOM 3108 O O . THR B 1 87 ? -0.482 4.133 14.891 1 98.56 87 THR B O 1
ATOM 3111 N N . SER B 1 88 ? 1.45 3.082 15.328 1 98.31 88 SER B N 1
ATOM 3112 C CA . SER B 1 88 ? 1.04 1.868 14.633 1 98.31 88 SER B CA 1
ATOM 3113 C C . SER B 1 88 ? 0.105 1.025 15.492 1 98.31 88 SER B C 1
ATOM 3115 O O . SER B 1 88 ? -0.506 0.072 15.008 1 98.31 88 SER B O 1
ATOM 3117 N N . SER B 1 89 ? 0.014 1.361 16.75 1 98.44 89 SER B N 1
ATOM 3118 C CA . SER B 1 89 ? -0.959 0.751 17.656 1 98.44 89 SER B CA 1
ATOM 3119 C C . SER B 1 89 ? -2.227 1.593 17.75 1 98.44 89 SER B C 1
ATOM 3121 O O . SER B 1 89 ? -2.211 2.684 18.328 1 98.44 89 SER B O 1
ATOM 3123 N N . TYR B 1 90 ? -3.275 1.064 17.281 1 98.81 90 TYR B N 1
ATOM 3124 C CA . TYR B 1 90 ? -4.539 1.794 17.281 1 98.81 90 TYR B CA 1
ATOM 3125 C C . TYR B 1 90 ? -4.941 2.184 18.703 1 98.81 90 TYR B C 1
ATOM 3127 O O . TYR B 1 90 ? -5.391 3.309 18.938 1 98.81 90 TYR B O 1
ATOM 3135 N N . ASP B 1 91 ? -4.785 1.247 19.594 1 98.69 91 ASP B N 1
ATOM 3136 C CA . ASP B 1 91 ? -5.191 1.478 20.969 1 98.69 91 ASP B CA 1
ATOM 3137 C C . ASP B 1 91 ? -4.414 2.643 21.594 1 98.69 91 ASP B C 1
ATOM 3139 O O . ASP B 1 91 ? -4.98 3.445 22.328 1 98.69 91 ASP B O 1
ATOM 3143 N N . LYS B 1 92 ? -3.152 2.729 21.312 1 98.75 92 LYS B N 1
ATOM 3144 C CA . LYS B 1 92 ? -2.334 3.812 21.844 1 98.75 92 LYS B CA 1
ATOM 3145 C C . LYS B 1 92 ? -2.748 5.156 21.25 1 98.75 92 LYS B C 1
ATOM 3147 O O . LYS B 1 92 ? -2.754 6.172 21.953 1 98.75 92 LYS B O 1
ATOM 3152 N N . VAL B 1 93 ? -3.102 5.176 19.984 1 98.88 93 VAL B N 1
ATOM 3153 C CA . VAL B 1 93 ? -3.58 6.395 19.344 1 98.88 93 VAL B CA 1
ATOM 3154 C C . VAL B 1 93 ? -4.898 6.832 19.984 1 98.88 93 VAL B C 1
ATOM 3156 O O . VAL B 1 93 ? -5.09 8.016 20.281 1 98.88 93 VAL B O 1
ATOM 3159 N N . ALA B 1 94 ? -5.766 5.848 20.156 1 98.81 94 ALA B N 1
ATOM 3160 C CA . ALA B 1 94 ? -7.055 6.141 20.781 1 98.81 94 ALA B CA 1
ATOM 3161 C C . ALA B 1 94 ? -6.879 6.711 22.172 1 98.81 94 ALA B C 1
ATOM 3163 O O . ALA B 1 94 ? -7.559 7.668 22.562 1 98.81 94 ALA B O 1
ATOM 3164 N N . LEU B 1 95 ? -6.008 6.129 22.922 1 98.5 95 LEU B N 1
ATOM 3165 C CA . LEU B 1 95 ? -5.738 6.609 24.281 1 98.5 95 LEU B CA 1
ATOM 3166 C C . LEU B 1 95 ? -5.168 8.023 24.25 1 98.5 95 LEU B C 1
ATOM 3168 O O . LEU B 1 95 ? -5.527 8.859 25.078 1 98.5 95 LEU B O 1
ATOM 3172 N N . MET B 1 96 ? -4.258 8.289 23.328 1 98.69 96 MET B N 1
ATOM 3173 C CA . MET B 1 96 ? -3.709 9.633 23.172 1 98.69 96 MET B CA 1
ATOM 3174 C C . MET B 1 96 ? -4.816 10.648 22.922 1 98.69 96 MET B C 1
ATOM 3176 O O . MET B 1 96 ? -4.836 11.719 23.531 1 98.69 96 MET B O 1
ATOM 3180 N N . PHE B 1 97 ? -5.781 10.359 22.062 1 98.75 97 PHE B N 1
ATOM 3181 C CA . PHE B 1 97 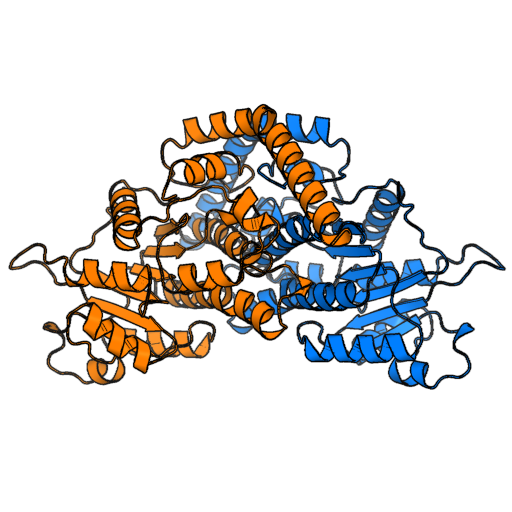? -6.848 11.289 21.734 1 98.75 97 PHE B CA 1
ATOM 3182 C C . PHE B 1 97 ? -7.785 11.492 22.922 1 98.75 97 PHE B C 1
ATOM 3184 O O . PHE B 1 97 ? -8.352 12.57 23.094 1 98.75 97 PHE B O 1
ATOM 3191 N N . LYS B 1 98 ? -7.926 10.406 23.703 1 98.25 98 LYS B N 1
ATOM 3192 C CA . LYS B 1 98 ? -8.688 10.586 24.938 1 98.25 98 LYS B CA 1
ATOM 3193 C C . LYS B 1 98 ? -8.047 11.641 25.828 1 98.25 98 LYS B C 1
ATOM 3195 O O . LYS B 1 98 ? -8.742 12.492 26.391 1 98.25 98 LYS B O 1
ATOM 3200 N N . LEU B 1 99 ? -6.746 11.586 25.953 1 97.81 99 LEU B N 1
ATOM 3201 C CA . LEU B 1 99 ? -6.012 12.57 26.734 1 97.81 99 LEU B CA 1
ATOM 3202 C C . LEU B 1 99 ? -6.121 13.953 26.109 1 97.81 99 LEU B C 1
ATOM 3204 O O . LEU B 1 99 ? -6.246 14.953 26.828 1 97.81 99 LEU B O 1
ATOM 3208 N N . LEU B 1 100 ? -6.047 14.016 24.812 1 98.25 100 LEU B N 1
ATOM 3209 C CA . LEU B 1 100 ? -6.168 15.289 24.109 1 98.25 100 LEU B CA 1
ATOM 3210 C C . LEU B 1 100 ? -7.539 15.914 24.344 1 98.25 100 LEU B C 1
ATOM 3212 O O . LEU B 1 100 ? -7.641 17.125 24.578 1 98.25 100 LEU B O 1
ATOM 3216 N N . VAL B 1 101 ? -8.57 15.094 24.281 1 97.62 101 VAL B N 1
ATOM 3217 C CA . VAL B 1 101 ? -9.93 15.562 24.547 1 97.62 101 VAL B CA 1
ATOM 3218 C C . VAL B 1 101 ? -10.031 16.109 25.969 1 97.62 101 VAL B C 1
ATOM 3220 O O . VAL B 1 101 ? -10.547 17.203 26.188 1 97.62 101 VAL B O 1
ATOM 3223 N N . LYS B 1 102 ? -9.484 15.383 26.891 1 95.06 102 LYS B N 1
ATOM 3224 C CA . LYS B 1 102 ? -9.516 15.781 28.281 1 95.06 102 LYS B CA 1
ATOM 3225 C C . LYS B 1 102 ? -8.797 17.109 28.5 1 95.06 102 LYS B C 1
ATOM 3227 O O . LYS B 1 102 ? -9.188 17.906 29.344 1 95.06 102 LYS B O 1
ATOM 3232 N N . SER B 1 103 ? -7.848 17.375 27.688 1 94.62 103 SER B N 1
ATOM 3233 C CA . SER B 1 103 ? -7.008 18.562 27.844 1 94.62 103 SER B CA 1
ATOM 3234 C C . SER B 1 103 ? -7.484 19.688 26.938 1 94.62 103 SER B C 1
ATOM 3236 O O . SER B 1 103 ? -6.824 20.719 26.828 1 94.62 103 SER B O 1
ATOM 3238 N N . GLU B 1 104 ? -8.578 19.469 26.188 1 93.81 104 GLU B N 1
ATOM 3239 C CA . GLU B 1 104 ? -9.109 20.438 25.234 1 93.81 104 GLU B CA 1
ATOM 3240 C C . GLU B 1 104 ? -8.086 20.781 24.156 1 93.81 104 GLU B C 1
ATOM 3242 O O . GLU B 1 104 ? -7.871 21.953 23.844 1 93.81 104 GLU B O 1
ATOM 3247 N N . LEU B 1 105 ? -7.395 19.734 23.75 1 96.5 105 LEU B N 1
ATOM 3248 C CA . LEU B 1 105 ? -6.344 19.875 22.75 1 96.5 105 LEU B CA 1
ATOM 3249 C C . LEU B 1 105 ? -6.66 19.047 21.5 1 96.5 105 LEU B C 1
ATOM 3251 O O . LEU B 1 105 ? -5.754 18.5 20.859 1 96.5 105 LEU B O 1
ATOM 3255 N N . VAL B 1 106 ? -7.922 18.797 21.203 1 97.81 106 VAL B N 1
ATOM 3256 C CA . VAL B 1 106 ? -8.211 18.141 19.938 1 97.81 106 VAL B CA 1
ATOM 3257 C C . VAL B 1 106 ? -7.617 18.938 18.781 1 97.81 106 VAL B C 1
ATOM 3259 O O . VAL B 1 106 ? -7.906 20.125 18.641 1 97.81 106 VAL B O 1
ATOM 3262 N N . PRO B 1 107 ? -6.793 18.312 18.016 1 98.31 107 PRO B N 1
ATOM 3263 C CA . PRO B 1 107 ? -6.039 19.078 17.016 1 98.31 107 PRO B CA 1
ATOM 3264 C C . PRO B 1 107 ? -6.934 19.641 15.914 1 98.31 107 PRO B C 1
ATOM 3266 O O . PRO B 1 107 ? -7.93 19.031 15.539 1 98.31 107 PRO B O 1
ATOM 3269 N N . SER B 1 108 ? -6.559 20.812 15.477 1 97.44 108 SER B N 1
ATOM 3270 C CA . SER B 1 108 ? -7.168 21.359 14.266 1 97.44 108 SER B CA 1
ATOM 3271 C C . SER B 1 108 ? -6.453 20.859 13.016 1 97.44 108 SER B C 1
ATOM 3273 O O . SER B 1 108 ? -7.016 20.891 11.922 1 97.44 108 SER B O 1
ATOM 3275 N N . GLN B 1 109 ? -5.156 20.484 13.156 1 98.12 109 GLN B N 1
ATOM 3276 C CA . GLN B 1 109 ? -4.336 19.922 12.086 1 98.12 109 GLN B CA 1
ATOM 3277 C C . GLN B 1 109 ? -3.52 18.734 12.578 1 98.12 109 GLN B C 1
ATOM 3279 O O . GLN B 1 109 ? -2.984 18.75 13.688 1 98.12 109 GLN B O 1
ATOM 3284 N N . VAL B 1 110 ? -3.471 17.703 11.781 1 98.81 110 VAL B N 1
ATOM 3285 C CA . VAL B 1 110 ? -2.662 16.531 12.094 1 98.81 110 VAL B CA 1
ATOM 3286 C C . VAL B 1 110 ? -1.703 16.234 10.945 1 98.81 110 VAL B C 1
ATOM 3288 O O . VAL B 1 110 ? -2.133 16.062 9.805 1 98.81 110 VAL B O 1
ATOM 3291 N N . TYR B 1 111 ? -0.395 16.266 11.234 1 98.81 111 TYR B N 1
ATOM 3292 C CA . TYR B 1 111 ? 0.663 15.938 10.281 1 98.81 111 TYR B CA 1
ATOM 3293 C C . TYR B 1 111 ? 1.177 14.523 10.492 1 98.81 111 TYR B C 1
ATOM 3295 O O . TYR B 1 111 ? 1.771 14.219 11.531 1 98.81 111 TYR B O 1
ATOM 3303 N N . MET B 1 112 ? 0.995 13.703 9.555 1 98.75 112 MET B N 1
ATOM 3304 C CA . MET B 1 112 ? 1.418 12.305 9.664 1 98.75 112 MET B CA 1
ATOM 3305 C C . MET B 1 112 ? 2.795 12.109 9.039 1 98.75 112 MET B C 1
ATOM 3307 O O . MET B 1 112 ? 2.92 11.477 7.984 1 98.75 112 MET B O 1
ATOM 3311 N N . CYS B 1 113 ? 3.789 12.516 9.766 1 98.25 113 CYS B N 1
ATOM 3312 C CA . CYS B 1 113 ? 5.156 12.57 9.266 1 98.25 113 CYS B CA 1
ATOM 3313 C C . CYS B 1 113 ? 5.926 11.312 9.633 1 98.25 113 CYS B C 1
ATOM 3315 O O . CYS B 1 113 ? 7.066 11.125 9.203 1 98.25 113 CYS B O 1
ATOM 3317 N N . ALA B 1 114 ? 5.297 10.438 10.477 1 97.31 114 ALA B N 1
ATOM 3318 C CA . ALA B 1 114 ? 5.988 9.195 10.82 1 97.31 114 ALA B CA 1
ATOM 3319 C C . ALA B 1 114 ? 6.266 8.359 9.578 1 97.31 114 ALA B C 1
ATOM 3321 O O . ALA B 1 114 ? 5.391 8.195 8.727 1 97.31 114 ALA B O 1
ATOM 3322 N N . GLY B 1 115 ? 7.461 7.898 9.406 1 94.44 115 GLY B N 1
ATOM 3323 C CA . GLY B 1 115 ? 7.859 7.074 8.281 1 94.44 115 GLY B CA 1
ATOM 3324 C C . GLY B 1 115 ? 9.359 7.035 8.07 1 94.44 115 GLY B C 1
ATOM 3325 O O . GLY B 1 115 ? 10.117 7.684 8.805 1 94.44 115 GLY B O 1
ATOM 3326 N N . GLY B 1 116 ? 9.773 6.168 7.121 1 93.62 116 GLY B N 1
ATOM 3327 C CA . GLY B 1 116 ? 11.188 6.051 6.793 1 93.62 116 GLY B CA 1
ATOM 3328 C C . GLY B 1 116 ? 11.477 4.93 5.812 1 93.62 116 GLY B C 1
ATOM 3329 O O . GLY B 1 116 ? 10.836 3.877 5.859 1 93.62 116 GLY B O 1
ATOM 3330 N N . SER B 1 117 ? 12.484 5.16 5.027 1 95.38 117 SER B N 1
ATOM 3331 C CA . SER B 1 117 ? 12.875 4.18 4.02 1 95.38 117 SER B CA 1
ATOM 3332 C C . SER B 1 117 ? 14.164 3.463 4.414 1 95.38 117 SER B C 1
ATOM 3334 O O . SER B 1 117 ? 15.016 4.035 5.098 1 95.38 117 SER B O 1
ATOM 3336 N N . ILE B 1 118 ? 14.266 2.211 4.105 1 95.62 118 ILE B N 1
ATOM 3337 C CA . ILE B 1 118 ? 15.484 1.415 4.113 1 95.62 118 ILE B CA 1
ATOM 3338 C C . ILE B 1 118 ? 15.758 0.874 2.713 1 95.62 118 ILE B C 1
ATOM 3340 O O . ILE B 1 118 ? 15.383 -0.257 2.395 1 95.62 118 ILE B O 1
ATOM 3344 N N . PRO B 1 119 ? 16.391 1.697 1.91 1 95.75 119 PRO B N 1
ATOM 3345 C CA . PRO B 1 119 ? 16.641 1.247 0.541 1 95.75 119 PRO B CA 1
ATOM 3346 C C . PRO B 1 119 ? 17.625 0.079 0.477 1 95.75 119 PRO B C 1
ATOM 3348 O O . PRO B 1 119 ? 18.766 0.205 0.925 1 95.75 119 PRO B O 1
ATOM 3351 N N . LYS B 1 120 ? 17.219 -1.032 0.057 1 97.25 120 LYS B N 1
ATOM 3352 C CA . LYS B 1 120 ? 17.938 -2.285 -0.152 1 97.25 120 LYS B CA 1
ATOM 3353 C C . LYS B 1 120 ? 17.281 -3.117 -1.252 1 97.25 120 LYS B C 1
ATOM 3355 O O . LYS B 1 120 ? 16.125 -2.9 -1.593 1 97.25 120 LYS B O 1
ATOM 3360 N N . LEU B 1 121 ? 18.094 -3.969 -1.854 1 97.81 121 LEU B N 1
ATOM 3361 C CA . LEU B 1 121 ? 17.438 -4.984 -2.67 1 97.81 121 LEU B CA 1
ATOM 3362 C C . LEU B 1 121 ? 16.516 -5.855 -1.816 1 97.81 121 LEU B C 1
ATOM 3364 O O . LEU B 1 121 ? 16.797 -6.07 -0.632 1 97.81 121 LEU B O 1
ATOM 3368 N N . PHE B 1 122 ? 15.516 -6.406 -2.422 1 98.62 122 PHE B N 1
ATOM 3369 C CA . PHE B 1 122 ? 14.43 -7.082 -1.719 1 98.62 122 PHE B CA 1
ATOM 3370 C C . PHE B 1 122 ? 14.969 -8.242 -0.89 1 98.62 122 PHE B C 1
ATOM 3372 O O . PHE B 1 122 ? 14.586 -8.414 0.27 1 98.62 122 PHE B O 1
ATOM 3379 N N . LEU B 1 123 ? 15.828 -8.969 -1.396 1 98.31 123 LEU B N 1
ATOM 3380 C CA . LEU B 1 123 ? 16.328 -10.156 -0.709 1 98.31 123 LEU B CA 1
ATOM 3381 C C . LEU B 1 123 ? 17.328 -9.766 0.377 1 98.31 123 LEU B C 1
ATOM 3383 O O . LEU B 1 123 ? 17.688 -10.586 1.228 1 98.31 123 LEU B O 1
ATOM 3387 N N . ASP B 1 124 ? 17.812 -8.508 0.351 1 98 124 ASP B N 1
ATOM 3388 C CA . ASP B 1 124 ? 18.734 -8.031 1.373 1 98 124 ASP B CA 1
ATOM 3389 C C . ASP B 1 124 ? 17.984 -7.477 2.58 1 98 124 ASP B C 1
ATOM 3391 O O . ASP B 1 124 ? 18.578 -7.203 3.621 1 98 124 ASP B O 1
ATOM 3395 N N . LEU B 1 125 ? 16.719 -7.312 2.479 1 98.31 125 LEU B N 1
ATOM 3396 C CA . LEU B 1 125 ? 15.906 -6.855 3.598 1 98.31 125 LEU B CA 1
ATOM 3397 C C . LEU B 1 125 ? 15.688 -7.977 4.605 1 98.31 125 LEU B C 1
ATOM 3399 O O . LEU B 1 125 ? 15.469 -9.125 4.219 1 98.31 125 LEU B O 1
ATOM 3403 N N . THR B 1 126 ? 15.812 -7.633 5.867 1 98.38 126 THR B N 1
ATOM 3404 C CA . THR B 1 126 ? 15.453 -8.586 6.914 1 98.38 126 THR B CA 1
ATOM 3405 C C . THR B 1 126 ? 13.945 -8.625 7.117 1 98.38 126 THR B C 1
ATOM 3407 O O . THR B 1 126 ? 13.234 -7.699 6.711 1 98.38 126 THR B O 1
ATOM 3410 N N . PRO B 1 127 ? 13.43 -9.727 7.734 1 98.5 127 PRO B N 1
ATOM 3411 C CA . PRO B 1 127 ? 12 -9.766 8.062 1 98.5 127 PRO B CA 1
ATOM 3412 C C . PRO B 1 127 ? 11.547 -8.555 8.875 1 98.5 127 PRO B C 1
ATOM 3414 O O . PRO B 1 127 ? 10.453 -8.031 8.641 1 98.5 127 PRO B O 1
ATOM 3417 N N . GLU B 1 128 ? 12.383 -8.156 9.75 1 98.31 128 GLU B N 1
ATOM 3418 C CA . GLU B 1 128 ? 12.062 -7.012 10.602 1 98.31 128 GLU B CA 1
ATOM 3419 C C . GLU B 1 128 ? 11.969 -5.727 9.781 1 98.31 128 GLU B C 1
ATOM 3421 O O . GLU B 1 128 ? 11.094 -4.895 10.023 1 98.31 128 GLU B O 1
ATOM 3426 N N . GLU B 1 129 ? 12.867 -5.559 8.859 1 97.81 129 GLU B N 1
ATOM 3427 C CA . GLU B 1 129 ? 12.852 -4.375 8.008 1 97.81 129 GLU B CA 1
ATOM 3428 C C . GLU B 1 129 ? 11.609 -4.348 7.129 1 97.81 129 GLU B C 1
ATOM 3430 O O . GLU B 1 129 ? 11.016 -3.285 6.906 1 97.81 129 GLU B O 1
ATOM 3435 N N . LEU B 1 130 ? 11.195 -5.512 6.586 1 98.62 130 LEU B N 1
ATOM 3436 C CA . LEU B 1 130 ? 9.969 -5.605 5.805 1 98.62 130 LEU B CA 1
ATOM 3437 C C . LEU B 1 130 ? 8.766 -5.195 6.641 1 98.62 130 LEU B C 1
ATOM 3439 O O . LEU B 1 130 ? 7.957 -4.363 6.211 1 98.62 130 LEU B O 1
ATOM 3443 N N . GLN B 1 131 ? 8.664 -5.766 7.828 1 98.5 131 GLN B N 1
ATOM 3444 C CA . GLN B 1 131 ? 7.551 -5.469 8.719 1 98.5 131 GLN B CA 1
ATOM 3445 C C . GLN B 1 131 ? 7.566 -4.004 9.156 1 98.5 131 GLN B C 1
ATOM 3447 O O . GLN B 1 131 ? 6.516 -3.369 9.25 1 98.5 131 GLN B O 1
ATOM 3452 N N . ASN B 1 132 ? 8.727 -3.516 9.406 1 97.25 132 ASN B N 1
ATOM 3453 C CA . ASN B 1 132 ? 8.867 -2.115 9.797 1 97.25 132 ASN B CA 1
ATOM 3454 C C . ASN B 1 132 ? 8.406 -1.176 8.688 1 97.25 132 ASN B C 1
ATOM 3456 O O . ASN B 1 132 ? 7.859 -0.105 8.961 1 97.25 132 ASN B O 1
ATOM 3460 N N . GLY B 1 133 ? 8.68 -1.537 7.438 1 97.88 133 GLY B N 1
ATOM 3461 C CA . GLY B 1 133 ? 8.172 -0.756 6.32 1 97.88 133 GLY B CA 1
ATOM 3462 C C . GLY B 1 133 ? 6.664 -0.595 6.34 1 97.88 133 GLY B C 1
ATOM 3463 O O . GLY B 1 133 ? 6.148 0.508 6.145 1 97.88 133 GLY B O 1
ATOM 3464 N N . ILE B 1 134 ? 5.973 -1.678 6.652 1 98.81 134 ILE B N 1
ATOM 3465 C CA . ILE B 1 134 ? 4.516 -1.686 6.695 1 98.81 134 ILE B CA 1
ATOM 3466 C C . ILE B 1 134 ? 4.027 -0.848 7.875 1 98.81 134 ILE B C 1
ATOM 3468 O O . ILE B 1 134 ? 3.178 0.031 7.711 1 98.81 134 ILE B O 1
ATOM 3472 N N . THR B 1 135 ? 4.629 -1.058 8.992 1 98.25 135 THR B N 1
ATOM 3473 C CA . THR B 1 135 ? 4.188 -0.458 10.25 1 98.25 135 THR B CA 1
ATOM 3474 C C . THR B 1 135 ? 4.418 1.051 10.242 1 98.25 135 THR B C 1
ATOM 3476 O O . THR B 1 135 ? 3.5 1.827 10.508 1 98.25 135 THR B O 1
ATOM 3479 N N . THR B 1 136 ? 5.57 1.477 9.828 1 97.44 136 THR B N 1
ATOM 3480 C CA . THR B 1 136 ? 5.965 2.873 9.969 1 97.44 136 THR B CA 1
ATOM 3481 C C . THR B 1 136 ? 5.391 3.717 8.836 1 97.44 136 THR B C 1
ATOM 3483 O O . THR B 1 136 ? 5.09 4.898 9.023 1 97.44 136 THR B O 1
ATOM 3486 N N . ASN B 1 137 ? 5.25 3.084 7.711 1 98.38 137 ASN B N 1
ATOM 3487 C CA . ASN B 1 137 ? 4.918 3.902 6.551 1 98.38 137 ASN B CA 1
ATOM 3488 C C . ASN B 1 137 ? 3.428 3.836 6.227 1 98.38 137 ASN B C 1
ATOM 3490 O O . ASN B 1 137 ? 2.92 4.641 5.445 1 98.38 137 ASN B O 1
ATOM 3494 N N . TYR B 1 138 ? 2.703 2.912 6.824 1 98.88 138 TYR B N 1
ATOM 3495 C CA . TYR B 1 138 ? 1.286 2.871 6.48 1 98.88 138 TYR B CA 1
ATOM 3496 C C . TYR B 1 138 ? 0.426 2.754 7.734 1 98.88 138 TYR B C 1
ATOM 3498 O O . TYR B 1 138 ? -0.524 3.52 7.914 1 98.88 138 TYR B O 1
ATOM 3506 N N . SER B 1 139 ? 0.694 1.784 8.664 1 98.88 139 SER B N 1
ATOM 3507 C CA . SER B 1 139 ? -0.123 1.562 9.852 1 98.88 139 SER B CA 1
ATOM 3508 C C . SER B 1 139 ? -0.227 2.826 10.695 1 98.88 139 SER B C 1
ATOM 3510 O O . SER B 1 139 ? -1.294 3.139 11.227 1 98.88 139 SER B O 1
ATOM 3512 N N . THR B 1 140 ? 0.878 3.523 10.797 1 98.81 140 THR B N 1
ATOM 3513 C CA . THR B 1 140 ? 0.884 4.75 11.586 1 98.81 140 THR B CA 1
ATOM 3514 C C . THR B 1 140 ? -0.109 5.762 11.016 1 98.81 140 THR B C 1
ATOM 3516 O O . THR B 1 140 ? -0.904 6.34 11.758 1 98.81 140 THR B O 1
ATOM 3519 N N . ALA B 1 141 ? -0.127 5.922 9.719 1 98.81 141 ALA B N 1
ATOM 3520 C CA . ALA B 1 141 ? -0.962 6.926 9.062 1 98.81 141 ALA B CA 1
ATOM 3521 C C . ALA B 1 141 ? -2.436 6.531 9.117 1 98.81 141 ALA B C 1
ATOM 3523 O O . ALA B 1 141 ? -3.297 7.363 9.414 1 98.81 141 ALA B O 1
ATOM 3524 N N . VAL B 1 142 ? -2.729 5.262 8.844 1 98.88 142 VAL B N 1
ATOM 3525 C CA . VAL B 1 142 ? -4.121 4.832 8.766 1 98.88 142 VAL B CA 1
ATOM 3526 C C . VAL B 1 142 ? -4.766 4.902 10.141 1 98.88 142 VAL B C 1
ATOM 3528 O O . VAL B 1 142 ? -5.914 5.332 10.273 1 98.88 142 VAL B O 1
ATOM 3531 N N . ASN B 1 143 ? -4.059 4.5 11.18 1 98.88 143 ASN B N 1
ATOM 3532 C CA . ASN B 1 143 ? -4.59 4.559 12.539 1 98.88 143 ASN B CA 1
ATOM 3533 C C . ASN B 1 143 ? -4.828 5.996 12.984 1 98.88 143 ASN B C 1
ATOM 3535 O O . ASN B 1 143 ? -5.898 6.324 13.5 1 98.88 143 ASN B O 1
ATOM 3539 N N . LEU B 1 144 ? -3.83 6.809 12.75 1 98.94 144 LEU B N 1
ATOM 3540 C CA . LEU B 1 144 ? -3.934 8.203 13.18 1 98.94 144 LEU B CA 1
ATOM 3541 C C . LEU B 1 144 ? -5.031 8.922 12.406 1 98.94 144 LEU B C 1
ATOM 3543 O O . LEU B 1 144 ? -5.77 9.734 12.969 1 98.94 144 LEU B O 1
ATOM 3547 N N . ALA B 1 145 ? -5.145 8.633 11.172 1 98.94 145 ALA B N 1
ATOM 3548 C CA . ALA B 1 145 ? -6.199 9.227 10.352 1 98.94 145 ALA B CA 1
ATOM 3549 C C . ALA B 1 145 ? -7.578 8.812 10.852 1 98.94 145 ALA B C 1
ATOM 3551 O O . ALA B 1 145 ? -8.477 9.641 10.977 1 98.94 145 ALA B O 1
ATOM 3552 N N . HIS B 1 146 ? -7.734 7.535 11.117 1 98.94 146 HIS B N 1
ATOM 3553 C CA . HIS B 1 146 ? -9.023 7 11.547 1 98.94 146 HIS B CA 1
ATOM 3554 C C . HIS B 1 146 ? -9.484 7.652 12.844 1 98.94 146 HIS B C 1
ATOM 3556 O O . HIS B 1 146 ? -10.617 8.133 12.938 1 98.94 146 HIS B O 1
ATOM 3562 N N . VAL B 1 147 ? -8.609 7.719 13.789 1 98.94 147 VAL B N 1
ATOM 3563 C CA . VAL B 1 147 ? -8.961 8.297 15.086 1 98.94 147 VAL B CA 1
ATOM 3564 C C . VAL B 1 147 ? -9.172 9.805 14.945 1 98.94 147 VAL B C 1
ATOM 3566 O O . VAL B 1 147 ? -10.086 10.367 15.547 1 98.94 147 VAL B O 1
ATOM 3569 N N . SER B 1 148 ? -8.336 10.492 14.164 1 98.88 148 SER B N 1
ATOM 3570 C CA . SER B 1 148 ? -8.477 11.93 13.93 1 98.88 148 SER B CA 1
ATOM 3571 C C . SER B 1 148 ? -9.852 12.25 13.344 1 98.88 148 SER B C 1
ATOM 3573 O O . SER B 1 148 ? -10.508 13.203 13.773 1 98.88 148 SER B O 1
ATOM 3575 N N . LEU B 1 149 ? -10.219 11.453 12.383 1 98.81 149 LEU B N 1
ATOM 3576 C CA . LEU B 1 149 ? -11.484 11.703 11.711 1 98.81 149 LEU B CA 1
ATOM 3577 C C . LEU B 1 149 ? -12.664 11.43 1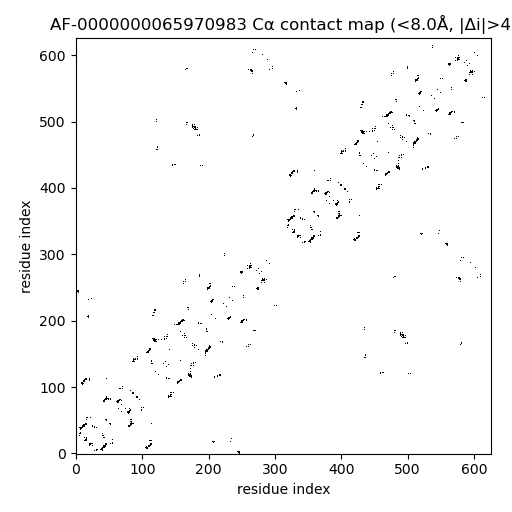2.648 1 98.81 149 LEU B C 1
ATOM 3579 O O . LEU B 1 149 ?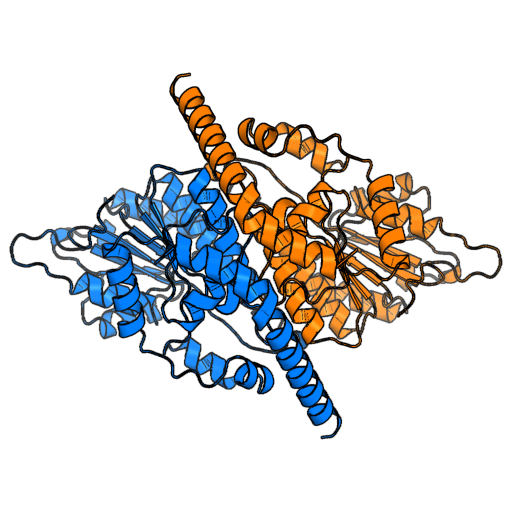 -13.688 12.102 12.57 1 98.81 149 LEU B O 1
ATOM 3583 N N . LYS B 1 150 ? -12.523 10.453 13.57 1 98.62 150 LYS B N 1
ATOM 3584 C CA . LYS B 1 150 ? -13.555 10.188 14.57 1 98.62 150 LYS B CA 1
ATOM 3585 C C . LYS B 1 150 ? -13.758 11.398 15.484 1 98.62 150 LYS B C 1
ATOM 3587 O O . LYS B 1 150 ? -14.82 11.555 16.078 1 98.62 150 LYS B O 1
ATOM 3592 N N . HIS B 1 151 ? -12.766 12.203 15.57 1 98.56 151 HIS B N 1
ATOM 3593 C CA . HIS B 1 151 ? -12.828 13.375 16.438 1 98.56 151 HIS B CA 1
ATOM 3594 C C . HIS B 1 151 ? -13 14.648 15.609 1 98.56 151 HIS B C 1
ATOM 3596 O O . HIS B 1 151 ? -12.727 15.75 16.109 1 98.56 151 HIS B O 1
ATOM 3602 N N . ASP B 1 152 ? -13.273 14.484 14.336 1 97.75 152 ASP B N 1
ATOM 3603 C CA . ASP B 1 152 ? -13.664 15.562 13.438 1 97.75 152 ASP B CA 1
ATOM 3604 C C . ASP B 1 152 ? -12.523 16.562 13.258 1 97.75 152 ASP B C 1
ATOM 3606 O O . ASP B 1 152 ? -12.75 17.781 13.234 1 97.75 152 ASP B O 1
ATOM 3610 N N . VAL B 1 153 ? -11.297 16.078 13.266 1 98.31 153 VAL B N 1
ATOM 3611 C CA . VAL B 1 153 ? -10.164 16.953 12.969 1 98.31 153 VAL B CA 1
ATOM 3612 C C . VAL B 1 153 ? -10.352 17.594 11.594 1 98.31 153 VAL B C 1
ATOM 3614 O O . VAL B 1 153 ? -10.555 16.906 10.602 1 98.31 153 VAL B O 1
ATOM 3617 N N . PRO B 1 154 ? -10.188 18.891 11.461 1 97.06 154 PRO B N 1
ATOM 3618 C CA . PRO B 1 154 ? -10.562 19.594 10.234 1 97.06 154 PRO B CA 1
ATOM 3619 C C . PRO B 1 154 ? -9.539 19.406 9.109 1 97.06 154 PRO B C 1
ATOM 3621 O O . PRO B 1 154 ? -9.883 19.547 7.934 1 97.06 154 PRO B O 1
ATOM 3624 N N . HIS B 1 155 ? -8.266 19.172 9.453 1 97.75 155 HIS B N 1
ATOM 3625 C CA . HIS B 1 155 ? -7.238 19.125 8.414 1 97.75 155 HIS B CA 1
ATOM 3626 C C . HIS B 1 155 ? -6.23 18.016 8.695 1 97.75 155 HIS B C 1
ATOM 3628 O O . HIS B 1 155 ? -5.594 18 9.75 1 97.75 155 HIS B O 1
ATOM 3634 N N . LEU B 1 156 ? -6.18 17.078 7.824 1 98.25 156 LEU B N 1
ATOM 3635 C CA . LEU B 1 156 ? -5.203 15.984 7.887 1 98.25 156 LEU B CA 1
ATOM 3636 C C . LEU B 1 156 ? -4.172 16.125 6.773 1 98.25 156 LEU B C 1
ATOM 3638 O O . LEU B 1 156 ? -4.527 16.344 5.613 1 98.25 156 LEU B O 1
ATOM 3642 N N . LEU B 1 157 ? -2.891 16.031 7.098 1 98.44 157 LEU B N 1
ATOM 3643 C CA . LEU B 1 157 ? -1.796 16.047 6.133 1 98.44 157 LEU B CA 1
ATOM 3644 C C . LEU B 1 157 ? -1.071 14.711 6.109 1 98.44 157 LEU B C 1
ATOM 3646 O O . LEU B 1 157 ? -0.424 14.336 7.086 1 98.44 157 LEU B O 1
ATOM 3650 N N . PHE B 1 158 ? -1.246 14.031 5.008 1 98.5 158 PHE B N 1
ATOM 3651 C CA . PHE B 1 158 ? -0.534 12.781 4.777 1 98.5 158 PHE B CA 1
ATOM 3652 C C . PHE B 1 158 ? 0.796 13.039 4.078 1 98.5 158 PHE B C 1
ATOM 3654 O O . PHE B 1 158 ? 0.932 14.008 3.328 1 98.5 158 PHE B O 1
ATOM 3661 N N . PHE B 1 159 ? 1.745 12.172 4.355 1 98.56 159 PHE B N 1
ATOM 3662 C CA . PHE B 1 159 ? 3.041 12.258 3.691 1 98.56 159 PHE B CA 1
ATOM 3663 C C . PHE B 1 159 ? 3.35 10.961 2.947 1 98.56 159 PHE B C 1
ATOM 3665 O O . PHE B 1 159 ? 3.654 9.938 3.566 1 98.56 159 PHE B O 1
ATOM 3672 N N . SER B 1 160 ? 3.236 10.984 1.722 1 97.88 160 SER B N 1
ATOM 3673 C CA . SER B 1 160 ? 3.709 9.938 0.824 1 97.88 160 SER B CA 1
ATOM 3674 C C . SER B 1 160 ? 5.148 10.188 0.388 1 97.88 160 SER B C 1
ATOM 3676 O O . SER B 1 160 ? 6.012 10.477 1.219 1 97.88 160 SER B O 1
ATOM 3678 N N . SER B 1 161 ? 5.426 10.109 -0.88 1 97 161 SER B N 1
ATOM 3679 C CA . SER B 1 161 ? 6.754 10.328 -1.442 1 97 161 SER B CA 1
ATOM 3680 C C . SER B 1 161 ? 6.707 10.375 -2.967 1 97 161 SER B C 1
ATOM 3682 O O . SER B 1 161 ? 5.762 9.883 -3.58 1 97 161 SER B O 1
ATOM 3684 N N . GLU B 1 162 ? 7.703 10.977 -3.521 1 95.5 162 GLU B N 1
ATOM 3685 C CA . GLU B 1 162 ? 7.805 10.969 -4.977 1 95.5 162 GLU B CA 1
ATOM 3686 C C . GLU B 1 162 ? 7.992 9.547 -5.504 1 95.5 162 GLU B C 1
ATOM 3688 O O . GLU B 1 162 ? 7.617 9.25 -6.641 1 95.5 162 GLU B O 1
ATOM 3693 N N . VAL B 1 163 ? 8.539 8.656 -4.703 1 95.19 163 VAL B N 1
ATOM 3694 C CA . VAL B 1 163 ? 8.766 7.285 -5.137 1 95.19 163 VAL B CA 1
ATOM 3695 C C . VAL B 1 163 ? 7.43 6.578 -5.332 1 95.19 163 VAL B C 1
ATOM 3697 O O . VAL B 1 163 ? 7.363 5.535 -5.984 1 95.19 163 VAL B O 1
ATOM 3700 N N . ALA B 1 164 ? 6.332 7.129 -4.793 1 95.88 164 ALA B N 1
ATOM 3701 C CA . ALA B 1 164 ? 5.004 6.57 -5.02 1 95.88 164 ALA B CA 1
ATOM 3702 C C . ALA B 1 164 ? 4.629 6.625 -6.496 1 95.88 164 ALA B C 1
ATOM 3704 O O . ALA B 1 164 ? 3.832 5.812 -6.973 1 95.88 164 ALA B O 1
ATOM 3705 N N . PHE B 1 165 ? 5.238 7.598 -7.258 1 94.62 165 PHE B N 1
ATOM 3706 C CA . PHE B 1 165 ? 4.926 7.781 -8.672 1 94.62 165 PHE B CA 1
ATOM 3707 C C . PHE B 1 165 ? 5.836 6.922 -9.539 1 94.62 165 PHE B C 1
ATOM 3709 O O . PHE B 1 165 ? 5.527 6.664 -10.703 1 94.62 165 PHE B O 1
ATOM 3716 N N . PHE B 1 166 ? 6.93 6.523 -8.93 1 94 166 PHE B N 1
ATOM 3717 C CA . PHE B 1 166 ? 7.922 5.762 -9.672 1 94 166 PHE B CA 1
ATOM 3718 C C . PHE B 1 166 ? 8.555 4.691 -8.789 1 94 166 PHE B C 1
ATOM 3720 O O . PHE B 1 166 ? 9.68 4.867 -8.297 1 94 166 PHE B O 1
ATOM 3727 N N . PRO B 1 167 ? 7.867 3.572 -8.625 1 94.56 167 PRO B N 1
ATOM 3728 C CA . PRO B 1 167 ? 8.484 2.467 -7.883 1 94.56 167 PRO B CA 1
ATOM 3729 C C . PRO B 1 167 ? 9.594 1.777 -8.672 1 94.56 167 PRO B C 1
ATOM 3731 O O . PRO B 1 167 ? 9.359 1.291 -9.781 1 94.56 167 PRO B O 1
ATOM 3734 N N . PHE B 1 168 ? 10.797 1.736 -8.125 1 95.06 168 PHE B N 1
ATOM 3735 C CA . PHE B 1 168 ? 11.914 1.136 -8.844 1 95.06 168 PHE B CA 1
ATOM 3736 C C . PHE B 1 168 ? 12.852 0.411 -7.887 1 95.06 168 PHE B C 1
ATOM 3738 O O . PHE B 1 168 ? 12.688 0.495 -6.668 1 95.06 168 PHE B O 1
ATOM 3745 N N . ILE B 1 169 ? 13.766 -0.292 -8.406 1 96.88 169 ILE B N 1
ATOM 3746 C CA . ILE B 1 169 ? 14.672 -1.226 -7.75 1 96.88 169 ILE B CA 1
ATOM 3747 C C . ILE B 1 169 ? 15.289 -0.562 -6.523 1 96.88 169 ILE B C 1
ATOM 3749 O O . ILE B 1 169 ? 15.758 0.578 -6.594 1 96.88 169 ILE B O 1
ATOM 3753 N N . GLY B 1 170 ? 15.219 -1.187 -5.414 1 97.31 170 GLY B N 1
ATOM 3754 C CA . GLY B 1 170 ? 15.859 -0.729 -4.191 1 97.31 170 GLY B CA 1
ATOM 3755 C C . GLY B 1 170 ? 14.875 -0.144 -3.193 1 97.31 170 GLY B C 1
ATOM 3756 O O . GLY B 1 170 ? 15.234 0.107 -2.039 1 97.31 170 GLY B O 1
ATOM 3757 N N . TYR B 1 171 ? 13.594 0.002 -3.521 1 97.56 171 TYR B N 1
ATOM 3758 C CA . TYR B 1 171 ? 12.641 0.692 -2.652 1 97.56 171 TYR B CA 1
ATOM 3759 C C . TYR B 1 171 ? 11.445 -0.196 -2.338 1 97.56 171 TYR B C 1
ATOM 3761 O O . TYR B 1 171 ? 10.344 0.301 -2.086 1 97.56 171 TYR B O 1
ATOM 3769 N N . ALA B 1 172 ? 11.672 -1.487 -2.287 1 98.12 172 ALA B N 1
ATOM 3770 C CA . ALA B 1 172 ? 10.578 -2.43 -2.076 1 98.12 172 ALA B CA 1
ATOM 3771 C C . ALA B 1 172 ? 9.984 -2.275 -0.678 1 98.12 172 ALA B C 1
ATOM 3773 O O . ALA B 1 172 ? 8.789 -2.514 -0.474 1 98.12 172 ALA B O 1
ATOM 3774 N N . GLN B 1 173 ? 10.789 -1.885 0.299 1 97.94 173 GLN B N 1
ATOM 3775 C CA . GLN B 1 173 ? 10.336 -1.741 1.681 1 97.94 173 GLN B CA 1
ATOM 3776 C C . GLN B 1 173 ? 9.516 -0.471 1.862 1 97.94 173 GLN B C 1
ATOM 3778 O O . GLN B 1 173 ? 8.758 -0.349 2.828 1 97.94 173 GLN B O 1
ATOM 3783 N N . TYR B 1 174 ? 9.422 0.395 0.914 1 98 174 TYR B N 1
ATOM 3784 C CA . TYR B 1 174 ? 9 1.773 1.127 1 98 174 TYR B CA 1
ATOM 3785 C C . TYR B 1 174 ? 7.969 2.193 0.081 1 98 174 TYR B C 1
ATOM 3787 O O . TYR B 1 174 ? 6.82 2.484 0.415 1 98 174 TYR B O 1
ATOM 3795 N N . ALA B 1 175 ? 8.258 2.115 -1.19 1 98.19 175 ALA B N 1
ATOM 3796 C CA . ALA B 1 175 ? 7.477 2.672 -2.291 1 98.19 175 ALA B CA 1
ATOM 3797 C C . ALA B 1 175 ? 6.055 2.113 -2.289 1 98.19 175 ALA B C 1
ATOM 3799 O O . ALA B 1 175 ? 5.086 2.863 -2.432 1 98.19 175 ALA B O 1
ATOM 3800 N N . PRO B 1 176 ? 5.871 0.789 -2.08 1 98.62 176 PRO B N 1
ATOM 3801 C CA . PRO B 1 176 ? 4.508 0.251 -2.08 1 98.62 176 PRO B CA 1
ATOM 3802 C C . PRO B 1 176 ? 3.617 0.906 -1.029 1 98.62 176 PRO B C 1
ATOM 3804 O O . PRO B 1 176 ? 2.473 1.263 -1.321 1 98.62 176 PRO B O 1
ATOM 3807 N N . LEU B 1 177 ? 4.148 1.137 0.12 1 98.81 177 LEU B N 1
ATOM 3808 C CA . LEU B 1 177 ? 3.346 1.666 1.219 1 98.81 177 LEU B CA 1
ATOM 3809 C C . LEU B 1 177 ? 3.072 3.154 1.022 1 98.81 177 LEU B C 1
ATOM 3811 O O . LEU B 1 177 ? 2.02 3.652 1.426 1 98.81 177 LEU B O 1
ATOM 3815 N N . LYS B 1 178 ? 3.982 3.838 0.409 1 98.44 178 LYS B N 1
ATOM 3816 C CA . LYS B 1 178 ? 3.742 5.242 0.097 1 98.44 178 LYS B CA 1
ATOM 3817 C C . LYS B 1 178 ? 2.701 5.391 -1.009 1 98.44 178 LYS B C 1
ATOM 3819 O O . LYS B 1 178 ? 1.94 6.359 -1.028 1 98.44 178 LYS B O 1
ATOM 3824 N N . GLN B 1 179 ? 2.654 4.465 -1.895 1 97.12 179 GLN B N 1
ATOM 3825 C CA . GLN B 1 179 ? 1.573 4.461 -2.875 1 97.12 179 GLN B CA 1
ATOM 3826 C C . GLN B 1 179 ? 0.231 4.164 -2.211 1 97.12 179 GLN B C 1
ATOM 3828 O O . GLN B 1 179 ? -0.802 4.699 -2.623 1 97.12 179 GLN B O 1
ATOM 3833 N N . SER B 1 180 ? 0.24 3.289 -1.223 1 98.31 180 SER B N 1
ATOM 3834 C CA . SER B 1 180 ? -0.983 2.988 -0.486 1 98.31 180 SER B CA 1
ATOM 3835 C C . SER B 1 180 ? -1.548 4.238 0.182 1 98.31 180 SER B C 1
ATOM 3837 O O . SER B 1 180 ? -2.766 4.406 0.265 1 98.31 180 SER B O 1
ATOM 3839 N N . ILE B 1 181 ? -0.682 5.113 0.624 1 98.38 181 ILE B N 1
ATOM 3840 C CA . ILE B 1 181 ? -1.112 6.367 1.237 1 98.38 181 ILE B CA 1
ATOM 3841 C C . ILE B 1 181 ? -1.904 7.191 0.224 1 98.38 181 ILE B C 1
ATOM 3843 O O . ILE B 1 181 ? -2.959 7.738 0.551 1 98.38 181 ILE B O 1
ATOM 3847 N N . ARG B 1 182 ? -1.386 7.277 -0.938 1 96.12 182 ARG B N 1
ATOM 3848 C CA . ARG B 1 182 ? -2.055 8.047 -1.98 1 96.12 182 ARG B CA 1
ATOM 3849 C C . ARG B 1 182 ? -3.438 7.48 -2.279 1 96.12 182 ARG B C 1
ATOM 3851 O O . ARG B 1 182 ? -4.398 8.234 -2.463 1 96.12 182 ARG B O 1
ATOM 3858 N N . SER B 1 183 ? -3.523 6.172 -2.35 1 96.88 183 SER B N 1
ATOM 3859 C CA . SER B 1 183 ? -4.801 5.5 -2.568 1 96.88 183 SER B CA 1
ATOM 3860 C C . SER B 1 183 ? -5.777 5.785 -1.431 1 96.88 183 SER B C 1
ATOM 3862 O O . SER B 1 183 ? -6.949 6.07 -1.671 1 96.88 183 SER B O 1
ATOM 3864 N N . LEU B 1 184 ? -5.305 5.723 -0.228 1 98.25 184 LEU B N 1
ATOM 3865 C CA . LEU B 1 184 ? -6.137 6 0.939 1 98.25 184 LEU B CA 1
ATOM 3866 C C . LEU B 1 184 ? -6.66 7.43 0.905 1 98.25 184 LEU B C 1
ATOM 3868 O O . LEU B 1 184 ? -7.848 7.668 1.154 1 98.25 184 LEU B O 1
ATOM 3872 N N . VAL B 1 185 ? -5.793 8.336 0.582 1 97.12 185 VAL B N 1
ATOM 3873 C CA . VAL B 1 185 ? -6.137 9.758 0.523 1 97.12 185 VAL B CA 1
ATOM 3874 C C . VAL B 1 185 ? -7.262 9.977 -0.486 1 97.12 185 VAL B C 1
ATOM 3876 O O . VAL B 1 185 ? -8.219 10.703 -0.211 1 97.12 185 VAL B O 1
ATOM 3879 N N . ALA B 1 186 ? -7.168 9.32 -1.616 1 95.94 186 ALA B N 1
ATOM 3880 C CA . ALA B 1 186 ? -8.195 9.445 -2.646 1 95.94 186 ALA B CA 1
ATOM 3881 C C . ALA B 1 186 ? -9.562 9.023 -2.111 1 95.94 186 ALA B C 1
ATOM 3883 O O . ALA B 1 186 ? -10.57 9.695 -2.371 1 95.94 186 ALA B O 1
ATOM 3884 N N . ILE B 1 187 ? -9.594 7.984 -1.384 1 97.25 187 ILE B N 1
ATOM 3885 C CA . ILE B 1 187 ? -10.852 7.457 -0.861 1 97.25 187 ILE B CA 1
ATOM 3886 C C . ILE B 1 187 ? -11.367 8.367 0.251 1 97.25 187 ILE B C 1
ATOM 3888 O O . ILE B 1 187 ? -12.555 8.688 0.294 1 97.25 187 ILE B O 1
ATOM 3892 N N . LEU B 1 188 ? -10.492 8.812 1.094 1 97.44 188 LEU B N 1
ATOM 3893 C CA . LEU B 1 188 ? -10.898 9.641 2.221 1 97.44 188 LEU B CA 1
ATOM 3894 C C . LEU B 1 188 ? -11.469 10.977 1.739 1 97.44 188 LEU B C 1
ATOM 3896 O O . LEU B 1 188 ? -12.383 11.523 2.354 1 97.44 188 LEU B O 1
ATOM 3900 N N . ARG B 1 189 ? -10.938 11.508 0.683 1 95.69 189 ARG B N 1
ATOM 3901 C CA . ARG B 1 189 ? -11.453 12.758 0.127 1 95.69 189 ARG B CA 1
ATOM 3902 C C . ARG B 1 189 ? -12.898 12.594 -0.333 1 95.69 189 ARG B C 1
ATOM 3904 O O . ARG B 1 189 ? -13.68 13.539 -0.268 1 95.69 189 ARG B O 1
ATOM 3911 N N . GLN B 1 190 ? -13.188 11.398 -0.794 1 95.44 190 GLN B N 1
ATOM 3912 C CA . GLN B 1 190 ? -14.555 11.125 -1.231 1 95.44 190 GLN B CA 1
ATOM 3913 C C . GLN B 1 190 ? -15.492 10.953 -0.039 1 95.44 190 GLN B C 1
ATOM 3915 O O . GLN B 1 190 ? -16.656 11.344 -0.101 1 95.44 190 GLN B O 1
ATOM 3920 N N . GLU B 1 191 ? -14.969 10.477 1.021 1 96.31 191 GLU B N 1
ATOM 3921 C CA . GLU B 1 191 ? -15.812 10.117 2.158 1 96.31 191 GLU B CA 1
ATOM 3922 C C . GLU B 1 191 ? -15.992 11.297 3.109 1 96.31 191 GLU B C 1
ATOM 3924 O O . GLU B 1 191 ? -17.016 11.391 3.799 1 96.31 191 GLU B O 1
ATOM 3929 N N . HIS B 1 192 ? -14.977 12.172 3.146 1 95.25 192 HIS B N 1
ATOM 3930 C CA . HIS B 1 192 ? -14.984 13.203 4.176 1 95.25 192 HIS B CA 1
ATOM 3931 C C . HIS B 1 192 ? -14.875 14.594 3.564 1 95.25 192 HIS B C 1
ATOM 3933 O O . HIS B 1 192 ? -13.789 15.18 3.525 1 95.25 192 HIS B O 1
ATOM 3939 N N . SER B 1 193 ? -15.961 15.164 3.328 1 89.69 193 SER B N 1
ATOM 3940 C CA . SER B 1 193 ? -16 16.469 2.666 1 89.69 193 SER B CA 1
ATOM 3941 C C . SER B 1 193 ? -15.742 17.594 3.654 1 89.69 193 SER B C 1
ATOM 3943 O O . SER B 1 193 ? -15.344 18.703 3.26 1 89.69 193 SER B O 1
ATOM 3945 N N . SER B 1 194 ? -15.922 17.328 4.926 1 92.56 194 SER B N 1
ATOM 3946 C CA . SER B 1 194 ? -15.781 18.359 5.938 1 92.56 194 SER B CA 1
ATOM 3947 C C . SER B 1 194 ? -14.336 18.469 6.41 1 92.56 194 SER B C 1
ATOM 3949 O O . SER B 1 194 ? -13.969 19.438 7.082 1 92.56 194 SER B O 1
ATOM 3951 N N . THR B 1 195 ? -13.547 17.531 6.137 1 96.06 195 THR B N 1
ATOM 3952 C CA . THR B 1 195 ? -12.141 17.516 6.516 1 96.06 195 THR B CA 1
ATOM 3953 C C . THR B 1 195 ? -11.25 17.75 5.301 1 96.06 195 THR B C 1
ATOM 3955 O O . THR B 1 195 ? -11.391 17.078 4.281 1 96.06 195 THR B O 1
ATOM 3958 N N . ARG B 1 196 ? -10.422 18.781 5.387 1 95.75 196 ARG B N 1
ATOM 3959 C CA . ARG B 1 196 ? -9.422 18.969 4.336 1 95.75 196 ARG B CA 1
ATOM 3960 C C . ARG B 1 196 ? -8.352 17.875 4.402 1 95.75 196 ARG B C 1
ATOM 3962 O O . ARG B 1 196 ? -7.758 17.641 5.457 1 95.75 196 ARG B O 1
ATOM 3969 N N . ILE B 1 197 ? -8.164 17.188 3.357 1 96.56 197 ILE B N 1
ATOM 3970 C CA . ILE B 1 197 ? -7.172 16.109 3.295 1 96.56 197 ILE B CA 1
ATOM 3971 C C . ILE B 1 197 ? -6.078 16.484 2.293 1 96.56 197 ILE B C 1
ATOM 3973 O O . ILE B 1 197 ? -6.348 16.625 1.097 1 96.56 197 ILE B O 1
ATOM 3977 N N . THR B 1 198 ? -4.875 16.688 2.77 1 96.75 198 THR B N 1
ATOM 3978 C CA . THR B 1 198 ? -3.697 17.016 1.973 1 96.75 198 THR B CA 1
ATOM 3979 C C . THR B 1 198 ? -2.746 15.828 1.892 1 96.75 198 THR B C 1
ATOM 3981 O O . THR B 1 198 ? -2.602 15.07 2.857 1 96.75 198 THR B O 1
ATOM 3984 N N . CYS B 1 199 ? -2.17 15.625 0.747 1 97.19 199 CYS B N 1
ATOM 3985 C CA . CYS B 1 199 ? -1.121 14.625 0.58 1 97.19 199 CYS B CA 1
ATOM 3986 C C . CYS B 1 199 ? 0.148 15.258 0.018 1 97.19 199 CYS B C 1
ATOM 3988 O O . CYS B 1 199 ? 0.114 15.898 -1.034 1 97.19 199 CYS B O 1
ATOM 3990 N N . VAL B 1 200 ? 1.213 15.125 0.743 1 97.69 200 VAL B N 1
ATOM 3991 C CA . VAL B 1 200 ? 2.508 15.672 0.342 1 97.69 200 VAL B CA 1
ATOM 3992 C C . VAL B 1 200 ? 3.377 14.555 -0.237 1 97.69 200 VAL B C 1
ATOM 3994 O O . VAL B 1 200 ? 3.387 13.438 0.277 1 97.69 200 VAL B O 1
ATOM 3997 N N . TYR B 1 201 ? 4.062 14.844 -1.315 1 96.75 201 TYR B N 1
ATOM 3998 C CA . TYR B 1 201 ? 4.992 13.938 -1.977 1 96.75 201 TYR B CA 1
ATOM 3999 C C . TYR B 1 201 ? 6.395 14.539 -2.031 1 96.75 201 TYR B C 1
ATOM 4001 O O . TYR B 1 201 ? 6.848 14.977 -3.09 1 96.75 201 TYR B O 1
ATOM 4009 N N . PRO B 1 202 ? 7.074 14.43 -0.903 1 96 202 PRO B N 1
ATOM 4010 C CA . PRO B 1 202 ? 8.406 15.039 -0.857 1 96 202 PRO B CA 1
ATOM 4011 C C . PRO B 1 202 ? 9.43 14.289 -1.704 1 96 202 PRO B C 1
ATOM 4013 O O . PRO B 1 202 ? 9.336 13.062 -1.846 1 96 202 PRO B O 1
ATOM 4016 N N . GLY B 1 203 ? 10.336 15.07 -2.262 1 92.5 203 GLY B N 1
ATOM 4017 C CA . GLY B 1 203 ? 11.555 14.492 -2.793 1 92.5 203 GLY B CA 1
ATOM 4018 C C . GLY B 1 203 ? 12.625 14.273 -1.736 1 92.5 203 GLY B C 1
ATOM 4019 O O . GLY B 1 203 ? 12.312 14.156 -0.548 1 92.5 203 GLY B O 1
ATOM 4020 N N . ASN B 1 204 ? 13.797 14.172 -2.186 1 86.75 204 ASN B N 1
ATOM 4021 C CA . ASN B 1 204 ? 14.898 13.969 -1.249 1 86.75 204 ASN B CA 1
ATOM 4022 C C . ASN B 1 204 ? 15.172 15.227 -0.428 1 86.75 204 ASN B C 1
ATOM 4024 O O . ASN B 1 204 ? 15.242 16.328 -0.977 1 86.75 204 ASN B O 1
ATOM 4028 N N . PHE B 1 205 ? 15.18 15.039 0.874 1 84.06 205 PHE B N 1
ATOM 4029 C CA . PHE B 1 205 ? 15.609 16.109 1.776 1 84.06 205 PHE B CA 1
ATOM 4030 C C . PHE B 1 205 ? 16.5 15.555 2.877 1 84.06 205 PHE B C 1
ATOM 4032 O O . PHE B 1 205 ? 16.469 14.359 3.174 1 84.06 205 PHE B O 1
ATOM 4039 N N . GLN B 1 206 ? 17.281 16.438 3.383 1 83.69 206 GLN B N 1
ATOM 4040 C CA . GLN B 1 206 ? 18.25 16.031 4.406 1 83.69 206 GLN B CA 1
ATOM 4041 C C . GLN B 1 206 ? 17.547 15.727 5.723 1 83.69 206 GLN B C 1
ATOM 4043 O O . GLN B 1 206 ? 16.75 16.531 6.223 1 83.69 206 GLN B O 1
ATOM 4048 N N . SER B 1 207 ? 17.703 14.531 6.223 1 83.5 207 SER B N 1
ATOM 4049 C CA . SER B 1 207 ? 17.203 14.055 7.508 1 83.5 207 SER B CA 1
ATOM 4050 C C . SER B 1 207 ? 18.062 12.906 8.039 1 83.5 207 SER B C 1
ATOM 4052 O O . SER B 1 207 ? 18.938 12.398 7.332 1 83.5 207 SER B O 1
ATOM 4054 N N . GLU B 1 208 ? 17.938 12.664 9.273 1 77.06 208 GLU B N 1
ATOM 4055 C CA . GLU B 1 208 ? 18.625 11.508 9.844 1 77.06 208 GLU B CA 1
ATOM 4056 C C . GLU B 1 208 ? 18.328 10.242 9.039 1 77.06 208 GLU B C 1
ATOM 4058 O O . GLU B 1 208 ? 19.234 9.445 8.773 1 77.06 208 GLU B O 1
ATOM 4063 N N . GLY B 1 209 ? 17.125 10.148 8.578 1 75.12 209 GLY B N 1
ATOM 4064 C CA . GLY B 1 209 ? 16.734 9.008 7.766 1 75.12 209 GLY B CA 1
ATOM 4065 C C . GLY B 1 209 ? 17.438 8.977 6.414 1 75.12 209 GLY B C 1
ATOM 4066 O O . GLY B 1 209 ? 17.875 7.914 5.965 1 75.12 209 GLY B O 1
ATOM 4067 N N . PHE B 1 210 ? 17.609 10.102 5.926 1 77.25 210 PHE B N 1
ATOM 4068 C CA . PHE B 1 210 ? 18.234 10.227 4.617 1 77.25 210 PHE B CA 1
ATOM 4069 C C . PHE B 1 210 ? 19.688 9.766 4.672 1 77.25 210 PHE B C 1
ATOM 4071 O O . PHE B 1 210 ? 20.156 9.055 3.781 1 77.25 210 PHE B O 1
ATOM 4078 N N . ASP B 1 211 ? 20.312 10.125 5.695 1 77.88 211 ASP B N 1
ATOM 4079 C CA . ASP B 1 211 ? 21.719 9.773 5.852 1 77.88 211 ASP B CA 1
ATOM 4080 C C . ASP B 1 211 ? 21.891 8.266 6.012 1 77.88 211 ASP B C 1
ATOM 4082 O O . ASP B 1 211 ? 22.797 7.668 5.418 1 77.88 211 ASP B O 1
ATOM 4086 N N . LEU B 1 212 ? 21.047 7.723 6.762 1 78.19 212 LEU B N 1
ATOM 4087 C CA . LEU B 1 212 ? 21.078 6.281 6.973 1 78.19 212 LEU B CA 1
ATOM 4088 C C . LEU B 1 212 ? 20.75 5.535 5.684 1 78.19 212 LEU B C 1
ATOM 4090 O O . LEU B 1 212 ? 21.391 4.52 5.375 1 78.19 212 LEU B O 1
ATOM 4094 N N . GLU B 1 213 ? 19.828 6.043 4.93 1 79.12 213 GLU B N 1
ATOM 4095 C CA . GLU B 1 213 ? 19.422 5.457 3.656 1 79.12 213 GLU B CA 1
ATOM 4096 C C . GLU B 1 213 ? 20.594 5.379 2.684 1 79.12 213 GLU B C 1
ATOM 4098 O O . GLU B 1 213 ? 20.719 4.406 1.935 1 79.12 213 GLU B O 1
ATOM 4103 N N . ASN B 1 214 ? 21.406 6.34 2.744 1 79.44 214 ASN B N 1
ATOM 4104 C CA . ASN B 1 214 ? 22.469 6.434 1.749 1 79.44 214 ASN B CA 1
ATOM 4105 C C . ASN B 1 214 ? 23.578 5.426 2.021 1 79.44 214 ASN B C 1
ATOM 4107 O O . ASN B 1 214 ? 24.391 5.125 1.137 1 79.44 214 ASN B O 1
ATOM 4111 N N . ILE B 1 215 ? 23.547 4.941 3.229 1 80 215 ILE B N 1
ATOM 4112 C CA . ILE B 1 215 ? 24.547 3.949 3.588 1 80 215 ILE B CA 1
ATOM 4113 C C . ILE B 1 215 ? 24.188 2.598 2.98 1 80 215 ILE B C 1
ATOM 4115 O O . ILE B 1 215 ? 25.062 1.866 2.504 1 80 215 ILE B O 1
ATOM 4119 N N . THR B 1 216 ? 23 2.318 2.863 1 84.44 216 THR B N 1
ATOM 4120 C CA . THR B 1 216 ? 22.547 0.987 2.471 1 84.44 216 THR B CA 1
ATOM 4121 C C . THR B 1 216 ? 21.984 1.004 1.052 1 84.44 216 THR B C 1
ATOM 4123 O O . THR B 1 216 ? 21.641 -0.046 0.5 1 84.44 216 THR B O 1
ATOM 4126 N N . LYS B 1 217 ? 21.969 2.098 0.476 1 90.25 217 LYS B N 1
ATOM 4127 C CA . LYS B 1 217 ? 21.344 2.27 -0.833 1 90.25 217 LYS B CA 1
ATOM 4128 C C . LYS B 1 217 ? 22.172 1.604 -1.928 1 90.25 217 LYS B C 1
ATOM 4130 O O . LYS B 1 217 ? 23.359 1.893 -2.074 1 90.25 217 LYS B O 1
ATOM 4135 N N . PRO B 1 218 ? 21.5 0.709 -2.705 1 93.38 218 PRO B N 1
ATOM 4136 C CA . PRO B 1 218 ? 22.234 0.086 -3.814 1 93.38 218 PRO B CA 1
ATOM 4137 C C . PRO B 1 218 ? 22.703 1.1 -4.852 1 93.38 218 PRO B C 1
ATOM 4139 O O . PRO B 1 218 ? 22.016 2.1 -5.098 1 93.38 218 PRO B O 1
ATOM 4142 N N . ALA B 1 219 ? 23.844 0.806 -5.477 1 92.12 219 ALA B N 1
ATOM 4143 C CA . ALA B 1 219 ? 24.422 1.71 -6.465 1 92.12 219 ALA B CA 1
ATOM 4144 C C . ALA B 1 219 ? 23.438 1.966 -7.609 1 92.12 219 ALA B C 1
ATOM 4146 O O . ALA B 1 219 ? 23.344 3.09 -8.109 1 92.12 219 ALA B O 1
ATOM 4147 N N . ILE B 1 220 ? 22.734 0.943 -8.016 1 95.06 220 ILE B N 1
ATOM 4148 C CA . ILE B 1 220 ? 21.797 1.053 -9.125 1 95.06 220 ILE B CA 1
ATOM 4149 C C . ILE B 1 220 ? 20.641 1.984 -8.734 1 95.06 220 ILE B C 1
ATOM 4151 O O . ILE B 1 220 ? 20.125 2.727 -9.57 1 95.06 220 ILE B O 1
ATOM 4155 N N . THR B 1 221 ? 20.188 1.894 -7.488 1 94.5 221 THR B N 1
ATOM 4156 C CA . THR B 1 221 ? 19.156 2.787 -6.988 1 94.5 221 THR B CA 1
ATOM 4157 C C . THR B 1 221 ? 19.609 4.238 -7.039 1 94.5 221 THR B C 1
ATOM 4159 O O . THR B 1 221 ? 18.875 5.121 -7.477 1 94.5 221 THR B O 1
ATOM 4162 N N . LYS B 1 222 ? 20.812 4.496 -6.613 1 91.62 222 LYS B N 1
ATOM 4163 C CA . LYS B 1 222 ? 21.406 5.832 -6.656 1 91.62 222 LYS B CA 1
ATOM 4164 C C . LYS B 1 222 ? 21.484 6.355 -8.086 1 91.62 222 LYS B C 1
ATOM 4166 O O . LYS B 1 222 ? 21.219 7.535 -8.344 1 91.62 222 LYS B O 1
ATOM 4171 N N . GLU B 1 223 ? 21.891 5.477 -8.969 1 91.62 223 GLU B N 1
ATOM 4172 C CA . GLU B 1 223 ? 22.031 5.84 -10.375 1 91.62 223 GLU B CA 1
ATOM 4173 C C . GLU B 1 223 ? 20.688 6.27 -10.969 1 91.62 223 GLU B C 1
ATOM 4175 O O . GLU B 1 223 ? 20.594 7.277 -11.664 1 91.62 223 GLU B O 1
ATOM 4180 N N . ILE B 1 224 ? 19.641 5.5 -10.703 1 92 224 ILE B N 1
ATOM 4181 C CA . ILE B 1 224 ? 18.328 5.77 -11.25 1 92 224 ILE B CA 1
ATOM 4182 C C . ILE B 1 224 ? 17.75 7.035 -10.617 1 92 224 ILE B C 1
ATOM 4184 O O . ILE B 1 224 ? 17.109 7.844 -11.297 1 92 224 ILE B O 1
ATOM 4188 N N . GLU B 1 225 ? 17.922 7.215 -9.305 1 87.44 225 GLU B N 1
ATOM 4189 C CA . GLU B 1 225 ? 17.484 8.422 -8.617 1 87.44 225 GLU B CA 1
ATOM 4190 C C . GLU B 1 225 ? 18.125 9.672 -9.219 1 87.44 225 GLU B C 1
ATOM 4192 O O . GLU B 1 225 ? 17.5 10.727 -9.289 1 87.44 225 GLU B O 1
ATOM 4197 N N . GLY B 1 226 ? 19.328 9.469 -9.695 1 80.06 226 GLY B N 1
ATOM 4198 C CA . GLY B 1 226 ? 20.062 10.594 -10.242 1 80.06 226 GLY B CA 1
ATOM 4199 C C . GLY B 1 226 ? 20.656 11.492 -9.172 1 80.06 226 GLY B C 1
ATOM 4200 O O . GLY B 1 226 ? 20.438 11.266 -7.977 1 80.06 226 GLY B O 1
ATOM 4201 N N . PRO B 1 227 ? 21.438 12.391 -9.773 1 67.88 227 PRO B N 1
ATOM 4202 C CA . PRO B 1 227 ? 22.094 13.305 -8.836 1 67.88 227 PRO B CA 1
ATOM 4203 C C . PRO B 1 227 ? 21.125 14.266 -8.164 1 67.88 227 PRO B C 1
ATOM 4205 O O . PRO B 1 227 ? 20.219 14.781 -8.82 1 67.88 227 PRO B O 1
ATOM 4208 N N . SER B 1 228 ? 20.609 13.891 -7.016 1 66.75 228 SER B N 1
ATOM 4209 C CA . SER B 1 228 ? 19.703 14.82 -6.352 1 66.75 228 SER B CA 1
ATOM 4210 C C . SER B 1 228 ? 20.328 15.422 -5.102 1 66.75 228 SER B C 1
ATOM 4212 O O . SER B 1 228 ? 20.906 14.695 -4.281 1 66.75 228 SER B O 1
ATOM 4214 N N . ASN B 1 229 ? 20.625 16.719 -5.199 1 74.19 229 ASN B N 1
ATOM 4215 C CA . ASN B 1 229 ? 21.031 17.406 -3.969 1 74.19 229 ASN B CA 1
ATOM 4216 C C . ASN B 1 229 ? 19.859 17.562 -3.006 1 74.19 229 ASN B C 1
ATOM 4218 O O . ASN B 1 229 ? 18.922 18.312 -3.279 1 74.19 229 ASN B O 1
ATOM 4222 N N . PRO B 1 230 ? 19.969 16.781 -1.973 1 79.75 230 PRO B N 1
ATOM 4223 C CA . PRO B 1 230 ? 18.859 16.906 -1.021 1 79.75 230 PRO B CA 1
ATOM 4224 C C . PRO B 1 230 ? 18.688 18.328 -0.496 1 79.75 230 PRO B C 1
ATOM 4226 O O . PRO B 1 230 ? 19.688 19.031 -0.29 1 79.75 230 PRO B O 1
ATOM 4229 N N . VAL B 1 231 ? 17.422 18.766 -0.436 1 88.06 231 VAL B N 1
ATOM 4230 C CA . VAL B 1 231 ? 17.141 20.047 0.216 1 88.06 231 VAL B CA 1
ATOM 4231 C C . VAL B 1 231 ? 17.078 19.844 1.729 1 88.06 231 VAL B C 1
ATOM 4233 O O . VAL B 1 231 ? 17.031 18.703 2.213 1 88.06 231 VAL B O 1
ATOM 4236 N N . THR B 1 232 ? 17.141 20.938 2.42 1 92.94 232 THR B N 1
ATOM 4237 C CA . THR B 1 232 ? 17.031 20.828 3.869 1 92.94 232 THR B CA 1
ATOM 4238 C C . THR B 1 232 ? 15.578 20.547 4.273 1 92.94 232 THR B C 1
ATOM 4240 O O . THR B 1 232 ? 14.648 20.828 3.512 1 92.94 232 THR B O 1
ATOM 4243 N N . ALA B 1 233 ? 15.43 20.047 5.441 1 95 233 ALA B N 1
ATOM 4244 C CA . ALA B 1 233 ? 14.086 19.828 5.969 1 95 233 ALA B CA 1
ATOM 4245 C C . ALA B 1 233 ? 13.312 21.141 6.066 1 95 233 ALA B C 1
ATOM 4247 O O . ALA B 1 233 ? 12.109 21.188 5.797 1 95 233 ALA B O 1
ATOM 4248 N N . ALA B 1 234 ? 14 22.188 6.402 1 95.75 234 ALA B N 1
ATOM 4249 C CA . ALA B 1 234 ? 13.391 23.516 6.531 1 95.75 234 ALA B CA 1
ATOM 4250 C C . ALA B 1 234 ? 12.891 24.031 5.188 1 95.75 234 ALA B C 1
ATOM 4252 O O . ALA B 1 234 ? 11.797 24.594 5.102 1 95.75 234 ALA B O 1
ATOM 4253 N N . GLN B 1 235 ? 13.688 23.844 4.16 1 95.56 235 GLN B N 1
ATOM 4254 C CA . GLN B 1 235 ? 13.273 24.25 2.82 1 95.56 235 GLN B CA 1
ATOM 4255 C C . GLN B 1 235 ? 12.062 23.453 2.35 1 95.56 235 GLN B C 1
ATOM 4257 O O . GLN B 1 235 ? 11.141 24.016 1.75 1 95.56 235 GLN B O 1
ATOM 4262 N N . CYS B 1 236 ? 12.141 22.172 2.594 1 96.12 236 CYS B N 1
ATOM 4263 C CA . CYS B 1 236 ? 11.016 21.312 2.256 1 96.12 236 CYS B CA 1
ATOM 4264 C C . CYS B 1 236 ? 9.742 21.75 2.979 1 96.12 236 CYS B C 1
ATOM 4266 O O . CYS B 1 236 ? 8.703 21.938 2.352 1 96.12 236 CYS B O 1
ATOM 4268 N N . ARG B 1 237 ? 9.844 21.969 4.254 1 97 237 ARG B N 1
ATOM 4269 C CA . ARG B 1 237 ? 8.75 22.438 5.094 1 97 237 ARG B CA 1
ATOM 4270 C C . ARG B 1 237 ? 8.172 23.75 4.559 1 97 237 ARG B C 1
ATOM 4272 O O . ARG B 1 237 ? 6.953 23.891 4.414 1 97 237 ARG B O 1
ATOM 4279 N N . ASP B 1 238 ? 9.016 24.719 4.223 1 96.38 238 ASP B N 1
ATOM 4280 C CA . ASP B 1 238 ? 8.57 26.031 3.775 1 96.38 238 ASP B CA 1
ATOM 4281 C C . ASP B 1 238 ? 7.812 25.938 2.453 1 96.38 238 ASP B C 1
ATOM 4283 O O . ASP B 1 238 ? 6.828 26.641 2.238 1 96.38 238 ASP B O 1
ATOM 4287 N N . LYS B 1 239 ? 8.297 25.078 1.6 1 96.19 239 LYS B N 1
ATOM 4288 C CA . LYS B 1 239 ? 7.598 24.859 0.336 1 96.19 239 LYS B CA 1
ATOM 4289 C C . LYS B 1 239 ? 6.207 24.266 0.568 1 96.19 239 LYS B C 1
ATOM 4291 O O . LYS B 1 239 ? 5.246 24.656 -0.097 1 96.19 239 LYS B O 1
ATOM 4296 N N . ILE B 1 240 ? 6.109 23.359 1.484 1 97.12 240 ILE B N 1
ATOM 4297 C CA . ILE B 1 240 ? 4.832 22.719 1.792 1 97.12 240 ILE B CA 1
ATOM 4298 C C . ILE B 1 240 ? 3.869 23.75 2.379 1 97.12 240 ILE B C 1
ATOM 4300 O O . ILE B 1 240 ? 2.721 23.859 1.943 1 97.12 240 ILE B O 1
ATOM 4304 N N . ILE B 1 241 ? 4.344 24.547 3.34 1 96.06 241 ILE B N 1
ATOM 4305 C CA . ILE B 1 241 ? 3.504 25.562 3.986 1 96.06 241 ILE B CA 1
ATOM 4306 C C . ILE B 1 241 ? 3.031 26.578 2.951 1 96.06 241 ILE B C 1
ATOM 4308 O O . ILE B 1 241 ? 1.857 26.953 2.938 1 96.06 241 ILE B O 1
ATOM 4312 N N . SER B 1 242 ? 3.957 27.016 2.107 1 95.12 242 SER B N 1
ATOM 4313 C CA . SER B 1 242 ? 3.59 27.953 1.055 1 95.12 242 SER B CA 1
ATOM 4314 C C . SER B 1 242 ? 2.518 27.375 0.14 1 95.12 242 SER B C 1
ATOM 4316 O O . SER B 1 242 ? 1.566 28.062 -0.231 1 95.12 242 SER B O 1
ATOM 4318 N N . SER B 1 243 ? 2.693 26.109 -0.255 1 95.31 243 SER B N 1
ATOM 4319 C CA . SER B 1 243 ? 1.724 25.438 -1.112 1 95.31 243 SER B CA 1
ATOM 4320 C C . SER B 1 243 ? 0.364 25.328 -0.43 1 95.31 243 SER B C 1
ATOM 4322 O O . SER B 1 243 ? -0.674 25.484 -1.072 1 95.31 243 SER B O 1
ATOM 4324 N N . LEU B 1 244 ? 0.394 25.047 0.85 1 94.94 244 LEU B N 1
ATOM 4325 C CA . LEU B 1 244 ? -0.842 24.969 1.621 1 94.94 244 LEU B CA 1
ATOM 4326 C C . LEU B 1 244 ? -1.558 26.312 1.633 1 94.94 244 LEU B C 1
ATOM 4328 O O . LEU B 1 244 ? -2.779 26.375 1.471 1 94.94 244 LEU B O 1
ATOM 4332 N N . LYS B 1 245 ? -0.805 27.391 1.816 1 92.94 245 LYS B N 1
ATOM 4333 C CA . LYS B 1 245 ? -1.37 28.734 1.835 1 92.94 245 LYS B CA 1
ATOM 4334 C C . LYS B 1 245 ? -1.988 29.094 0.485 1 92.94 245 LYS B C 1
ATOM 4336 O O . LYS B 1 245 ? -2.977 29.828 0.424 1 92.94 245 LYS B O 1
ATOM 4341 N N . TRP B 1 246 ? -1.437 28.5 -0.554 1 92.25 246 TRP B N 1
ATOM 4342 C CA . TRP B 1 246 ? -1.95 28.734 -1.898 1 92.25 246 TRP B CA 1
ATOM 4343 C C . TRP B 1 246 ? -3.188 27.891 -2.168 1 92.25 246 TRP B C 1
ATOM 4345 O O . TRP B 1 246 ? -3.812 28 -3.225 1 92.25 246 TRP B O 1
ATOM 4355 N N . GLY B 1 247 ? -3.482 26.969 -1.263 1 92.06 247 GLY B N 1
ATOM 4356 C CA . GLY B 1 247 ? -4.707 26.188 -1.369 1 92.06 247 GLY B CA 1
ATOM 4357 C C . GLY B 1 247 ? -4.508 24.844 -2.041 1 92.06 247 GLY B C 1
ATOM 4358 O O . GLY B 1 247 ? -5.473 24.188 -2.441 1 92.06 247 GLY B O 1
ATOM 4359 N N . LEU B 1 248 ? -3.268 24.391 -2.176 1 93.5 248 LEU B N 1
ATOM 4360 C CA . LEU B 1 248 ? -2.975 23.109 -2.824 1 93.5 248 LEU B CA 1
ATOM 4361 C C . LEU B 1 248 ? -3.074 21.953 -1.829 1 93.5 248 LEU B C 1
ATOM 4363 O O . LEU B 1 248 ? -2.729 22.109 -0.656 1 93.5 248 LEU B O 1
ATOM 4367 N N . ASP B 1 249 ? -3.561 20.766 -2.326 1 94.56 249 ASP B N 1
ATOM 4368 C CA . ASP B 1 249 ? -3.725 19.641 -1.426 1 94.56 249 ASP B CA 1
ATOM 4369 C C . ASP B 1 249 ? -2.967 18.406 -1.939 1 94.56 249 ASP B C 1
ATOM 4371 O O . ASP B 1 249 ? -2.936 17.375 -1.279 1 94.56 249 ASP B O 1
ATOM 4375 N N . ASP B 1 250 ? -2.461 18.406 -3.133 1 96.12 250 ASP B N 1
ATOM 4376 C CA . ASP B 1 250 ? -1.425 17.5 -3.635 1 96.12 250 ASP B CA 1
ATOM 4377 C C . ASP B 1 250 ? -0.124 18.25 -3.898 1 96.12 250 ASP B C 1
ATOM 4379 O O . ASP B 1 250 ? -0.013 18.984 -4.887 1 96.12 250 ASP B O 1
ATOM 4383 N N . ILE B 1 251 ? 0.884 18.031 -3.047 1 96.19 251 ILE B N 1
ATOM 4384 C CA . ILE B 1 251 ? 2.029 18.922 -2.994 1 96.19 251 ILE B CA 1
ATOM 4385 C C . ILE B 1 251 ? 3.314 18.141 -3.26 1 96.19 251 ILE B C 1
ATOM 4387 O O . ILE B 1 251 ? 3.633 17.203 -2.537 1 96.19 251 ILE B O 1
ATOM 4391 N N . THR B 1 252 ? 3.994 18.391 -4.297 1 95.19 252 THR B N 1
ATOM 4392 C CA . THR B 1 252 ? 5.367 17.953 -4.52 1 95.19 252 THR B CA 1
ATOM 4393 C C . THR B 1 252 ? 6.359 19.047 -4.129 1 95.19 252 THR B C 1
ATOM 4395 O O . THR B 1 252 ? 6 20.219 -4.062 1 95.19 252 THR B O 1
ATOM 4398 N N . THR B 1 253 ? 7.59 18.672 -3.885 1 94.44 253 THR B N 1
ATOM 4399 C CA . THR B 1 253 ? 8.516 19.656 -3.32 1 94.44 253 THR B CA 1
ATOM 4400 C C . THR B 1 253 ? 9.562 20.062 -4.352 1 94.44 253 THR B C 1
ATOM 4402 O O . THR B 1 253 ? 10.453 20.859 -4.055 1 94.44 253 THR B O 1
ATOM 4405 N N . ASP B 1 254 ? 9.555 19.531 -5.516 1 92.19 254 ASP B N 1
ATOM 4406 C CA . ASP B 1 254 ? 10.438 19.938 -6.602 1 92.19 254 ASP B CA 1
ATOM 4407 C C . ASP B 1 254 ? 9.797 19.688 -7.961 1 92.19 254 ASP B C 1
ATOM 4409 O O . ASP B 1 254 ? 8.711 19.109 -8.047 1 92.19 254 ASP B O 1
ATOM 4413 N N . SER B 1 255 ? 10.438 20.094 -9.031 1 92.06 255 SER B N 1
ATOM 4414 C CA . SER B 1 255 ? 9.875 20.031 -10.375 1 92.06 255 SER B CA 1
ATOM 4415 C C . SER B 1 255 ? 9.828 18.594 -10.875 1 92.06 255 SER B C 1
ATOM 4417 O O . SER B 1 255 ? 8.906 18.219 -11.609 1 92.06 255 SER B O 1
ATOM 4419 N N . ILE B 1 256 ? 10.789 17.844 -10.516 1 91.5 256 ILE B N 1
ATOM 4420 C CA . ILE B 1 256 ? 10.805 16.453 -10.922 1 91.5 256 ILE B CA 1
ATOM 4421 C C . ILE B 1 256 ? 9.594 15.727 -10.336 1 91.5 256 ILE B C 1
ATOM 4423 O O . ILE B 1 256 ? 8.922 14.953 -11.023 1 91.5 256 ILE B O 1
ATOM 4427 N N . GLY B 1 257 ? 9.359 15.969 -9.031 1 93.75 257 GLY B N 1
ATOM 4428 C CA . GLY B 1 257 ? 8.18 15.391 -8.398 1 93.75 257 GLY B CA 1
ATOM 4429 C C . GLY B 1 257 ? 6.883 15.797 -9.07 1 93.75 257 GLY B C 1
ATOM 4430 O O . GLY B 1 257 ? 5.973 14.977 -9.219 1 93.75 257 GLY B O 1
ATOM 4431 N N . TRP B 1 258 ? 6.852 17.062 -9.453 1 94.06 258 TRP B N 1
ATOM 4432 C CA . TRP B 1 258 ? 5.66 17.562 -10.133 1 94.06 258 TRP B CA 1
ATOM 4433 C C . TRP B 1 258 ? 5.457 16.859 -11.477 1 94.06 258 TRP B C 1
ATOM 4435 O O . TRP B 1 258 ? 4.332 16.5 -11.828 1 94.06 258 TRP B O 1
ATOM 4445 N N . LEU B 1 259 ? 6.52 16.625 -12.219 1 93.81 259 LEU B N 1
ATOM 4446 C CA . LEU B 1 259 ? 6.441 15.938 -13.5 1 93.81 259 LEU B CA 1
ATOM 4447 C C . LEU B 1 259 ? 6.031 14.484 -13.305 1 93.81 259 LEU B C 1
ATOM 4449 O O . LEU B 1 259 ? 5.23 13.945 -14.07 1 93.81 259 LEU B O 1
ATOM 4453 N N . LEU B 1 260 ? 6.625 13.883 -12.297 1 94.06 260 LEU B N 1
ATOM 4454 C CA . LEU B 1 260 ? 6.277 12.5 -12 1 94.06 260 LEU B CA 1
ATOM 4455 C C . LEU B 1 260 ? 4.805 12.367 -11.633 1 94.06 260 LEU B C 1
ATOM 4457 O O . LEU B 1 260 ? 4.129 11.438 -12.07 1 94.06 260 LEU B O 1
ATOM 4461 N N . MET B 1 261 ? 4.359 13.266 -10.797 1 94.38 261 MET B N 1
ATOM 4462 C CA . MET B 1 261 ? 2.951 13.266 -10.422 1 94.38 261 MET B CA 1
ATOM 4463 C C . MET B 1 261 ? 2.059 13.461 -11.641 1 94.38 261 MET B C 1
ATOM 4465 O O . MET B 1 261 ? 1.003 12.836 -11.75 1 94.38 261 MET B O 1
ATOM 4469 N N . ALA B 1 262 ? 2.492 14.32 -12.555 1 93.31 262 ALA B N 1
ATOM 4470 C CA . ALA B 1 262 ? 1.734 14.562 -13.781 1 93.31 262 ALA B CA 1
ATOM 4471 C C . ALA B 1 262 ? 1.59 13.281 -14.594 1 93.31 262 ALA B C 1
ATOM 4473 O O . ALA B 1 262 ? 0.537 13.031 -15.188 1 93.31 262 ALA B O 1
ATOM 4474 N N . CYS B 1 263 ? 2.592 12.492 -14.648 1 93.5 263 CYS B N 1
ATOM 4475 C CA . CYS B 1 263 ? 2.6 11.273 -15.445 1 93.5 263 CYS B CA 1
ATOM 4476 C C . CYS B 1 263 ? 1.75 10.188 -14.805 1 93.5 263 CYS B C 1
ATOM 4478 O O . CYS B 1 263 ? 1.327 9.242 -15.469 1 93.5 263 CYS B O 1
ATOM 4480 N N . ASP B 1 264 ? 1.595 10.258 -13.492 1 93.56 264 ASP B N 1
ATOM 4481 C CA . ASP B 1 264 ? 0.79 9.273 -12.781 1 93.56 264 ASP B CA 1
ATOM 4482 C C . ASP B 1 264 ? -0.701 9.516 -13.008 1 93.56 264 ASP B C 1
ATOM 4484 O O . ASP B 1 264 ? -1.356 10.18 -12.195 1 93.56 264 ASP B O 1
ATOM 4488 N N . GLN B 1 265 ? -1.226 8.945 -14.023 1 93 265 GLN B N 1
ATOM 4489 C CA . GLN B 1 265 ? -2.602 9.211 -14.43 1 93 265 GLN B CA 1
ATOM 4490 C C . GLN B 1 265 ? -3.494 8 -14.172 1 93 265 GLN B C 1
ATOM 4492 O O . GLN B 1 265 ? -3 6.883 -13.992 1 93 265 GLN B O 1
ATOM 4497 N N . GLY B 1 266 ? -4.789 8.211 -14.211 1 91.88 266 GLY B N 1
ATOM 4498 C CA . GLY B 1 266 ? -5.801 7.211 -13.906 1 91.88 266 GLY B CA 1
ATOM 4499 C C . GLY B 1 266 ? -6.965 7.762 -13.109 1 91.88 266 GLY B C 1
ATOM 4500 O O . GLY B 1 266 ? -7.062 8.977 -12.898 1 91.88 266 GLY B O 1
ATOM 4501 N N . LEU B 1 267 ? -7.836 6.883 -12.719 1 90.44 267 LEU B N 1
ATOM 4502 C CA . LEU B 1 267 ? -9.039 7.281 -12 1 90.44 267 LEU B CA 1
ATOM 4503 C C . LEU B 1 267 ? -8.703 7.691 -10.57 1 90.44 267 LEU B C 1
ATOM 4505 O O . LEU B 1 267 ? -8.047 6.941 -9.844 1 90.44 267 LEU B O 1
ATOM 4509 N N . ASN B 1 268 ? -9.094 8.797 -10.133 1 78.75 268 ASN B N 1
ATOM 4510 C CA . ASN B 1 268 ? -8.984 9.398 -8.805 1 78.75 268 ASN B CA 1
ATOM 4511 C C . ASN B 1 268 ? -7.59 9.969 -8.562 1 78.75 268 ASN B C 1
ATOM 4513 O O . ASN B 1 268 ? -7.301 10.469 -7.477 1 78.75 268 ASN B O 1
ATOM 4517 N N . LYS B 1 269 ? -6.754 9.922 -9.523 1 75.56 269 LYS B N 1
ATOM 4518 C CA . LYS B 1 269 ? -5.41 10.461 -9.359 1 75.56 269 LYS B CA 1
ATOM 4519 C C . LYS B 1 269 ? -5.414 11.984 -9.477 1 75.56 269 LYS B C 1
ATOM 4521 O O . LYS B 1 269 ? -4.504 12.656 -8.977 1 75.56 269 LYS B O 1
ATOM 4526 N N . HIS B 1 270 ? -6.535 12.523 -9.922 1 65.25 270 HIS B N 1
ATOM 4527 C CA . HIS B 1 270 ? -6.555 13.969 -10.117 1 65.25 270 HIS B CA 1
ATOM 4528 C C . HIS B 1 270 ? -7.723 14.617 -9.383 1 65.25 270 HIS B C 1
ATOM 4530 O O . HIS B 1 270 ? -8.125 15.734 -9.695 1 65.25 270 HIS B O 1
ATOM 4536 N N . SER B 1 271 ? -8.25 13.797 -8.523 1 62.12 271 SER B N 1
ATOM 4537 C CA . SER B 1 271 ? -9.203 14.438 -7.633 1 62.12 271 SER B CA 1
ATOM 4538 C C . SER B 1 271 ? -8.5 15.336 -6.617 1 62.12 271 SER B C 1
ATOM 4540 O O . SER B 1 271 ? -8.547 15.07 -5.414 1 62.12 271 SER B O 1
ATOM 4542 N N . THR B 1 272 ? -7.66 16.266 -7.371 1 65.19 272 THR B N 1
ATOM 4543 C CA . THR B 1 272 ? -6.621 16.922 -6.578 1 65.19 272 THR B CA 1
ATOM 4544 C C . THR B 1 272 ? -6.598 18.422 -6.844 1 65.19 272 THR B C 1
ATOM 4546 O O . THR B 1 272 ? -7.16 18.891 -7.836 1 65.19 272 THR B O 1
ATOM 4549 N N . SER B 1 273 ? -6.41 19.141 -5.891 1 74.44 273 SER B N 1
ATOM 4550 C CA . SER B 1 273 ? -5.949 20.516 -6.102 1 74.44 273 SER B CA 1
ATOM 4551 C C . SER B 1 273 ? -4.426 20.578 -6.137 1 74.44 273 SER B C 1
ATOM 4553 O O . SER B 1 273 ? -3.779 20.672 -5.094 1 74.44 273 SER B O 1
ATOM 4555 N N . GLN B 1 274 ? -3.904 20.406 -7.43 1 77.88 274 GLN B N 1
ATOM 4556 C CA . GLN B 1 274 ? -2.461 20.516 -7.609 1 77.88 274 GLN B CA 1
ATOM 4557 C C . GLN B 1 274 ? -2.1 21.734 -8.453 1 77.88 274 GLN B C 1
ATOM 4559 O O . GLN B 1 274 ? -2.961 22.312 -9.125 1 77.88 274 GLN B O 1
ATOM 4564 N N . PHE B 1 275 ? -0.829 22.047 -8.328 1 80 275 PHE B N 1
ATOM 4565 C CA . PHE B 1 275 ? -0.327 23.172 -9.094 1 80 275 PHE B CA 1
ATOM 4566 C C . PHE B 1 275 ? -0.497 22.938 -10.594 1 80 275 PHE B C 1
ATOM 4568 O O . PHE B 1 275 ? -0.032 21.922 -11.117 1 80 275 PHE B O 1
ATOM 4575 N N . MET B 1 276 ? -1.116 23.891 -11.328 1 82.44 276 MET B N 1
ATOM 4576 C CA . MET B 1 276 ? -1.333 23.844 -12.773 1 82.44 276 MET B CA 1
ATOM 4577 C C . MET B 1 276 ? -1.932 22.5 -13.188 1 82.44 276 MET B C 1
ATOM 4579 O O . MET B 1 276 ? -1.44 21.875 -14.125 1 82.44 276 MET B O 1
ATOM 4583 N N . PHE B 1 277 ? -3.033 22.156 -12.594 1 84.38 277 PHE B N 1
ATOM 4584 C CA . PHE B 1 277 ? -3.619 20.828 -12.688 1 84.38 277 PHE B CA 1
ATOM 4585 C C . PHE B 1 277 ? -3.973 20.484 -14.133 1 84.38 277 PHE B C 1
ATOM 4587 O O . PHE B 1 277 ? -3.57 19.438 -14.648 1 84.38 277 PHE B O 1
ATOM 4594 N N . VAL B 1 278 ? -4.664 21.406 -14.852 1 83.75 278 VAL B N 1
ATOM 4595 C CA . VAL B 1 278 ? -5.121 21.094 -16.203 1 83.75 278 VAL B CA 1
ATOM 4596 C C . VAL B 1 278 ? -3.918 20.938 -17.125 1 83.75 278 VAL B C 1
ATOM 4598 O O . VAL B 1 278 ? -3.854 20 -17.922 1 83.75 278 VAL B O 1
ATOM 4601 N N . PHE B 1 279 ? -3.004 21.828 -16.938 1 89.38 279 PHE B N 1
ATOM 4602 C CA . PHE B 1 279 ? -1.797 21.766 -17.75 1 89.38 279 PHE B CA 1
ATOM 4603 C C . PHE B 1 279 ? -1.001 20.5 -17.453 1 89.38 279 PHE B C 1
ATOM 4605 O O . PHE B 1 279 ? -0.541 19.828 -18.375 1 89.38 279 PHE B O 1
ATOM 4612 N N . SER B 1 280 ? -0.798 20.25 -16.172 1 89.12 280 SER B N 1
ATOM 4613 C CA . SER B 1 280 ? -0.03 19.078 -15.781 1 89.12 280 SER B CA 1
ATOM 4614 C C . SER B 1 280 ? -0.7 17.781 -16.266 1 89.12 280 SER B C 1
ATOM 4616 O O . SER B 1 280 ? -0.021 16.812 -16.609 1 89.12 280 SER B O 1
ATOM 4618 N N . TRP B 1 281 ? -1.95 17.766 -16.297 1 89 281 TRP B N 1
ATOM 4619 C CA . TRP B 1 281 ? -2.713 16.609 -16.734 1 89 281 TRP B CA 1
ATOM 4620 C C . TRP B 1 281 ? -2.469 16.328 -18.203 1 89 281 TRP B C 1
ATOM 4622 O O . TRP B 1 281 ? -2.176 15.188 -18.594 1 89 281 TRP B O 1
ATOM 4632 N N . ILE B 1 282 ? -2.566 17.328 -19.031 1 91.94 282 ILE B N 1
ATOM 4633 C CA . ILE B 1 282 ? -2.344 17.203 -20.453 1 91.94 282 ILE B CA 1
ATOM 4634 C C . ILE B 1 282 ? -0.882 16.844 -20.719 1 91.94 282 ILE B C 1
ATOM 4636 O O . ILE B 1 282 ? -0.589 15.945 -21.516 1 91.94 282 ILE B O 1
ATOM 4640 N N . LEU B 1 283 ? -0.065 17.547 -20.031 1 93.19 283 LEU B N 1
ATOM 4641 C CA . LEU B 1 283 ? 1.362 17.281 -20.156 1 93.19 283 LEU B CA 1
ATOM 4642 C C . LEU B 1 283 ? 1.675 15.836 -19.781 1 93.19 283 LEU B C 1
ATOM 4644 O O . LEU B 1 283 ? 2.484 15.18 -20.438 1 93.19 283 LEU B O 1
ATOM 4648 N N . GLY B 1 284 ? 1.041 15.398 -18.688 1 93 284 GLY B N 1
ATOM 4649 C CA . GLY B 1 284 ? 1.247 14.023 -18.25 1 93 284 GLY B CA 1
ATOM 4650 C C . GLY B 1 284 ? 0.878 13 -19.297 1 93 284 GLY B C 1
ATOM 4651 O O . GLY B 1 284 ? 1.609 12.031 -19.516 1 93 284 GLY B O 1
ATOM 4652 N N . ALA B 1 285 ? -0.213 13.242 -19.953 1 92.5 285 ALA B N 1
ATOM 4653 C CA . ALA B 1 285 ? -0.647 12.328 -21.016 1 92.5 285 ALA B CA 1
ATOM 4654 C C . ALA B 1 285 ? 0.358 12.297 -22.156 1 92.5 285 ALA B C 1
ATOM 4656 O O . ALA B 1 285 ? 0.669 11.234 -22.703 1 92.5 285 ALA B O 1
ATOM 4657 N N . LEU B 1 286 ? 0.829 13.43 -22.547 1 94.06 286 LEU B N 1
ATOM 4658 C CA . LEU B 1 286 ? 1.811 13.539 -23.609 1 94.06 286 LEU B CA 1
ATOM 4659 C C . LEU B 1 286 ? 3.119 12.859 -23.234 1 94.06 286 LEU B C 1
ATOM 4661 O O . LEU B 1 286 ? 3.721 12.156 -24.047 1 94.06 286 LEU B O 1
ATOM 4665 N N . LEU B 1 287 ? 3.547 13.07 -22.047 1 94.75 287 LEU B N 1
ATOM 4666 C CA . LEU B 1 287 ? 4.797 12.484 -21.578 1 94.75 287 LEU B CA 1
ATOM 4667 C C . LEU B 1 287 ? 4.688 10.969 -21.5 1 94.75 287 LEU B C 1
ATOM 4669 O O . LEU B 1 287 ? 5.66 10.258 -21.766 1 94.75 287 LEU B O 1
ATOM 4673 N N . ASN B 1 288 ? 3.529 10.492 -21.078 1 93.5 288 ASN B N 1
ATOM 4674 C CA . ASN B 1 288 ? 3.318 9.055 -20.969 1 93.5 288 ASN B CA 1
ATOM 4675 C C . ASN B 1 288 ? 3.457 8.367 -22.328 1 93.5 288 ASN B C 1
ATOM 4677 O O . ASN B 1 288 ? 3.889 7.211 -22.406 1 93.5 288 ASN B O 1
ATOM 4681 N N . ILE B 1 289 ? 3.203 9.062 -23.391 1 92.12 289 ILE B N 1
ATOM 4682 C CA . ILE B 1 289 ? 3.246 8.469 -24.719 1 92.12 289 ILE B CA 1
ATOM 4683 C C . ILE B 1 289 ? 4.637 8.656 -25.328 1 92.12 289 ILE B C 1
ATOM 4685 O O . ILE B 1 289 ? 5.102 7.824 -26.109 1 92.12 289 ILE B O 1
ATOM 4689 N N . THR B 1 290 ? 5.371 9.664 -24.891 1 92.5 290 THR B N 1
ATOM 4690 C CA . THR B 1 290 ? 6.613 10.016 -25.578 1 92.5 290 THR B CA 1
ATOM 4691 C C . THR B 1 290 ? 7.82 9.68 -24.703 1 92.5 290 THR B C 1
ATOM 4693 O O . THR B 1 290 ? 8.484 8.664 -24.922 1 92.5 290 THR B O 1
ATOM 4696 N N . ILE B 1 291 ? 7.961 10.312 -23.562 1 92.75 291 ILE B N 1
ATOM 4697 C CA . ILE B 1 291 ? 9.188 10.305 -22.766 1 92.75 291 ILE B CA 1
ATOM 4698 C C . ILE B 1 291 ? 9.219 9.062 -21.875 1 92.75 291 ILE B C 1
ATOM 4700 O O . ILE B 1 291 ? 10.266 8.438 -21.703 1 92.75 291 ILE B O 1
ATOM 4704 N N . VAL B 1 292 ? 8.117 8.75 -21.297 1 92.12 292 VAL B N 1
ATOM 4705 C CA . VAL B 1 292 ? 8.062 7.707 -20.281 1 92.12 292 VAL B CA 1
ATOM 4706 C C . VAL B 1 292 ? 8.539 6.383 -20.859 1 92.12 292 VAL B C 1
ATOM 4708 O O . VAL B 1 292 ? 9.398 5.707 -20.281 1 92.12 292 VAL B O 1
ATOM 4711 N N . PRO B 1 293 ? 8.078 5.984 -22.109 1 89.81 293 PRO B N 1
ATOM 4712 C CA . PRO B 1 293 ? 8.562 4.711 -22.656 1 89.81 293 PRO B CA 1
ATOM 4713 C C . PRO B 1 293 ? 10.078 4.711 -22.891 1 89.81 293 PRO B C 1
ATOM 4715 O O . PRO B 1 293 ? 10.734 3.691 -22.672 1 89.81 293 PRO B O 1
ATOM 4718 N N . ILE B 1 294 ? 10.609 5.797 -23.328 1 92.25 294 ILE B N 1
ATOM 4719 C CA . ILE B 1 294 ? 12.047 5.914 -23.578 1 92.25 294 ILE B CA 1
ATOM 4720 C C . ILE B 1 294 ? 12.805 5.805 -22.25 1 92.25 294 ILE B C 1
ATOM 4722 O O . ILE B 1 294 ? 13.797 5.074 -22.156 1 92.25 294 ILE B O 1
ATOM 4726 N N . TYR B 1 295 ? 12.289 6.504 -21.312 1 92.38 295 TYR B N 1
ATOM 4727 C CA . TYR B 1 295 ? 12.93 6.477 -20 1 92.38 295 TYR B CA 1
ATOM 4728 C C . TYR B 1 295 ? 12.898 5.07 -19.406 1 92.38 295 TYR B C 1
ATOM 4730 O O . TYR B 1 295 ? 13.867 4.637 -18.766 1 92.38 295 TYR B O 1
ATOM 4738 N N . MET B 1 296 ? 11.844 4.375 -19.531 1 91.38 296 MET B N 1
ATOM 4739 C CA . MET B 1 296 ? 11.719 3.025 -18.984 1 91.38 296 MET B CA 1
ATOM 4740 C C . MET B 1 296 ? 12.703 2.076 -19.656 1 91.38 296 MET B C 1
ATOM 4742 O O . MET B 1 296 ? 13.234 1.169 -19.016 1 91.38 296 MET B O 1
ATOM 4746 N N . LEU B 1 297 ? 12.945 2.283 -20.938 1 91.56 297 LEU B N 1
ATOM 4747 C CA . LEU B 1 297 ? 13.945 1.483 -21.641 1 91.56 297 LEU B CA 1
ATOM 4748 C C . LEU B 1 297 ? 15.344 1.774 -21.109 1 91.56 297 LEU B C 1
ATOM 4750 O O . LEU B 1 297 ? 16.156 0.861 -20.953 1 91.56 297 LEU B O 1
ATOM 4754 N N . ILE B 1 298 ? 15.594 3.027 -20.859 1 93.12 298 ILE B N 1
ATOM 4755 C CA . ILE B 1 298 ? 16.875 3.424 -20.312 1 93.12 298 ILE B CA 1
ATOM 4756 C C . ILE B 1 298 ? 17.078 2.758 -18.953 1 93.12 298 ILE B C 1
ATOM 4758 O O . ILE B 1 298 ? 18.141 2.193 -18.672 1 93.12 298 ILE B O 1
ATOM 4762 N N . CYS B 1 299 ? 16.078 2.83 -18.094 1 92.62 299 CYS B N 1
ATOM 4763 C CA . CYS B 1 299 ? 16.156 2.215 -16.766 1 92.62 299 CYS B CA 1
ATOM 4764 C C . CYS B 1 299 ? 16.391 0.714 -16.875 1 92.62 299 CYS B C 1
ATOM 4766 O O . CYS B 1 299 ? 17.219 0.158 -16.156 1 92.62 299 CYS B O 1
ATOM 4768 N N . LYS B 1 300 ? 15.68 0.081 -17.797 1 92.25 300 LYS B N 1
ATOM 4769 C CA . LYS B 1 300 ? 15.852 -1.354 -18.016 1 92.25 300 LYS B CA 1
ATOM 4770 C C . LYS B 1 300 ? 17.281 -1.685 -18.406 1 92.25 300 LYS B C 1
ATOM 4772 O O . LYS B 1 300 ? 17.859 -2.668 -17.922 1 92.25 300 LYS B O 1
ATOM 4777 N N . PHE B 1 301 ? 17.812 -0.867 -19.219 1 94 301 PHE B N 1
ATOM 4778 C CA . PHE B 1 301 ? 19.188 -1.071 -19.688 1 94 301 PHE B CA 1
ATOM 4779 C C . PHE B 1 301 ? 20.172 -0.858 -18.547 1 94 301 PHE B C 1
ATOM 4781 O O . PHE B 1 301 ? 21.125 -1.62 -18.391 1 94 301 PHE B O 1
ATOM 4788 N N . GLN B 1 302 ? 19.938 0.183 -17.766 1 94.56 302 GLN B N 1
ATOM 4789 C CA . GLN B 1 302 ? 20.812 0.464 -16.625 1 94.56 302 GLN B CA 1
ATOM 4790 C C . GLN B 1 302 ? 20.797 -0.692 -15.633 1 94.56 302 GLN B C 1
ATOM 4792 O O . GLN B 1 302 ? 21.844 -1.078 -15.117 1 94.56 302 GLN B O 1
ATOM 4797 N N . ILE B 1 303 ? 19.672 -1.215 -15.367 1 94.62 303 ILE B N 1
ATOM 4798 C CA . ILE B 1 303 ? 19.531 -2.316 -14.422 1 94.62 303 ILE B CA 1
ATOM 4799 C C . ILE B 1 303 ? 20.219 -3.566 -14.977 1 94.62 303 ILE B C 1
ATOM 4801 O O . ILE B 1 303 ? 20.922 -4.27 -14.25 1 94.62 303 ILE B O 1
ATOM 4805 N N . TYR B 1 304 ? 19.984 -3.783 -16.266 1 93.81 304 TYR B N 1
ATOM 4806 C CA . TYR B 1 304 ? 20.609 -4.922 -16.938 1 93.81 304 TYR B CA 1
ATOM 4807 C C . TYR B 1 304 ? 22.125 -4.832 -16.844 1 93.81 304 TYR B C 1
ATOM 4809 O O . TYR B 1 304 ? 22.797 -5.812 -16.5 1 93.81 304 TYR B O 1
ATOM 4817 N N . GLN B 1 305 ? 22.641 -3.674 -17.172 1 95.12 305 GLN B N 1
ATOM 4818 C CA . GLN B 1 305 ? 24.094 -3.467 -17.125 1 95.12 305 GLN B CA 1
ATOM 4819 C C . GLN B 1 305 ? 24.625 -3.635 -15.711 1 95.12 305 GLN B C 1
ATOM 4821 O O . GLN B 1 305 ? 25.703 -4.211 -15.516 1 95.12 305 GLN B O 1
ATOM 4826 N N . TRP B 1 306 ? 23.906 -3.127 -14.789 1 94.88 306 TRP B N 1
ATOM 4827 C CA . TRP B 1 306 ? 24.312 -3.23 -13.398 1 94.88 306 TRP B CA 1
ATOM 4828 C C . TRP B 1 306 ? 24.359 -4.688 -12.953 1 94.88 306 TRP B C 1
ATOM 4830 O O . TRP B 1 306 ? 25.297 -5.102 -12.266 1 94.88 306 TRP B O 1
ATOM 4840 N N . LYS B 1 307 ? 23.422 -5.473 -13.289 1 93.19 307 LYS B N 1
ATOM 4841 C CA . LYS B 1 307 ? 23.359 -6.887 -12.922 1 93.19 307 LYS B CA 1
ATOM 4842 C C . LYS B 1 307 ? 24.484 -7.676 -13.586 1 93.19 307 LYS B C 1
ATOM 4844 O O . LYS B 1 307 ? 25.078 -8.562 -12.969 1 93.19 307 LYS B O 1
ATOM 4849 N N . ARG B 1 308 ? 24.734 -7.363 -14.797 1 91.81 308 ARG B N 1
ATOM 4850 C CA . ARG B 1 308 ? 25.797 -8.031 -15.523 1 91.81 308 ARG B CA 1
ATOM 4851 C C . ARG B 1 308 ? 27.156 -7.77 -14.875 1 91.81 308 ARG B C 1
ATOM 4853 O O . ARG B 1 308 ? 27.984 -8.672 -14.781 1 91.81 308 ARG B O 1
ATOM 4860 N N . ASN B 1 309 ? 27.312 -6.559 -14.461 1 90.06 309 ASN B N 1
ATOM 4861 C CA . ASN B 1 309 ? 28.578 -6.176 -13.836 1 90.06 309 ASN B CA 1
ATOM 4862 C C . ASN B 1 309 ? 28.75 -6.812 -12.461 1 90.06 309 ASN B C 1
ATOM 4864 O O . ASN B 1 309 ? 29.875 -7.043 -12.016 1 90.06 309 ASN B O 1
ATOM 4868 N N . LYS B 1 310 ? 27.719 -7.055 -11.766 1 84.44 310 LYS B N 1
ATOM 4869 C CA . LYS B 1 310 ? 27.75 -7.703 -10.453 1 84.44 310 LYS B CA 1
ATOM 4870 C C . LYS B 1 310 ? 28.094 -9.188 -10.586 1 84.44 310 LYS B C 1
ATOM 4872 O O . LYS B 1 310 ? 28.766 -9.75 -9.719 1 84.44 310 LYS B O 1
ATOM 4877 N N . ASP B 1 311 ? 27.578 -9.891 -11.562 1 76.88 311 ASP B N 1
ATOM 4878 C CA . ASP B 1 311 ? 27.828 -11.305 -11.797 1 76.88 311 ASP B CA 1
ATOM 4879 C C . ASP B 1 311 ? 29.266 -11.531 -12.273 1 76.88 311 ASP B C 1
ATOM 4881 O O . ASP B 1 311 ? 29.828 -12.602 -12.062 1 76.88 311 ASP B O 1
ATOM 4885 N N . THR B 1 312 ? 29.812 -10.555 -12.891 1 66.06 312 THR B N 1
ATOM 4886 C CA . THR B 1 312 ? 31.188 -10.695 -13.375 1 66.06 312 THR B CA 1
ATOM 4887 C C . THR B 1 312 ? 32.188 -10.375 -12.266 1 66.06 312 THR B C 1
ATOM 4889 O O . THR B 1 312 ? 33.344 -10.734 -12.359 1 66.06 312 THR B O 1
ATOM 4892 N N . LYS B 1 313 ? 31.891 -9.828 -11.25 1 52.94 313 LYS B N 1
ATOM 4893 C CA . LYS B 1 313 ? 32.812 -9.586 -10.156 1 52.94 313 LYS B CA 1
ATOM 4894 C C . LYS B 1 313 ? 32.719 -10.688 -9.094 1 52.94 313 LYS B C 1
ATOM 4896 O O . LYS B 1 313 ? 31.625 -11.125 -8.742 1 52.94 313 LYS B O 1
#

Nearest PDB structures (foldseek):
  4fgs-assembly1_B  TM=8.352E-01  e=1.005E-11  Rhizobium etli CFN 42
  5d2e-assembly1_A  TM=8.067E-01  e=4.593E-10  Bacillus velezensis FZB42
  4cql-assembly1_G  TM=8.163E-01  e=4.784E-07  Homo sapiens
  3jq7-assembly1_B  TM=7.054E-01  e=5.299E-08  Trypanosoma brucei
  4wcf-assembly1_C  TM=7.228E-01  e=3.010E-07  Trypanosoma brucei brucei

Solvent-accessible surface area (backbone atoms only — not comparable to full-atom values): 31274 Å² total; per-residue (Å²): 124,85,73,64,71,76,66,47,34,32,36,35,24,34,28,19,45,44,46,55,24,28,39,47,49,36,50,42,58,61,50,64,86,50,94,92,48,54,66,24,33,35,36,32,24,30,64,48,54,70,47,39,55,51,30,25,58,73,57,67,49,85,55,39,43,47,77,55,51,61,73,43,86,66,58,84,76,51,34,37,31,33,42,64,39,51,40,57,36,53,66,50,42,51,53,50,50,51,52,25,52,75,52,75,49,65,38,48,32,38,36,39,48,43,56,68,59,66,31,27,48,72,87,72,49,48,75,66,53,47,50,46,18,49,37,38,41,32,38,24,48,55,38,48,48,53,54,39,53,74,67,63,30,40,29,40,36,43,59,43,30,39,42,41,37,43,40,44,52,27,32,59,43,31,26,17,36,23,33,17,45,54,36,39,49,42,16,46,55,67,70,34,82,82,34,50,67,28,40,33,19,46,62,69,39,51,31,72,57,44,57,56,24,64,71,52,40,40,69,68,36,50,59,72,69,38,94,65,82,56,38,46,27,59,56,51,46,50,52,49,53,53,39,33,58,73,61,40,31,41,42,51,68,45,69,66,35,46,52,40,51,24,23,34,37,36,55,57,58,64,83,52,44,36,83,61,45,70,60,34,47,54,49,13,39,52,36,51,70,56,51,46,57,55,50,52,51,50,51,51,48,52,51,50,53,52,52,53,54,58,74,72,102,120,83,75,62,72,76,64,46,34,31,36,35,23,33,27,19,45,44,43,55,24,27,40,48,48,36,50,43,58,60,49,65,86,50,94,89,46,54,65,24,31,34,35,33,23,29,65,48,54,70,48,39,56,52,30,25,59,72,58,67,47,85,55,40,44,50,76,55,52,60,73,43,86,65,58,85,76,53,35,37,31,33,42,64,38,51,40,57,36,54,66,50,43,49,52,51,50,52,51,26,53,74,54,73,49,66,38,47,32,39,36,38,47,42,56,68,60,64,30,27,49,72,88,70,51,49,74,64,52,48,51,45,18,48,37,38,42,35,37,24,49,55,38,48,48,53,53,37,53,75,66,63,32,41,28,41,34,44,57,42,30,38,43,41,40,43,41,44,52,27,33,60,44,30,24,18,36,24,34,18,46,54,36,37,50,42,16,46,53,67,70,34,81,81,33,50,67,30,40,33,20,46,62,69,41,52,30,72,57,45,58,57,24,62,72,51,40,42,70,66,36,50,60,70,70,40,96,67,80,56,39,47,26,59,57,50,46,49,52,50,53,53,39,34,60,73,57,40,30,42,43,51,67,46,69,66,36,45,51,40,50,24,22,36,38,36,55,55,60,65,82,53,44,37,82,60,46,70,60,35,47,54,49,12,38,52,35,50,72,56,51,45,58,53,51,52,52,51,52,52,49,51,52,51,52,50,52,55,56,55,72,71,99

pLDDT: mean 91.78, std 10.14, range [37.78, 98.94]

Sequence (626 aa):
MKGFNCNGQVILISGGSQGLGESFAKRFVQDDDGPGSNTNKVIIVSRSQSKLVKACERIGVDGVSLDRYVNDTNRNETKLIYHSCDTSSYDKVALMFKLLVKSELVPSQVYMCAGGSIPKLFLDLTPEELQNGITTNYSTAVNLAHVSLKHDVPHLLFFSSEVAFFPFIGYAQYAPLKQSIRSLVAILRQEHSSTRITCVYPGNFQSEGFDLENITKPAITKEIEGPSNPVTAAQCRDKIISSLKWGLDDITTDSIGWLLMACDQGLNKHSTSQFMFVFSWILGALLNITIVPIYMLICKFQIYQWKRNKDTKMKGFNCNGQVILISGGSQGLGESFAKRFVQDDDGPGSNTNKVIIVSRSQSKLVKACERIGVDGVSLDRYVNDTNRNETKLIYHSCDTSSYDKVALMFKLLVKSELVPSQVYMCAGGSIPKLFLDLTPEELQNGITTNYSTAVNLAHVSLKHDVPHLLFFSSEVAFFPFIGYAQYAPLKQSIRSLVAILRQEHSSTRITCVYPGNFQSEGFDLENITKPAITKEIEGPSNPVTAAQCRDKIISSLKWGLDDITTDSIGWLLMACDQGLNKHSTSQFMFVFSWILGALLNITIVPIYMLICKFQIYQWKRNKDTK

Radius of gyration: 24.86 Å; Cα contacts (8 Å, |Δi|>4): 1266; chains: 2; bounding box: 66×83×64 Å

Secondary structure (DSSP, 8-state):
------SS-EEEEETTTSHHHHHHHHHHHH----TTS-PPEEEEEES-HHHHHHHHHHHTS--EEHHHHHT-S-GGG--EEEEE--TTSHHHHHHHHHHHHHTT---SEEEE-------B-GGGS-HHHHHHHHIIIIIHHHHHHHHHHHTT-SEEEEE--GGGTS--TTBTTTHHHHHHHHHHHHHHHHH-TTSEEEEEE---B-SHHHHHHHHH--HHHHHHH-S--PBPHHHHHHHHHHHHHTT-SEEESSHHHHHHHHH-BSTTSS----TTHHHHHHHHHHHHHTHHHHHHHHHHHHHHHHHHHHHH-/------SS-EEEEETTTSHHHHHHHHHHHH----TTS-PPEEEEEES-HHHHHHHHHHHTS--EEHHHHHT-S-GGG--EEEEE--TTSHHHHHHHHHHHHHTT---SEEEE-------B-GGGS-HHHHHHHHIIIIIHHHHHHHHHHHTT-SEEEEE--GGGTS--TTBTTTHHHHHHHHHHHHHHHHH-TTSEEEEEE---B--HHHHHHHHH--HHHHHHH-S--PBPHHHHHHHHHHHHHTT-SEEESSHHHHHHHHH-BSTTTT-S-BTTHHHHHHHHHHHHHTHHHHHHHHHHHHHHHHHHHHHH-

Foldseek 3Di:
DPFDDLWQFQEEEEVCLWFLNLLLLLCSQPPPVDPPIRHYAYEYEEQDPVSNCVSCVVSPHHEAELVVLLVDPPVRPHRYYYYNFQLLDLVRLLVVVVSCVSNVRLGLEYHLPFAFFQFAAPVPDDPVLLVCLQSRLASSQVSNVVNSVVVPRAEYEAEAALCCLPPDGRGPSHNVSSVVRVVVLLVVVVVDVRHHAAYEHEYAADIPRNVNNVVRHDPLNDVLSPDDDHHYSNLQNVQVSVCVSVPWRYYYNDDVSLLSLLLRDDPSSLVTRDDPSVVSVVSNVVCNVPVVVVSVVVSVVSVVVVVVVVVVD/DPFDDLWQFQEEEEVCLWFLNLLLLLCSQPPPVDPPIRHYAYEYEEQDPVSNCVSCVVSPHHEAELVVLLVDPPVRPHRYYYYNFQLLDLVRLLVVVVSCVSNVRLGLEYHLPFAAFQFAAPVPDDPVLLVCLQSRLASSQVSNVVNSVVVPRAEYEAEAALCCLPPDGRGPSHNVSSVVRLVVLLVVVVVDVRHHAAYEHEYAADIPRNVNNVVRHDPLNDVLSPDDDHHYSNLQNVQVSVCVSVPWRYYYNDDVSLLSLLLRDDPSSLVTRDDPSVVSVVSNVVCNVPVVVVSVVVSVVSVVVVVVVVVVD

InterPro domains:
  IPR002347 Short-chain dehydrogenase/reductase SDR [PF00106] (9-208)
  IPR002347 Short-chain dehydrogenase/reductase SDR [PR00081] (10-27)
  IPR002347 Short-chain dehydrogenase/reductase SDR [PR00081] (174-193)
  IPR002347 Short-chain dehydrogenase/reductase SDR [PR00081] (193-210)
  IPR036291 NAD(P)-binding domain superfamily [SSF51735] (6-217)
  IPR045022 3-ketodihydrosphingosine reductase KDSR-like [cd08939] (8-257)

Organism: Kluyveromyces lactis (strain ATCC 8585 / CBS 2359 / DSM 70799 / NBRC 1267 / NRRL Y-1140 / WM37) (NCBI:txid284590)